Protein AF-0000000079914994 (afdb_homodimer)

Foldseek 3Di:
DPPPPCVVVVVVVVVVVVVLPPLDDFDKNPPQLSPPDDDPVDNSVQWRTWGKHWALAKDKDWDFAQKKKKKFFAAWQWKKWKKKAFLVHRLWIWDLCLQCVLVVHQFDAAQGFTATPVLAGFKGWHHWPQSAKGSDQAWFDQVLCCVQAVGAASPDPAHTQLNNVQVNQVVSVDHSVSDDGTIMPQWHWDADPVRDIATPGGSGHTIMIMMGGRGGIIMMIHTFHGSRPPDSHTDTGMMIMIMGRHDDDDQRDPDDPSSNVSHVVSVVVVVVVVVVVVVVD/DPPPPCVVVVVVVVVVVVVLPPLPDFDKNPPQLSPPDDDPPDNSVQWRTWGKHWALAKAKDWDFAQKKKKKFFAAWQWKKWKKKAFLVHRLWIWDLCLQCVLVVHQFDAAQGFTATPVLAGFKGWHHWPQSAKGSDQAWFDQVLCCVQAVGAASPDPAHTQLNNVQVNQVVSVDHSVSDDGTIMPQWHWDADPVRDIATPGGSGHTIMIMMGGRGGIIMMIHTFHGSRPPDSHTDTGMMIMIMGRHDDDDQRDPDDPSSNVSHVVSVVVVVVVVVVVVVVD

Organism: NCBI:txid1990687

pLDDT: mean 89.0, std 16.57, range [30.55, 98.94]

Radius of gyration: 26.51 Å; Cα contacts (8 Å, |Δi|>4): 1380; chains: 2; bounding box: 52×103×81 Å

Structure (mmCIF, N/CA/C/O backbone):
data_AF-0000000079914994-model_v1
#
loop_
_entity.id
_entity.type
_entity.pdbx_description
1 polymer 'Urea carboxylase'
#
loop_
_atom_site.group_PDB
_atom_site.id
_atom_site.type_symbol
_atom_site.label_atom_id
_atom_site.label_alt_id
_atom_site.label_comp_id
_atom_site.label_asym_id
_atom_site.label_entity_id
_atom_site.label_seq_id
_atom_site.pdbx_PDB_ins_code
_atom_site.Cartn_x
_atom_site.Cartn_y
_atom_site.Cartn_z
_atom_site.occupancy
_atom_site.B_iso_or_equiv
_atom_site.auth_seq_id
_atom_site.auth_comp_id
_atom_site.auth_asym_id
_atom_site.auth_atom_id
_atom_site.pdbx_PDB_model_num
ATOM 1 N N . MET A 1 1 ? -10.492 -68.562 16.188 1 30.55 1 MET A N 1
ATOM 2 C CA . MET A 1 1 ? -9.461 -67.875 15.406 1 30.55 1 MET A CA 1
ATOM 3 C C . MET A 1 1 ? -10.094 -66.938 14.367 1 30.55 1 MET A C 1
ATOM 5 O O . MET A 1 1 ? -10.594 -67.438 13.344 1 30.55 1 MET A O 1
ATOM 9 N N . THR A 1 2 ? -10.781 -65.875 14.781 1 36 2 THR A N 1
ATOM 10 C CA . THR A 1 2 ? -11.539 -64.875 14.055 1 36 2 THR A CA 1
ATOM 11 C C . THR A 1 2 ? -10.633 -64.125 13.086 1 36 2 THR A C 1
ATOM 13 O O . THR A 1 2 ? -9.617 -63.531 13.5 1 36 2 THR A O 1
ATOM 16 N N . SER A 1 3 ? -10.57 -64.562 11.836 1 37.22 3 SER A N 1
ATOM 17 C CA . SER A 1 3 ? -9.898 -63.938 10.695 1 37.22 3 SER A CA 1
ATOM 18 C C . SER A 1 3 ? -10.336 -62.5 10.531 1 37.22 3 SER A C 1
ATOM 20 O O . SER A 1 3 ? -11.516 -62.219 10.336 1 37.22 3 SER A O 1
ATOM 22 N N . VAL A 1 4 ? -9.688 -61.625 11.273 1 46.09 4 VAL A N 1
ATOM 23 C CA . VAL A 1 4 ? -9.797 -60.188 11.055 1 46.09 4 VAL A CA 1
ATOM 24 C C . VAL A 1 4 ? -9.641 -59.875 9.562 1 46.09 4 VAL A C 1
ATOM 26 O O . VAL A 1 4 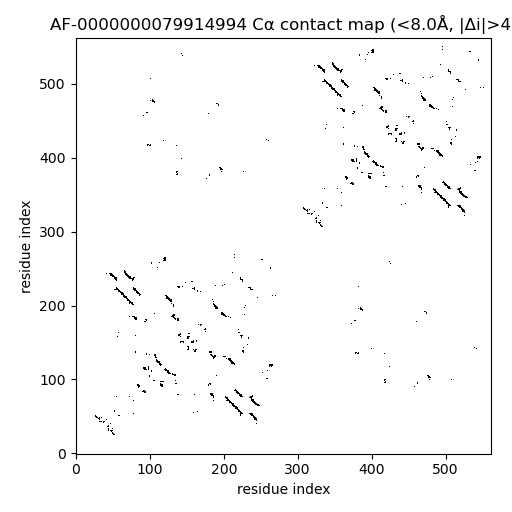? -8.648 -60.25 8.945 1 46.09 4 VAL A O 1
ATOM 29 N N . ASP A 1 5 ? -10.758 -59.688 8.867 1 40.5 5 ASP A N 1
ATOM 30 C CA . ASP A 1 5 ? -10.906 -59.406 7.445 1 40.5 5 ASP A CA 1
ATOM 31 C C . ASP A 1 5 ? -10.039 -58.219 7.035 1 40.5 5 ASP A C 1
ATOM 33 O O . ASP A 1 5 ? -10.367 -57.062 7.344 1 40.5 5 ASP A O 1
ATOM 37 N N . THR A 1 6 ? -8.68 -58.406 6.844 1 54.66 6 THR A N 1
ATOM 38 C CA . THR A 1 6 ? -7.648 -57.531 6.289 1 54.66 6 THR A CA 1
ATOM 39 C C . THR A 1 6 ? -8.07 -57 4.922 1 54.66 6 THR A C 1
ATOM 41 O O . THR A 1 6 ? -7.406 -56.125 4.355 1 54.66 6 THR A O 1
ATOM 44 N N . SER A 1 7 ? -9.234 -57.531 4.441 1 55.44 7 SER A N 1
ATOM 45 C CA . SER A 1 7 ? -9.641 -57.156 3.096 1 55.44 7 SER A CA 1
ATOM 46 C C . SER A 1 7 ? -10.188 -55.719 3.07 1 55.44 7 SER A C 1
ATOM 48 O O . SER A 1 7 ? -9.977 -55 2.105 1 55.44 7 SER A O 1
ATOM 50 N N . THR A 1 8 ? -10.789 -55.312 4.227 1 57.34 8 THR A N 1
ATOM 51 C CA . THR A 1 8 ? -11.391 -53.969 4.246 1 57.34 8 THR A CA 1
ATOM 52 C C . THR A 1 8 ? -10.312 -52.906 4.34 1 57.34 8 THR A C 1
ATOM 54 O O . THR A 1 8 ? -10.43 -51.844 3.721 1 57.34 8 THR A O 1
ATOM 57 N N . THR A 1 9 ? -9.156 -53.281 4.977 1 57.84 9 THR A N 1
ATOM 58 C CA . THR A 1 9 ? -8.102 -52.281 5.098 1 57.84 9 THR A CA 1
ATOM 59 C C . THR A 1 9 ? -7.344 -52.125 3.781 1 57.84 9 THR A C 1
ATOM 61 O O . THR A 1 9 ? -6.941 -51 3.416 1 57.84 9 THR A O 1
ATOM 64 N N . THR A 1 10 ? -7.141 -53.188 3.014 1 52.81 10 THR A N 1
ATOM 65 C CA . THR A 1 10 ? -6.434 -53.125 1.741 1 52.81 10 THR A CA 1
ATOM 66 C C . THR A 1 10 ? -7.289 -52.438 0.687 1 52.81 10 THR A C 1
ATOM 68 O O . THR A 1 10 ? -6.785 -51.594 -0.08 1 52.81 10 THR A O 1
ATOM 71 N N . ALA A 1 11 ? -8.594 -52.625 0.609 1 47.19 11 ALA A N 1
ATOM 72 C CA . ALA A 1 11 ? -9.469 -51.969 -0.354 1 47.19 11 ALA A CA 1
ATOM 73 C C . ALA A 1 11 ? -9.578 -50.469 -0.055 1 47.19 11 ALA A C 1
ATOM 75 O O . ALA A 1 11 ? -9.586 -49.656 -0.972 1 47.19 11 ALA A O 1
ATOM 76 N N . ALA A 1 12 ? -9.648 -50.188 1.248 1 52.06 12 ALA A N 1
ATOM 77 C CA . ALA A 1 12 ? -9.648 -48.75 1.596 1 52.06 12 ALA A CA 1
ATOM 78 C C . ALA A 1 12 ? -8.336 -48.094 1.21 1 52.06 12 ALA A C 1
ATOM 80 O O . ALA A 1 12 ? -8.32 -46.969 0.744 1 52.06 12 ALA A O 1
ATOM 81 N N . LYS A 1 13 ? -7.387 -48.844 1.237 1 56.28 13 LYS A N 1
ATOM 82 C CA . LYS A 1 13 ? -6.094 -48.312 0.81 1 56.28 13 LYS A CA 1
ATOM 83 C C . LYS A 1 13 ? -5.996 -48.281 -0.712 1 56.28 13 LYS A C 1
ATOM 85 O O . LYS A 1 13 ? -5.422 -47.344 -1.276 1 56.28 13 LYS A O 1
ATOM 90 N N . GLU A 1 14 ? -6.484 -49.219 -1.233 1 47 14 GLU A N 1
ATOM 91 C CA . GLU A 1 14 ? -6.512 -49.219 -2.693 1 47 14 GLU A CA 1
ATOM 92 C C . GLU A 1 14 ? -7.488 -48.188 -3.23 1 47 14 GLU A C 1
ATOM 94 O O . GLU A 1 14 ? -7.215 -47.5 -4.234 1 47 14 GLU A O 1
ATOM 99 N N . HIS A 1 15 ? -8.68 -48.031 -2.613 1 46.16 15 HIS A N 1
ATOM 100 C CA . HIS A 1 15 ? -9.594 -46.969 -2.988 1 46.16 15 HIS A CA 1
ATOM 101 C C . HIS A 1 15 ? -8.977 -45.594 -2.729 1 46.16 15 HIS A C 1
ATOM 103 O O . HIS A 1 15 ? -9.078 -44.688 -3.566 1 46.16 15 HIS A O 1
ATOM 109 N N . ALA A 1 16 ? -8.344 -45.375 -1.547 1 48.84 16 ALA A N 1
ATOM 110 C CA . ALA A 1 16 ? -7.586 -44.156 -1.317 1 48.84 16 ALA A CA 1
ATOM 111 C C . ALA A 1 16 ? -6.465 -44 -2.342 1 48.84 16 ALA A C 1
ATOM 113 O O . ALA A 1 16 ? -6.188 -42.906 -2.811 1 48.84 16 ALA A O 1
ATOM 114 N N . ARG A 1 17 ? -5.773 -44.938 -2.832 1 44.81 17 ARG A N 1
ATOM 115 C CA . ARG A 1 17 ? -4.77 -44.906 -3.891 1 44.81 17 ARG A CA 1
ATOM 116 C C . ARG A 1 17 ? -5.414 -44.656 -5.246 1 44.81 17 ARG A C 1
ATOM 118 O O . ARG A 1 17 ? -4.863 -43.906 -6.07 1 44.81 17 ARG A O 1
ATOM 125 N N . ALA A 1 18 ? -6.434 -45.281 -5.594 1 42.78 18 ALA A N 1
ATOM 126 C CA . ALA A 1 18 ? -7.137 -45.062 -6.852 1 42.78 18 ALA A CA 1
ATOM 127 C C . ALA A 1 18 ? -7.738 -43.656 -6.879 1 42.78 18 ALA A C 1
ATOM 129 O O . ALA A 1 18 ? -7.738 -43 -7.918 1 42.78 18 ALA A O 1
ATOM 130 N N . GLN A 1 19 ? -8.469 -43.188 -5.828 1 39.84 19 GLN A N 1
ATOM 131 C CA . GLN A 1 19 ? -8.938 -41.812 -5.793 1 39.84 19 GLN A CA 1
ATOM 132 C C . GLN A 1 19 ? -7.766 -40.844 -5.734 1 39.84 19 GLN A C 1
ATOM 134 O O . GLN A 1 19 ? -7.91 -39.656 -6.062 1 39.84 19 GLN A O 1
ATOM 139 N N . ALA A 1 20 ? -6.559 -41.188 -5.32 1 41.69 20 ALA A N 1
ATOM 140 C CA . ALA A 1 20 ? -5.344 -40.375 -5.375 1 41.69 20 ALA A CA 1
ATOM 141 C C . ALA A 1 20 ? -4.969 -40.062 -6.816 1 41.69 20 ALA A C 1
ATOM 143 O O . ALA A 1 20 ? -4.289 -39.062 -7.078 1 41.69 20 ALA A O 1
ATOM 144 N N . GLY A 1 21 ? -5.203 -40.75 -7.836 1 39.38 21 GLY A N 1
ATOM 145 C CA . GLY A 1 21 ? -4.941 -40.469 -9.242 1 39.38 21 GLY A CA 1
ATOM 146 C C . GLY A 1 21 ? -5.941 -39.531 -9.867 1 39.38 21 GLY A C 1
ATOM 147 O O . GLY A 1 21 ? -5.758 -39.062 -11 1 39.38 21 GLY A O 1
ATOM 148 N N . ALA A 1 22 ? -7.098 -39.781 -9.758 1 36.91 22 ALA A N 1
ATOM 149 C CA . ALA A 1 22 ? -8.047 -38.844 -10.375 1 36.91 22 ALA A CA 1
ATOM 150 C C . ALA A 1 22 ? -7.848 -37.438 -9.867 1 36.91 22 ALA A C 1
ATOM 152 O O . ALA A 1 22 ? -8.023 -37.156 -8.672 1 36.91 22 ALA A O 1
ATOM 153 N N . ILE A 1 23 ? -6.859 -36.625 -10.438 1 38.97 23 ILE A N 1
ATOM 154 C CA . ILE A 1 23 ? -6.672 -35.188 -10.188 1 38.97 23 ILE A CA 1
ATOM 155 C C . ILE A 1 23 ? -8.031 -34.5 -10.109 1 38.97 23 ILE A C 1
ATOM 157 O O . ILE A 1 23 ? -8.695 -34.312 -11.133 1 38.97 23 ILE A O 1
ATOM 161 N N . THR A 1 24 ? -8.93 -35.094 -9.594 1 37.25 24 THR A N 1
ATOM 162 C CA . THR A 1 24 ? -10.133 -34.281 -9.5 1 37.25 24 THR A CA 1
ATOM 163 C C . THR A 1 24 ? -9.773 -32.812 -9.242 1 37.25 24 THR A C 1
ATOM 165 O O . THR A 1 24 ? -8.602 -32.469 -9.203 1 37.25 24 THR A O 1
ATOM 168 N N . GLY A 1 25 ? -10.68 -32.094 -8.391 1 42.5 25 GLY A N 1
ATOM 169 C CA . GLY A 1 25 ? -10.867 -30.703 -8.039 1 42.5 25 GLY A CA 1
ATOM 170 C C . GLY A 1 25 ? -9.586 -30.016 -7.605 1 42.5 25 GLY A C 1
ATOM 171 O O . GLY A 1 25 ? -8.516 -30.625 -7.605 1 42.5 25 GLY A O 1
ATOM 172 N N . SER A 1 26 ? -9.75 -28.625 -6.996 1 58.16 26 SER A N 1
ATOM 173 C CA . SER A 1 26 ? -9.016 -27.516 -6.402 1 58.16 26 SER A CA 1
ATOM 174 C C . SER A 1 26 ? -8.055 -27.984 -5.32 1 58.16 26 SER A C 1
ATOM 176 O O . SER A 1 26 ? -7.922 -27.344 -4.277 1 58.16 26 SER A O 1
ATOM 178 N N . MET A 1 27 ? -7.301 -29.297 -5.57 1 70.69 27 MET A N 1
ATOM 179 C CA . MET A 1 27 ? -6.379 -29.625 -4.492 1 70.69 27 MET A CA 1
ATOM 180 C C . MET A 1 27 ? -4.945 -29.719 -5.004 1 70.69 27 MET A C 1
ATOM 182 O O . MET A 1 27 ? -4.719 -30.016 -6.176 1 70.69 27 MET A O 1
ATOM 186 N N . PRO A 1 28 ? -3.992 -29.422 -4.219 1 87.38 28 PRO A N 1
ATOM 187 C CA . PRO A 1 28 ? -2.576 -29.625 -4.535 1 87.38 28 PRO A CA 1
ATOM 188 C C . PRO A 1 28 ? -2.252 -31.062 -4.914 1 87.38 28 PRO A C 1
ATOM 190 O O . PRO A 1 28 ? -2.836 -32 -4.363 1 87.38 28 PRO A O 1
ATOM 193 N N . VAL A 1 29 ? -1.503 -31.297 -6.012 1 88.75 29 VAL A N 1
ATOM 194 C CA . VAL A 1 29 ? -0.978 -32.594 -6.379 1 88.75 29 VAL A CA 1
ATOM 195 C C . VAL A 1 29 ? 0.224 -32.938 -5.496 1 88.75 29 VAL A C 1
ATOM 197 O O . VAL A 1 29 ? 1.206 -32.188 -5.465 1 88.75 29 VAL A O 1
ATOM 200 N N . VAL A 1 30 ? 0.129 -34.156 -4.812 1 88.88 30 VAL A N 1
ATOM 201 C CA . VAL A 1 30 ? 1.205 -34.594 -3.938 1 88.88 30 VAL A CA 1
ATOM 202 C C . VAL A 1 30 ? 1.582 -36.031 -4.289 1 88.88 30 VAL A C 1
ATOM 204 O O . VAL A 1 30 ? 0.745 -36.938 -4.219 1 88.88 30 VAL A O 1
ATOM 207 N N . PRO A 1 31 ? 2.863 -36.25 -4.555 1 93.44 31 PRO A N 1
ATOM 208 C CA . PRO A 1 31 ? 3.939 -35.281 -4.719 1 93.44 31 PRO A CA 1
ATOM 209 C C . PRO A 1 31 ? 3.746 -34.375 -5.945 1 93.44 31 PRO A C 1
ATOM 211 O O . PRO A 1 31 ? 3.092 -34.781 -6.91 1 93.44 31 PRO A O 1
ATOM 214 N N . ALA A 1 32 ? 4.316 -33.219 -5.883 1 93.88 32 ALA A N 1
ATOM 215 C CA . ALA A 1 32 ? 4.195 -32.281 -6.992 1 93.88 32 ALA A CA 1
ATOM 216 C C . ALA A 1 32 ? 4.688 -32.875 -8.297 1 93.88 32 ALA A C 1
ATOM 218 O O . ALA A 1 32 ? 4.199 -32.562 -9.375 1 93.88 32 ALA A O 1
ATOM 219 N N . SER A 1 33 ? 5.602 -33.75 -8.211 1 92.5 33 SER A N 1
ATOM 220 C CA . SER A 1 33 ? 6.199 -34.406 -9.367 1 92.5 33 SER A CA 1
ATOM 221 C C . SER A 1 33 ? 5.168 -35.219 -10.141 1 92.5 33 SER A C 1
ATOM 223 O O . SER A 1 33 ? 5.414 -35.625 -11.273 1 92.5 33 SER A O 1
ATOM 225 N N . ALA A 1 34 ? 4.012 -35.5 -9.539 1 91.94 34 ALA A N 1
ATOM 226 C CA . ALA A 1 34 ? 2.953 -36.281 -10.172 1 91.94 34 ALA A CA 1
ATOM 227 C C . ALA A 1 34 ? 2.059 -35.406 -11.039 1 91.94 34 ALA A C 1
ATOM 229 O O . ALA A 1 34 ? 1.098 -35.875 -11.641 1 91.94 34 ALA A O 1
ATOM 230 N N . TRP A 1 35 ? 2.41 -34.125 -11.078 1 93.75 35 TRP A N 1
ATOM 231 C CA . TRP A 1 35 ? 1.649 -33.219 -11.945 1 93.75 35 TRP A CA 1
ATOM 232 C C . TRP A 1 35 ? 1.645 -33.719 -13.383 1 93.75 35 TRP A C 1
ATOM 234 O O . TRP A 1 35 ? 2.699 -34.031 -13.938 1 93.75 35 TRP A O 1
ATOM 244 N N . PRO A 1 36 ? 0.5 -33.812 -13.992 1 91.44 36 PRO A N 1
ATOM 245 C CA . PRO A 1 36 ? 0.399 -34.5 -15.289 1 91.44 36 PRO A CA 1
ATOM 246 C C . PRO A 1 36 ? 0.953 -33.656 -16.438 1 91.44 36 PRO A C 1
ATOM 248 O O . PRO A 1 36 ? 1.249 -34.188 -17.5 1 91.44 36 PRO A O 1
ATOM 251 N N . ALA A 1 37 ? 1.061 -32.406 -16.312 1 91.31 37 ALA A N 1
ATOM 252 C CA . ALA A 1 37 ? 1.479 -31.516 -17.406 1 91.31 37 ALA A CA 1
ATOM 253 C C . ALA A 1 37 ? 2.576 -30.562 -16.938 1 91.31 37 ALA A C 1
ATOM 255 O O . ALA A 1 37 ? 2.373 -29.344 -16.906 1 91.31 37 ALA A O 1
ATOM 256 N N . PRO A 1 38 ? 3.736 -31.125 -16.625 1 92.12 38 PRO A N 1
ATOM 257 C CA . PRO A 1 38 ? 4.832 -30.234 -16.234 1 92.12 38 PRO A CA 1
ATOM 258 C C . PRO A 1 38 ? 5.305 -29.328 -17.375 1 92.12 38 PRO A C 1
ATOM 260 O O . PRO A 1 38 ? 5.082 -29.641 -18.547 1 92.12 38 PRO A O 1
ATOM 263 N N . PRO A 1 39 ? 5.879 -28.141 -17 1 90.38 39 PRO A N 1
ATOM 264 C CA . PRO A 1 39 ? 6.461 -27.328 -18.078 1 90.38 39 PRO A CA 1
ATOM 265 C C . PRO A 1 39 ? 7.512 -28.094 -18.891 1 90.38 39 PRO A C 1
ATOM 267 O O . PRO A 1 39 ? 8.258 -28.906 -18.328 1 90.38 39 PRO A O 1
ATOM 270 N N . ALA A 1 40 ? 7.613 -27.797 -20.172 1 88.44 40 ALA A N 1
ATOM 271 C CA . ALA A 1 40 ? 8.453 -28.547 -21.094 1 88.44 40 ALA A CA 1
ATOM 272 C C . ALA A 1 40 ? 9.914 -28.5 -20.672 1 88.44 40 ALA A C 1
ATOM 274 O O . ALA A 1 40 ? 10.648 -29.484 -20.828 1 88.44 40 ALA A O 1
ATOM 275 N N . ASP A 1 41 ? 10.359 -27.453 -20.094 1 87.56 41 ASP A N 1
ATOM 276 C CA . ASP A 1 41 ? 11.781 -27.281 -19.812 1 87.56 41 ASP A CA 1
ATOM 277 C C . ASP A 1 41 ? 12.07 -27.547 -18.328 1 87.56 41 ASP A C 1
ATOM 279 O O . ASP A 1 41 ? 13.133 -27.156 -17.828 1 87.56 41 ASP A O 1
ATOM 283 N N . VAL A 1 42 ? 11.172 -28.266 -17.641 1 92.38 42 VAL A N 1
ATOM 284 C CA . VAL A 1 42 ? 11.359 -28.516 -16.219 1 92.38 42 VAL A CA 1
ATOM 285 C C . VAL A 1 42 ? 11.242 -30.016 -15.938 1 92.38 42 VAL A C 1
ATOM 287 O O . VAL A 1 42 ? 10.281 -30.656 -16.359 1 92.38 42 VAL A O 1
ATOM 290 N N . ASP A 1 43 ? 12.289 -30.578 -15.305 1 92.88 43 ASP A N 1
ATOM 291 C CA . ASP A 1 43 ? 12.195 -31.953 -14.805 1 92.88 43 ASP A CA 1
ATOM 292 C C . ASP A 1 43 ? 11.055 -32.094 -13.805 1 92.88 43 ASP A C 1
ATOM 294 O O . ASP A 1 43 ? 11.023 -31.422 -12.781 1 92.88 43 ASP A O 1
ATOM 298 N N . PRO A 1 44 ? 10.102 -32.906 -14.125 1 93.44 44 PRO A N 1
ATOM 299 C CA . PRO A 1 44 ? 8.984 -33.094 -13.188 1 93.44 44 PRO A CA 1
ATOM 300 C C . PRO A 1 44 ? 9.445 -33.375 -11.766 1 93.44 44 PRO A C 1
ATOM 302 O O . PRO A 1 44 ? 8.789 -32.938 -10.805 1 93.44 44 PRO A O 1
ATOM 305 N N . ALA A 1 45 ? 10.531 -34.031 -11.625 1 93.31 45 ALA A N 1
ATOM 306 C CA . ALA A 1 45 ? 11.047 -34.406 -10.305 1 93.31 45 ALA A CA 1
ATOM 307 C C . ALA A 1 45 ? 11.453 -33.156 -9.523 1 93.31 45 ALA A C 1
ATOM 309 O O . ALA A 1 45 ? 11.609 -33.188 -8.305 1 93.31 45 ALA A O 1
ATOM 310 N N . ALA A 1 46 ? 11.641 -32.031 -10.219 1 93.94 46 ALA A N 1
ATOM 311 C CA . ALA A 1 46 ? 12.07 -30.797 -9.586 1 93.94 46 ALA A CA 1
ATOM 312 C C . ALA A 1 46 ? 10.875 -30.016 -9.047 1 93.94 46 ALA A C 1
ATOM 314 O O . ALA A 1 46 ? 11.039 -29.062 -8.273 1 93.94 46 ALA A O 1
ATOM 315 N N . LEU A 1 47 ? 9.68 -30.406 -9.445 1 95.81 47 LEU A N 1
ATOM 316 C CA . LEU A 1 47 ? 8.492 -29.688 -9.016 1 95.81 47 LEU A CA 1
ATOM 317 C C . LEU A 1 47 ? 8.297 -29.812 -7.508 1 95.81 47 LEU A C 1
ATOM 319 O O . LEU A 1 47 ? 8.344 -30.922 -6.957 1 95.81 47 LEU A O 1
ATOM 323 N N . THR A 1 48 ? 8.117 -28.719 -6.883 1 95.56 48 THR A N 1
ATOM 324 C CA . THR A 1 48 ? 7.891 -28.703 -5.441 1 95.56 48 THR A CA 1
ATOM 325 C C . THR A 1 48 ? 6.484 -28.203 -5.117 1 95.56 48 THR A C 1
ATOM 327 O O . THR A 1 48 ? 6.023 -28.328 -3.98 1 95.56 48 THR A O 1
ATOM 330 N N . TRP A 1 49 ? 5.82 -27.609 -6.012 1 96.62 49 TRP A N 1
ATOM 331 C CA . TRP A 1 49 ? 4.449 -27.141 -5.895 1 96.62 49 TRP A CA 1
ATOM 332 C C . TRP A 1 49 ? 3.686 -27.344 -7.199 1 96.62 49 TRP A C 1
ATOM 334 O O . TRP A 1 49 ? 4.195 -27.031 -8.281 1 96.62 49 TRP A O 1
ATOM 344 N N . ALA A 1 50 ? 2.57 -27.922 -7.188 1 97.31 50 ALA A N 1
ATOM 345 C CA . ALA A 1 50 ? 1.688 -28.109 -8.336 1 97.31 50 ALA A CA 1
ATOM 346 C C . ALA A 1 50 ? 0.226 -28.172 -7.902 1 97.31 50 ALA A C 1
ATOM 348 O O . ALA A 1 50 ? -0.165 -29.031 -7.117 1 97.31 50 ALA A O 1
ATOM 349 N N . GLU A 1 51 ? -0.507 -27.203 -8.445 1 96.81 51 GLU A N 1
ATOM 350 C CA . GLU A 1 51 ? -1.887 -27.094 -7.98 1 96.81 51 GLU A CA 1
ATOM 351 C C . GLU A 1 51 ? -2.738 -26.297 -8.961 1 96.81 51 GLU A C 1
ATOM 353 O O . GLU A 1 51 ? -2.229 -25.438 -9.672 1 96.81 51 GLU A O 1
ATOM 358 N N . THR A 1 52 ? -3.965 -26.703 -9.062 1 97 52 THR A N 1
ATOM 359 C CA . THR A 1 52 ? -4.973 -25.844 -9.672 1 97 52 THR A CA 1
ATOM 360 C C . THR A 1 52 ? -5.844 -25.188 -8.609 1 97 52 THR A C 1
ATOM 362 O O . THR A 1 52 ? -6.441 -25.875 -7.781 1 97 52 THR A O 1
ATOM 365 N N . VAL A 1 53 ? -5.914 -23.875 -8.602 1 97.75 53 VAL A N 1
ATOM 366 C CA . VAL A 1 53 ? -6.699 -23.109 -7.641 1 97.75 53 VAL A CA 1
ATOM 367 C C . VAL A 1 53 ? -7.973 -22.594 -8.305 1 97.75 53 VAL A C 1
ATOM 369 O O . VAL A 1 53 ? -7.922 -21.672 -9.133 1 97.75 53 VAL A O 1
ATOM 372 N N . PRO A 1 54 ? -9.117 -23.141 -7.961 1 97.31 54 PRO A N 1
ATOM 373 C CA . PRO A 1 54 ? -10.359 -22.656 -8.562 1 97.31 54 PRO A CA 1
ATOM 374 C C . PRO A 1 54 ? -10.641 -21.188 -8.242 1 97.31 54 PRO A C 1
ATOM 376 O O . PRO A 1 54 ? -10.078 -20.641 -7.285 1 97.31 54 PRO A O 1
ATOM 379 N N . GLY A 1 55 ? -11.5 -20.531 -9.125 1 97.31 55 GLY A N 1
ATOM 380 C CA . GLY A 1 55 ? -11.984 -19.203 -8.758 1 97.31 55 GLY A CA 1
ATOM 381 C C . GLY A 1 55 ? -12.641 -19.172 -7.391 1 97.31 55 GLY A C 1
ATOM 382 O O . GLY A 1 55 ? -13.445 -20.031 -7.059 1 97.31 55 GLY A O 1
ATOM 383 N N . GLY A 1 56 ? -12.227 -18.172 -6.602 1 98.06 56 GLY A N 1
ATOM 384 C CA . GLY A 1 56 ? -12.797 -18.016 -5.273 1 98.06 56 GLY A CA 1
ATOM 385 C C . GLY A 1 56 ? -12.07 -18.828 -4.215 1 98.06 56 GLY A C 1
ATOM 386 O O . GLY A 1 56 ? -12.57 -18.984 -3.102 1 98.06 56 GLY A O 1
ATOM 387 N N . ARG A 1 57 ? -10.93 -19.328 -4.582 1 97.94 57 ARG A N 1
ATOM 388 C CA . ARG A 1 57 ? -10.18 -20.109 -3.611 1 97.94 57 ARG A CA 1
ATOM 389 C C . ARG A 1 57 ? -8.781 -19.531 -3.4 1 97.94 57 ARG A C 1
ATOM 391 O O . ARG A 1 57 ? -8.414 -18.531 -4.031 1 97.94 57 ARG A O 1
ATOM 398 N N . TYR A 1 58 ? -8.086 -20.062 -2.414 1 98.44 58 TYR A N 1
ATOM 399 C CA .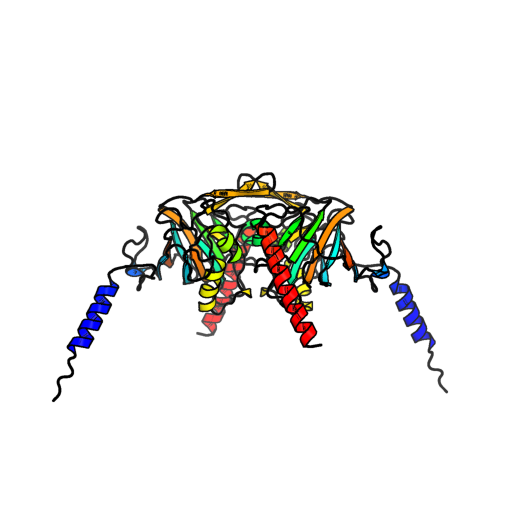 TYR A 1 58 ? -6.766 -19.594 -2.035 1 98.44 58 TYR A CA 1
ATOM 400 C C . TYR A 1 58 ? -5.797 -20.75 -1.854 1 98.44 58 TYR A C 1
ATOM 402 O O . TYR A 1 58 ? -6.215 -21.906 -1.779 1 98.44 58 TYR A O 1
ATOM 410 N N . THR A 1 59 ? -4.527 -20.469 -1.867 1 98.06 59 THR A N 1
ATOM 411 C CA . THR A 1 59 ? -3.477 -21.422 -1.538 1 98.06 59 THR A CA 1
ATOM 412 C C . THR A 1 59 ? -2.26 -20.719 -0.951 1 98.06 59 THR A C 1
ATOM 414 O O . THR A 1 59 ? -2.221 -19.484 -0.893 1 98.06 59 THR A O 1
ATOM 417 N N . SER A 1 60 ? -1.38 -21.422 -0.359 1 98.19 60 SER A N 1
ATOM 418 C CA . SER A 1 60 ? -0.147 -20.891 0.21 1 98.19 60 SER A CA 1
ATOM 419 C C . SER A 1 60 ? 0.938 -21.953 0.284 1 98.19 60 SER A C 1
ATOM 421 O O . SER A 1 60 ? 0.638 -23.156 0.3 1 98.19 60 SER A O 1
ATOM 423 N N . LYS A 1 61 ? 2.1 -21.516 0.276 1 97.94 61 LYS A N 1
ATOM 424 C CA . LYS A 1 61 ? 3.234 -22.422 0.429 1 97.94 61 LYS A CA 1
ATOM 425 C C . LYS A 1 61 ? 4.484 -21.656 0.87 1 97.94 61 LYS A C 1
ATOM 427 O O . LYS A 1 61 ? 4.68 -20.5 0.5 1 97.94 61 LYS A O 1
ATOM 432 N N . VAL A 1 62 ? 5.301 -22.281 1.691 1 98.12 62 VAL A N 1
ATOM 433 C CA . VAL A 1 62 ? 6.641 -21.781 1.986 1 98.12 62 VAL A CA 1
ATOM 434 C C . VAL A 1 62 ? 7.629 -22.312 0.951 1 98.12 62 VAL A C 1
ATOM 436 O O . VAL A 1 62 ? 7.703 -23.516 0.709 1 98.12 62 VAL A O 1
ATOM 439 N N . LEU A 1 63 ? 8.328 -21.422 0.306 1 97.31 63 LEU A N 1
ATOM 440 C CA . LEU A 1 63 ? 9.242 -21.797 -0.768 1 97.31 63 LEU A CA 1
ATOM 441 C C . LEU A 1 63 ? 10.648 -21.266 -0.494 1 97.31 63 LEU A C 1
ATOM 443 O O . LEU A 1 63 ? 10.812 -20.203 0.112 1 97.31 63 LEU A O 1
ATOM 447 N N . GLU A 1 64 ? 11.578 -21.938 -1.022 1 95.06 64 GLU A N 1
ATOM 448 C CA . GLU A 1 64 ? 12.984 -21.578 -0.807 1 95.06 64 GLU A CA 1
ATOM 449 C C . GLU A 1 64 ? 13.445 -20.516 -1.795 1 95.06 64 GLU A C 1
ATOM 451 O O . GLU A 1 64 ? 12.82 -20.312 -2.836 1 95.06 64 GLU A O 1
ATOM 456 N N . ARG A 1 65 ? 14.578 -19.875 -1.391 1 95.19 65 ARG A N 1
ATOM 457 C CA . ARG A 1 65 ? 15.258 -18.969 -2.312 1 95.19 65 ARG A CA 1
ATOM 458 C C . ARG A 1 65 ? 15.617 -19.688 -3.615 1 95.19 65 ARG A C 1
ATOM 460 O O . ARG A 1 65 ? 16.016 -20.844 -3.602 1 95.19 65 ARG A O 1
ATOM 467 N N . GLY A 1 66 ? 15.406 -18.953 -4.676 1 94.69 66 GLY A N 1
ATOM 468 C CA . GLY A 1 66 ? 15.766 -19.5 -5.977 1 94.69 66 GLY A CA 1
ATOM 469 C C . GLY A 1 66 ? 14.625 -20.219 -6.66 1 94.69 66 GLY A C 1
ATOM 470 O O . GLY A 1 66 ? 14.703 -20.531 -7.852 1 94.69 66 GLY A O 1
ATOM 471 N N . THR A 1 67 ? 13.594 -20.484 -5.941 1 96 67 THR A N 1
ATOM 472 C CA . THR A 1 67 ? 12.438 -21.172 -6.508 1 96 67 THR A CA 1
ATOM 473 C C . THR A 1 67 ? 11.805 -20.344 -7.621 1 96 67 THR A C 1
ATOM 475 O O . THR A 1 67 ? 11.656 -19.125 -7.488 1 96 67 THR A O 1
ATOM 478 N N . ARG A 1 68 ? 11.484 -20.984 -8.703 1 96.38 68 ARG A N 1
ATOM 479 C CA . ARG A 1 68 ? 10.633 -20.422 -9.742 1 96.38 68 ARG A CA 1
ATOM 480 C C . ARG A 1 68 ? 9.164 -20.75 -9.484 1 96.38 68 ARG A C 1
ATOM 482 O O . ARG A 1 68 ? 8.828 -21.859 -9.094 1 96.38 68 ARG A O 1
ATOM 489 N N . VAL A 1 69 ? 8.359 -19.766 -9.633 1 97.75 69 VAL A N 1
ATOM 490 C CA . VAL A 1 69 ? 6.914 -19.938 -9.516 1 97.75 69 VAL A CA 1
ATOM 491 C C . VAL A 1 69 ? 6.238 -19.516 -10.812 1 97.75 69 VAL A C 1
ATOM 493 O O . VAL A 1 69 ? 6.406 -18.391 -11.273 1 97.75 69 VAL A O 1
ATOM 496 N N . ARG A 1 70 ? 5.527 -20.406 -11.398 1 97.88 70 ARG A N 1
ATOM 497 C CA . ARG A 1 70 ? 4.797 -20.109 -12.625 1 97.88 70 ARG A CA 1
ATOM 498 C C . ARG A 1 70 ? 3.289 -20.125 -12.383 1 97.88 70 ARG A C 1
ATOM 500 O O . ARG A 1 70 ? 2.748 -21.125 -11.891 1 97.88 70 ARG A O 1
ATOM 507 N N . LEU A 1 71 ? 2.631 -19.062 -12.672 1 98.5 71 LEU A N 1
ATOM 508 C CA . LEU A 1 71 ? 1.179 -18.938 -12.641 1 98.5 71 LEU A CA 1
ATOM 509 C C . LEU A 1 71 ? 0.603 -18.906 -14.055 1 98.5 71 LEU A C 1
ATOM 511 O O . LEU A 1 71 ? 1.142 -18.234 -14.938 1 98.5 71 LEU A O 1
ATOM 515 N N . ARG A 1 72 ? -0.439 -19.625 -14.273 1 98.06 72 ARG A N 1
ATOM 516 C CA . ARG A 1 72 ? -1.083 -19.656 -15.586 1 98.06 72 ARG A CA 1
ATOM 517 C C . ARG A 1 72 ? -2.59 -19.453 -15.453 1 98.06 72 ARG A C 1
ATOM 519 O O . ARG A 1 72 ? -3.246 -20.141 -14.664 1 98.06 72 ARG A O 1
ATOM 526 N N . ASP A 1 73 ? -3.105 -18.516 -16.156 1 98.19 73 ASP A N 1
ATOM 527 C CA . ASP A 1 73 ? -4.547 -18.328 -16.312 1 98.19 73 ASP A CA 1
ATOM 528 C C . ASP A 1 73 ? -5.133 -19.344 -17.281 1 98.19 73 ASP A C 1
ATOM 530 O O . ASP A 1 73 ? -5.086 -19.156 -18.5 1 98.19 73 ASP A O 1
ATOM 534 N N . VAL A 1 74 ? -5.785 -20.344 -16.75 1 96.69 74 VAL A N 1
ATOM 535 C CA . VAL A 1 74 ? -6.125 -21.531 -17.516 1 96.69 74 VAL A CA 1
ATOM 536 C C . VAL A 1 74 ? -7.242 -21.203 -18.516 1 96.69 74 VAL A C 1
ATOM 538 O O . VAL A 1 74 ? -7.086 -21.406 -19.719 1 96.69 74 VAL A O 1
ATOM 541 N N . GLU A 1 75 ? -8.297 -20.594 -18.047 1 97.62 75 GLU A N 1
ATOM 542 C CA . GLU A 1 75 ? -9.477 -20.391 -18.875 1 97.62 75 GLU A CA 1
ATOM 543 C C . GLU A 1 75 ? -9.68 -18.922 -19.188 1 97.62 75 GLU A C 1
ATOM 545 O O . GLU A 1 75 ? -10.617 -18.547 -19.906 1 97.62 75 GLU A O 1
ATOM 550 N N . GLY A 1 76 ? -8.922 -18.047 -18.625 1 98.19 76 GLY A N 1
ATOM 551 C CA . GLY A 1 76 ? -8.852 -16.703 -19.156 1 98.19 76 GLY A CA 1
ATOM 552 C C . GLY A 1 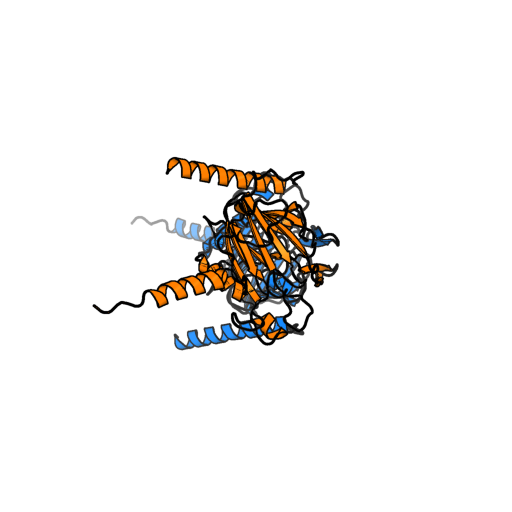76 ? -9.461 -15.664 -18.219 1 98.19 76 GLY A C 1
ATOM 553 O O . GLY A 1 76 ? -9.43 -14.469 -18.516 1 98.19 76 GLY A O 1
ATOM 554 N N . LEU A 1 77 ? -10.016 -16.094 -17.062 1 98.12 77 LEU A N 1
ATOM 555 C CA . LEU A 1 77 ? -10.602 -15.109 -16.156 1 98.12 77 LEU A CA 1
ATOM 556 C C . LEU A 1 77 ? -10.055 -15.273 -14.742 1 98.12 77 LEU A C 1
ATOM 558 O O . LEU A 1 77 ? -10.688 -14.867 -13.766 1 98.12 77 LEU A O 1
ATOM 562 N N . ALA A 1 78 ? -8.883 -15.984 -14.625 1 98.25 78 ALA A N 1
ATOM 563 C CA . ALA A 1 78 ? -8.211 -16.016 -13.328 1 98.25 78 ALA A CA 1
ATOM 564 C C . ALA A 1 78 ? -7.684 -14.633 -12.953 1 98.25 78 ALA A C 1
ATOM 566 O O . ALA A 1 78 ? -7.375 -13.82 -13.82 1 98.25 78 ALA A O 1
ATOM 567 N N . CYS A 1 79 ? -7.652 -14.32 -11.781 1 98.75 79 CYS A N 1
ATOM 568 C CA . CYS A 1 79 ? -7 -13.156 -11.195 1 98.75 79 CYS A CA 1
ATOM 569 C C . CYS A 1 79 ? -6.27 -13.523 -9.906 1 98.75 79 CYS A C 1
ATOM 571 O O . CYS A 1 79 ? -6.895 -13.68 -8.859 1 98.75 79 CYS A O 1
ATOM 573 N N . ALA A 1 80 ? -4.992 -13.68 -9.992 1 98.81 80 ALA A N 1
ATOM 574 C CA . ALA A 1 80 ? -4.164 -14.102 -8.867 1 98.81 80 ALA A CA 1
ATOM 575 C C . ALA A 1 80 ? -3.719 -12.906 -8.031 1 98.81 80 ALA A C 1
ATOM 577 O O . ALA A 1 80 ? -2.869 -12.125 -8.461 1 98.81 80 ALA A O 1
ATOM 578 N N . HIS A 1 81 ? -4.301 -12.766 -6.887 1 98.88 81 HIS A N 1
ATOM 579 C CA . HIS A 1 81 ? -3.787 -11.812 -5.91 1 98.88 81 HIS A CA 1
ATOM 580 C C . HIS A 1 81 ? -2.648 -12.414 -5.094 1 98.88 81 HIS A C 1
ATOM 582 O O . HIS A 1 81 ? -2.777 -13.523 -4.57 1 98.88 81 HIS A O 1
ATOM 588 N N . LEU A 1 82 ? -1.573 -11.695 -4.984 1 98.94 82 LEU A N 1
ATOM 589 C CA . LEU A 1 82 ? -0.323 -12.234 -4.461 1 98.94 82 LEU A CA 1
ATOM 590 C C . LEU A 1 82 ? 0.149 -11.438 -3.25 1 98.94 82 LEU A C 1
ATOM 592 O O . LEU A 1 82 ? 0.185 -10.203 -3.289 1 98.94 82 LEU A O 1
ATOM 596 N N . LEU A 1 83 ? 0.427 -12.117 -2.184 1 98.94 83 LEU A N 1
ATOM 597 C CA . LEU A 1 83 ? 1.177 -11.586 -1.05 1 98.94 83 LEU A CA 1
ATOM 598 C C . LEU A 1 83 ? 2.422 -12.422 -0.782 1 98.94 83 LEU A C 1
ATOM 600 O O . LEU A 1 83 ? 2.381 -13.656 -0.879 1 98.94 83 LEU A O 1
ATOM 604 N N . LEU A 1 84 ? 3.516 -11.789 -0.493 1 98.94 84 LEU A N 1
ATOM 605 C CA . LEU A 1 84 ? 4.793 -12.414 -0.179 1 98.94 84 LEU A CA 1
ATOM 606 C C . LEU A 1 84 ? 5.293 -11.977 1.192 1 98.94 84 LEU A C 1
ATOM 608 O O . LEU A 1 84 ? 5.285 -10.781 1.506 1 98.94 84 LEU A O 1
ATOM 612 N N . PHE A 1 85 ? 5.684 -12.922 2.002 1 98.69 85 PHE A N 1
ATOM 613 C CA . PHE A 1 85 ? 6.293 -12.688 3.305 1 98.69 85 PHE A CA 1
ATOM 614 C C . PHE A 1 85 ? 7.629 -13.414 3.416 1 98.69 85 PHE A C 1
ATOM 616 O O . PHE A 1 85 ? 7.758 -14.562 2.977 1 98.69 85 PHE A O 1
ATOM 623 N N . ARG A 1 86 ? 8.57 -12.695 3.949 1 97.81 86 ARG A N 1
ATOM 624 C CA . ARG A 1 86 ? 9.766 -13.453 4.316 1 97.81 86 ARG A CA 1
ATOM 625 C C . ARG A 1 86 ? 9.43 -14.578 5.285 1 97.81 86 ARG A C 1
ATOM 627 O O . ARG A 1 86 ? 8.719 -14.367 6.27 1 97.81 86 ARG A O 1
ATOM 634 N N . ALA A 1 87 ? 9.93 -15.781 5.043 1 97.12 87 ALA A N 1
ATOM 635 C CA . ALA A 1 87 ? 9.523 -16.969 5.809 1 97.12 87 ALA A CA 1
ATOM 636 C C . ALA A 1 87 ? 10.039 -16.891 7.242 1 97.12 87 ALA A C 1
ATOM 638 O O . ALA A 1 87 ? 9.336 -17.266 8.18 1 97.12 87 ALA A O 1
ATOM 639 N N . ASP A 1 88 ? 11.266 -16.375 7.449 1 94.88 88 ASP A N 1
ATOM 640 C CA . ASP A 1 88 ? 11.883 -16.375 8.773 1 94.88 88 ASP A CA 1
ATOM 641 C C . ASP A 1 88 ? 11.625 -15.055 9.492 1 94.88 88 ASP A C 1
ATOM 643 O O . ASP A 1 88 ? 11.945 -14.922 10.68 1 94.88 88 ASP A O 1
ATOM 647 N N . ALA A 1 89 ? 11.078 -14.117 8.844 1 95.69 89 ALA A N 1
ATOM 648 C CA . ALA A 1 89 ? 10.758 -12.797 9.375 1 95.69 89 ALA A CA 1
ATOM 649 C C . ALA A 1 89 ? 9.508 -12.219 8.719 1 95.69 89 ALA A C 1
ATOM 651 O O . ALA A 1 89 ? 9.578 -11.211 8.016 1 95.69 89 ALA A O 1
ATOM 652 N N . PRO A 1 90 ? 8.359 -12.773 9.016 1 95.94 90 PRO A N 1
ATOM 653 C CA . PRO A 1 90 ? 7.16 -12.508 8.227 1 95.94 90 PRO A CA 1
ATOM 654 C C . PRO A 1 90 ? 6.664 -11.07 8.375 1 95.94 90 PRO A C 1
ATOM 656 O O . PRO A 1 90 ? 5.738 -10.648 7.672 1 95.94 90 PRO A O 1
ATOM 659 N N . TRP A 1 91 ? 7.332 -10.25 9.273 1 94.56 91 TRP A N 1
ATOM 660 C CA . TRP A 1 91 ? 7.008 -8.836 9.359 1 94.56 91 TRP A CA 1
ATOM 661 C C . TRP A 1 91 ? 7.594 -8.07 8.172 1 94.56 91 TRP A C 1
ATOM 663 O O . TRP A 1 91 ? 7.219 -6.922 7.922 1 94.56 91 TRP A O 1
ATOM 673 N N . GLU A 1 92 ? 8.562 -8.641 7.523 1 96 92 GLU A N 1
ATOM 674 C CA . GLU A 1 92 ? 9.023 -8.109 6.242 1 96 92 GLU A CA 1
ATOM 675 C C . GLU A 1 92 ? 8.25 -8.727 5.082 1 96 92 GLU A C 1
ATOM 677 O O . GLU A 1 92 ? 8.328 -9.93 4.848 1 96 92 GLU A O 1
ATOM 682 N N . ARG A 1 93 ? 7.496 -7.891 4.375 1 98.25 93 ARG A N 1
ATOM 683 C CA . ARG A 1 93 ? 6.543 -8.422 3.408 1 98.25 93 ARG A CA 1
ATOM 684 C C . ARG A 1 93 ? 6.402 -7.488 2.209 1 98.25 93 ARG A C 1
ATOM 686 O O . ARG A 1 93 ? 6.953 -6.387 2.205 1 98.25 93 ARG A O 1
ATOM 693 N N . LEU A 1 94 ? 5.703 -7.977 1.202 1 98.56 94 LEU A N 1
ATOM 694 C CA . LEU A 1 94 ? 5.457 -7.246 -0.036 1 98.56 94 LEU A CA 1
ATOM 695 C C . LEU A 1 94 ? 4.945 -5.84 0.255 1 98.56 94 LEU A C 1
ATOM 697 O O . LEU A 1 94 ? 4.035 -5.66 1.07 1 98.56 94 LEU A O 1
ATOM 701 N N . ASN A 1 95 ? 5.562 -4.898 -0.352 1 97.88 95 ASN A N 1
ATOM 702 C CA . ASN A 1 95 ? 5.156 -3.498 -0.325 1 97.88 95 ASN A CA 1
ATOM 703 C C . ASN A 1 95 ? 4.906 -2.959 -1.731 1 97.88 95 ASN A C 1
ATOM 705 O O . ASN A 1 95 ? 5.855 -2.695 -2.475 1 97.88 95 ASN A O 1
ATOM 709 N N . VAL A 1 96 ? 3.66 -2.709 -2.053 1 98.44 96 VAL A N 1
ATOM 710 C CA . VAL A 1 96 ? 3.309 -2.371 -3.43 1 98.44 96 VAL A CA 1
ATOM 711 C C . VAL A 1 96 ? 3.832 -0.976 -3.766 1 98.44 96 VAL A C 1
ATOM 713 O O . VAL A 1 96 ? 4.199 -0.705 -4.91 1 98.44 96 VAL A O 1
ATOM 716 N N . ALA A 1 97 ? 3.869 -0.09 -2.799 1 98.31 97 ALA A N 1
ATOM 717 C CA . ALA A 1 97 ? 4.414 1.241 -3.053 1 98.31 97 ALA A CA 1
ATOM 718 C C . ALA A 1 97 ? 5.887 1.165 -3.445 1 98.31 97 ALA A C 1
ATOM 720 O O . ALA A 1 97 ? 6.309 1.787 -4.422 1 98.31 97 ALA A O 1
ATOM 721 N N . ASP A 1 98 ? 6.672 0.389 -2.68 1 96.44 98 ASP A N 1
ATOM 722 C CA . ASP A 1 98 ? 8.078 0.216 -3.023 1 96.44 98 ASP A CA 1
ATOM 723 C C . ASP A 1 98 ? 8.234 -0.486 -4.371 1 96.44 98 ASP A C 1
ATOM 725 O O . ASP A 1 98 ? 9.156 -0.193 -5.129 1 96.44 98 ASP A O 1
ATOM 729 N N . THR A 1 99 ? 7.336 -1.41 -4.652 1 97.56 99 THR A N 1
ATOM 730 C CA . THR A 1 99 ? 7.348 -2.18 -5.891 1 97.56 99 THR A CA 1
ATOM 731 C C . THR A 1 99 ? 7.145 -1.269 -7.098 1 97.56 99 THR A C 1
ATOM 733 O O . THR A 1 99 ? 7.711 -1.506 -8.164 1 97.56 99 THR A O 1
ATOM 736 N N . VAL A 1 100 ? 6.391 -0.166 -6.941 1 97.75 100 VAL A N 1
ATOM 737 C CA . VAL A 1 100 ? 6.176 0.716 -8.086 1 97.75 100 VAL A CA 1
ATOM 738 C C . VAL A 1 100 ? 7.172 1.873 -8.039 1 97.75 100 VAL A C 1
ATOM 740 O O . VAL A 1 100 ? 7.625 2.355 -9.078 1 97.75 100 VAL A O 1
ATOM 743 N N . LYS A 1 101 ? 7.566 2.256 -6.902 1 95.5 101 LYS A N 1
ATOM 744 C CA . LYS A 1 101 ? 8.391 3.445 -6.719 1 95.5 101 LYS A CA 1
ATOM 745 C C . LYS A 1 101 ? 9.836 3.188 -7.145 1 95.5 101 LYS A C 1
ATOM 747 O O . LYS A 1 101 ? 10.477 4.055 -7.738 1 95.5 101 LYS A O 1
ATOM 752 N N . VAL A 1 102 ? 10.367 2.074 -6.805 1 91.69 102 VAL A N 1
ATOM 753 C CA . VAL A 1 102 ? 11.789 1.811 -6.996 1 91.69 102 VAL A CA 1
ATOM 754 C C . VAL A 1 102 ? 12.109 1.761 -8.484 1 91.69 102 VAL A C 1
ATOM 756 O O . VAL A 1 102 ? 13.062 2.398 -8.945 1 91.69 102 VAL A O 1
ATOM 759 N N . PRO A 1 103 ? 11.328 1.119 -9.297 1 92.69 103 PRO A N 1
ATOM 760 C CA . PRO A 1 103 ? 11.594 1.17 -10.734 1 92.69 103 PRO A CA 1
ATOM 761 C C . PRO A 1 103 ? 10.938 2.369 -11.414 1 92.69 103 PRO A C 1
ATOM 763 O O . PRO A 1 103 ? 11.039 2.525 -12.633 1 92.69 103 PRO A O 1
ATOM 766 N N . TRP A 1 104 ? 10.18 3.189 -10.711 1 94.62 104 TRP A N 1
ATOM 767 C CA . TRP A 1 104 ? 9.414 4.305 -11.25 1 94.62 104 TRP A CA 1
ATOM 768 C C . TRP A 1 104 ? 8.422 3.822 -12.305 1 94.62 104 TRP A C 1
ATOM 770 O O . TRP A 1 104 ? 8.305 4.418 -13.375 1 94.62 104 TRP A O 1
ATOM 780 N N . GLN A 1 105 ? 7.801 2.707 -11.969 1 96.75 105 GLN A N 1
ATOM 781 C CA . GLN A 1 105 ? 6.934 2.041 -12.938 1 96.75 105 GLN A CA 1
ATOM 782 C C . GLN A 1 105 ? 5.703 1.447 -12.258 1 96.75 105 GLN A C 1
ATOM 784 O O . GLN A 1 105 ? 5.82 0.523 -11.453 1 96.75 105 GLN A O 1
ATOM 789 N N . ALA A 1 106 ? 4.551 1.974 -12.648 1 98.44 106 ALA A N 1
ATOM 790 C CA . ALA A 1 106 ? 3.303 1.567 -12.008 1 98.44 106 ALA A CA 1
ATOM 791 C C . ALA A 1 106 ? 2.797 0.246 -12.578 1 98.44 106 ALA A C 1
ATOM 793 O O . ALA A 1 106 ? 2.027 -0.465 -11.93 1 98.44 106 ALA A O 1
ATOM 794 N N . TYR A 1 107 ? 3.162 -0.062 -13.852 1 98.62 107 TYR A N 1
ATOM 795 C CA . TYR A 1 107 ? 2.629 -1.239 -14.531 1 98.62 107 TYR A CA 1
ATOM 796 C C . TYR A 1 107 ? 3.648 -2.373 -14.531 1 98.62 107 TYR A C 1
ATOM 798 O O . TYR A 1 107 ? 4.727 -2.242 -15.117 1 98.62 107 TYR A O 1
ATOM 806 N N . ILE A 1 108 ? 3.252 -3.488 -13.938 1 97.88 108 ILE A N 1
ATOM 807 C CA . ILE A 1 108 ? 4.117 -4.645 -13.734 1 97.88 108 ILE A CA 1
ATOM 808 C C . ILE A 1 108 ? 4.352 -5.352 -15.07 1 97.88 108 ILE A C 1
ATOM 810 O O . ILE A 1 108 ? 3.432 -5.488 -15.883 1 97.88 108 ILE A O 1
ATOM 814 N N . GLY A 1 109 ? 5.52 -5.816 -15.289 1 97.12 109 GLY A N 1
ATOM 815 C CA . GLY A 1 109 ? 5.902 -6.629 -16.438 1 97.12 109 GLY A CA 1
ATOM 816 C C . GLY A 1 109 ? 7.18 -7.414 -16.203 1 97.12 109 GLY A C 1
ATOM 817 O O . GLY A 1 109 ? 7.68 -7.488 -15.086 1 97.12 109 GLY A O 1
ATOM 818 N N . GLU A 1 110 ? 7.652 -8.016 -17.312 1 96.12 110 GLU A N 1
ATOM 819 C CA . GLU A 1 110 ? 8.891 -8.797 -17.219 1 96.12 110 GLU A CA 1
ATOM 820 C C . GLU A 1 110 ? 10.047 -7.934 -16.719 1 96.12 110 GLU A C 1
ATOM 822 O O . GLU A 1 110 ? 10.219 -6.797 -17.156 1 96.12 110 GLU A O 1
ATOM 827 N N . GLY A 1 111 ? 10.789 -8.477 -15.773 1 93.75 111 GLY A N 1
ATOM 828 C CA . GLY A 1 111 ? 11.922 -7.77 -15.195 1 93.75 111 GLY A CA 1
ATOM 829 C C . GLY A 1 111 ? 11.562 -6.973 -13.953 1 93.75 111 GLY A C 1
ATOM 830 O O . GLY A 1 111 ? 12.445 -6.496 -13.234 1 93.75 111 GLY A O 1
ATOM 831 N N . HIS A 1 112 ? 10.32 -6.82 -13.695 1 95.5 112 HIS A N 1
ATOM 832 C CA . HIS A 1 112 ? 9.852 -5.969 -12.602 1 95.5 112 HIS A CA 1
ATOM 833 C C . HIS A 1 112 ? 10.211 -6.562 -11.25 1 95.5 112 HIS A C 1
ATOM 835 O O . HIS A 1 112 ? 9.938 -7.738 -10.984 1 95.5 112 HIS A O 1
ATOM 841 N N . PRO A 1 113 ? 10.852 -5.793 -10.359 1 96.19 113 PRO A N 1
ATOM 842 C CA . PRO A 1 113 ? 11.133 -6.258 -9 1 96.19 113 PRO A CA 1
ATOM 843 C C . PRO A 1 113 ? 9.922 -6.168 -8.078 1 96.19 113 PRO A C 1
ATOM 845 O O . PRO A 1 113 ? 9.141 -5.215 -8.172 1 96.19 113 PRO A O 1
ATOM 848 N N . LEU A 1 114 ? 9.703 -7.176 -7.285 1 97.44 114 LEU A N 1
ATOM 849 C CA . LEU A 1 114 ? 8.758 -7.129 -6.176 1 97.44 114 LEU A CA 1
ATOM 850 C C . LEU A 1 114 ? 9.484 -6.91 -4.852 1 97.44 114 LEU A C 1
ATOM 852 O O . LEU A 1 114 ? 10.289 -7.742 -4.438 1 97.44 114 LEU A O 1
ATOM 856 N N . LEU A 1 115 ? 9.125 -5.82 -4.18 1 97.19 115 LEU A N 1
ATOM 857 C CA . LEU A 1 115 ? 9.969 -5.363 -3.082 1 97.19 115 LEU A CA 1
ATOM 858 C C . LEU A 1 115 ? 9.234 -5.469 -1.75 1 97.19 115 LEU A C 1
ATOM 860 O O . LEU A 1 115 ? 8.008 -5.379 -1.706 1 97.19 115 LEU A O 1
ATOM 864 N N . SER A 1 116 ? 10.031 -5.648 -0.707 1 96.12 116 SER A N 1
ATOM 865 C CA . SER A 1 116 ? 9.523 -5.574 0.658 1 96.12 116 SER A CA 1
ATOM 866 C C . SER A 1 116 ? 9.5 -4.137 1.166 1 96.12 116 SER A C 1
ATOM 868 O O . SER A 1 116 ? 10.023 -3.234 0.509 1 96.12 116 SER A O 1
ATOM 870 N N . ASP A 1 117 ? 8.938 -3.988 2.328 1 92.81 117 ASP A N 1
ATOM 871 C CA . ASP A 1 117 ? 8.875 -2.684 2.98 1 92.81 117 ASP A CA 1
ATOM 872 C C . ASP A 1 117 ? 10.219 -2.32 3.613 1 92.81 117 ASP A C 1
ATOM 874 O O . ASP A 1 117 ? 10.359 -1.247 4.203 1 92.81 117 ASP A O 1
ATOM 878 N N . GLN A 1 118 ? 11.219 -3.189 3.457 1 90.81 118 GLN A N 1
ATOM 879 C CA . GLN A 1 118 ? 12.555 -2.891 3.963 1 90.81 118 GLN A CA 1
ATOM 880 C C . GLN A 1 118 ? 13.555 -2.732 2.818 1 90.81 118 GLN A C 1
ATOM 882 O O . GLN A 1 118 ? 14.766 -2.789 3.033 1 90.81 118 GLN A O 1
ATOM 887 N N . GLY A 1 119 ? 12.992 -2.631 1.646 1 89.5 119 GLY A N 1
ATOM 888 C CA . GLY A 1 119 ? 13.82 -2.312 0.491 1 89.5 119 GLY A CA 1
ATOM 889 C C . GLY A 1 119 ? 14.531 -3.521 -0.088 1 89.5 119 GLY A C 1
ATOM 890 O O . GLY A 1 119 ? 15.516 -3.379 -0.815 1 89.5 119 GLY A O 1
ATOM 891 N N . ARG A 1 120 ? 14.07 -4.645 0.225 1 93.06 120 ARG A N 1
ATOM 892 C CA . ARG A 1 120 ? 14.719 -5.844 -0.296 1 93.06 120 ARG A CA 1
ATOM 893 C C . ARG A 1 120 ? 13.883 -6.473 -1.408 1 93.06 120 ARG A C 1
ATOM 895 O O . ARG A 1 120 ? 12.672 -6.266 -1.479 1 93.06 120 ARG A O 1
ATOM 902 N N . LEU A 1 121 ? 14.656 -7.16 -2.229 1 95.25 121 LEU A N 1
ATOM 903 C CA . LEU A 1 121 ? 14.039 -7.855 -3.355 1 95.25 121 LEU A CA 1
ATOM 904 C C . LEU A 1 121 ? 13.461 -9.195 -2.914 1 95.25 121 LEU A C 1
ATOM 906 O O . LEU A 1 121 ? 14.203 -10.102 -2.527 1 95.25 121 LEU A O 1
ATOM 910 N N . LEU A 1 122 ? 12.141 -9.297 -2.959 1 96.94 122 LEU A N 1
ATOM 911 C CA . LEU A 1 122 ? 11.492 -10.562 -2.609 1 96.94 122 LEU A CA 1
ATOM 912 C C . LEU A 1 122 ? 11.422 -11.492 -3.816 1 96.94 122 LEU A C 1
ATOM 914 O O . LEU A 1 122 ? 11.75 -12.672 -3.713 1 96.94 122 LEU A O 1
ATOM 918 N N . ALA A 1 123 ? 11.039 -10.945 -4.91 1 96.69 123 ALA A N 1
ATOM 919 C CA . ALA A 1 123 ? 10.906 -11.703 -6.152 1 96.69 123 ALA A CA 1
ATOM 920 C C . ALA A 1 123 ? 11.094 -10.797 -7.367 1 96.69 123 ALA A C 1
ATOM 922 O O . ALA A 1 123 ? 11.125 -9.57 -7.238 1 96.69 123 ALA A O 1
ATOM 923 N N . THR A 1 124 ? 11.32 -11.375 -8.484 1 95.81 124 THR A N 1
ATOM 924 C CA . THR A 1 124 ? 11.367 -10.703 -9.781 1 95.81 124 THR A CA 1
ATOM 925 C C . THR A 1 124 ? 10.461 -11.406 -10.789 1 95.81 124 THR A C 1
ATOM 927 O O . THR A 1 124 ? 10.43 -12.641 -10.844 1 95.81 124 THR A O 1
ATOM 930 N N . VAL A 1 125 ? 9.711 -10.625 -11.508 1 96.62 125 VAL A N 1
ATOM 931 C CA . VAL A 1 125 ? 9.008 -11.188 -12.656 1 96.62 125 VAL A CA 1
ATOM 932 C C . VAL A 1 125 ? 10 -11.523 -13.766 1 96.62 125 VAL A C 1
ATOM 934 O O . VAL A 1 125 ? 10.617 -10.625 -14.344 1 96.62 125 VAL A O 1
ATOM 937 N N . VAL A 1 126 ? 10.07 -12.773 -14.133 1 94.69 126 VAL A N 1
ATOM 938 C CA . VAL A 1 126 ? 11.125 -13.141 -15.078 1 94.69 126 VAL A CA 1
ATOM 939 C C . VAL A 1 126 ? 10.508 -13.484 -16.438 1 94.69 126 VAL A C 1
ATOM 941 O O . VAL A 1 126 ? 11.203 -13.523 -17.438 1 94.69 126 VAL A O 1
ATOM 944 N N . ALA A 1 127 ? 9.258 -13.781 -16.469 1 96.25 127 ALA A N 1
ATOM 945 C CA . ALA A 1 127 ? 8.508 -13.969 -17.703 1 96.25 127 ALA A CA 1
ATOM 946 C C . ALA A 1 127 ? 7.062 -13.492 -17.547 1 96.25 127 ALA A C 1
ATOM 948 O O . ALA A 1 127 ? 6.465 -13.656 -16.469 1 96.25 127 ALA A O 1
ATOM 949 N N . ASP A 1 128 ? 6.566 -12.938 -18.562 1 98.19 128 ASP A N 1
ATOM 950 C CA . ASP A 1 128 ? 5.207 -12.406 -18.547 1 98.19 128 ASP A CA 1
ATOM 951 C C . ASP A 1 128 ? 4.605 -12.383 -19.953 1 98.19 128 ASP A C 1
ATOM 953 O O . ASP A 1 128 ? 4.992 -11.562 -20.781 1 98.19 128 ASP A O 1
ATOM 957 N N . THR A 1 129 ? 3.633 -13.242 -20.203 1 98.25 129 THR A N 1
ATOM 958 C CA . THR A 1 129 ? 2.914 -13.203 -21.469 1 98.25 129 THR A CA 1
ATOM 959 C C . THR A 1 129 ? 1.546 -12.555 -21.297 1 98.25 129 THR A C 1
ATOM 961 O O . THR A 1 129 ? 0.731 -12.555 -22.234 1 98.25 129 THR A O 1
ATOM 964 N N . SER A 1 130 ? 1.188 -12.078 -20.125 1 98.25 130 SER A N 1
ATOM 965 C CA . SER A 1 130 ? -0.092 -11.445 -19.828 1 98.25 130 SER A CA 1
ATOM 966 C C . SER A 1 130 ? -0.056 -9.953 -20.125 1 98.25 130 SER A C 1
ATOM 968 O O . SER A 1 130 ? -0.666 -9.492 -21.094 1 98.25 130 SER A O 1
ATOM 970 N N . GLY A 1 131 ? 0.762 -9.211 -19.344 1 97.75 131 GLY A N 1
ATOM 971 C CA . GLY A 1 131 ? 0.814 -7.762 -19.422 1 97.75 131 GLY A CA 1
ATOM 972 C C . GLY A 1 131 ? -0.335 -7.082 -18.703 1 97.75 131 GLY A C 1
ATOM 973 O O . GLY A 1 131 ? -0.446 -5.855 -18.719 1 97.75 131 GLY A O 1
ATOM 974 N N . HIS A 1 132 ? -1.235 -7.871 -18.188 1 98.56 132 HIS A N 1
ATOM 975 C CA . HIS A 1 132 ? -2.395 -7.359 -17.469 1 98.56 132 HIS A CA 1
ATOM 976 C C . HIS A 1 132 ? -2.266 -7.605 -15.961 1 98.56 132 HIS A C 1
ATOM 978 O O . HIS A 1 132 ? -2.547 -8.703 -15.484 1 98.56 132 HIS A O 1
ATOM 984 N N . HIS A 1 133 ? -1.824 -6.586 -15.203 1 98.81 133 HIS A N 1
ATOM 985 C CA . HIS A 1 133 ? -1.601 -6.656 -13.766 1 98.81 133 HIS A CA 1
ATOM 986 C C . HIS A 1 133 ? -2.033 -5.367 -13.07 1 98.81 133 HIS A C 1
ATOM 988 O O . HIS A 1 133 ? -2.367 -4.387 -13.742 1 98.81 133 HIS A O 1
ATOM 994 N N . ASP A 1 134 ? -2.068 -5.43 -11.781 1 98.75 134 ASP A N 1
ATOM 995 C CA . ASP A 1 134 ? -2.42 -4.246 -11.008 1 98.75 134 ASP A CA 1
ATOM 996 C C . ASP A 1 134 ? -1.664 -4.215 -9.68 1 98.75 134 ASP A C 1
ATOM 998 O O . ASP A 1 134 ? -1.756 -5.156 -8.883 1 98.75 134 ASP A O 1
ATOM 1002 N N . ALA A 1 135 ? -0.961 -3.146 -9.438 1 98.75 135 ALA A N 1
ATOM 1003 C CA . ALA A 1 135 ? -0.249 -2.951 -8.18 1 98.75 135 ALA A CA 1
ATOM 1004 C C . ALA A 1 135 ? -0.848 -1.794 -7.383 1 98.75 135 ALA A C 1
ATOM 1006 O O . ALA A 1 135 ? -0.223 -1.285 -6.449 1 98.75 135 ALA A O 1
ATOM 1007 N N . LEU A 1 136 ? -2.086 -1.329 -7.777 1 98.62 136 LEU A N 1
ATOM 1008 C CA . LEU A 1 136 ? -2.613 -0.09 -7.219 1 98.62 136 LEU A CA 1
ATOM 1009 C C . LEU A 1 136 ? -3.826 -0.366 -6.332 1 98.62 136 LEU A C 1
ATOM 1011 O O . LEU A 1 136 ? -3.982 0.251 -5.277 1 98.62 136 LEU A O 1
ATOM 1015 N N . CYS A 1 137 ? -4.629 -1.342 -6.641 1 98.19 137 CYS A N 1
ATOM 1016 C CA . CYS A 1 137 ? -5.98 -1.409 -6.09 1 98.19 137 CYS A CA 1
ATOM 1017 C C . CYS A 1 137 ? -6.07 -2.463 -4.992 1 98.19 137 CYS A C 1
ATOM 1019 O O . CYS A 1 137 ? -7.027 -2.477 -4.215 1 98.19 137 CYS A O 1
ATOM 1021 N N . GLY A 1 138 ? -5.109 -3.357 -4.898 1 98.12 138 GLY A N 1
ATOM 1022 C CA . GLY A 1 138 ? -5.258 -4.469 -3.975 1 98.12 138 GLY A CA 1
ATOM 1023 C C . GLY A 1 138 ? -6.387 -5.414 -4.352 1 98.12 138 GLY A C 1
ATOM 1024 O O . GLY A 1 138 ? -6.66 -5.617 -5.539 1 98.12 138 GLY A O 1
ATOM 1025 N N . THR A 1 139 ? -6.938 -6.121 -3.393 1 98.38 139 THR A N 1
ATOM 1026 C CA . THR A 1 139 ? -7.973 -7.121 -3.641 1 98.38 139 THR A CA 1
ATOM 1027 C C . THR A 1 139 ? -9.328 -6.629 -3.141 1 98.38 139 THR A C 1
ATOM 1029 O O . THR A 1 139 ? -9.453 -5.492 -2.674 1 98.38 139 THR A O 1
ATOM 1032 N N . THR A 1 140 ? -10.344 -7.469 -3.324 1 97.12 140 THR A N 1
ATOM 1033 C CA . THR A 1 140 ? -11.711 -7.113 -2.955 1 97.12 140 THR A CA 1
ATOM 1034 C C . THR A 1 140 ? -11.93 -7.277 -1.454 1 97.12 140 THR A C 1
ATOM 1036 O O . THR A 1 140 ? -11.188 -8.008 -0.792 1 97.12 140 THR A O 1
ATOM 1039 N N . SER A 1 141 ? -12.914 -6.578 -0.928 1 94 141 SER A N 1
ATOM 1040 C CA . SER A 1 141 ? -13.352 -6.668 0.46 1 94 141 SER A CA 1
ATOM 1041 C C . SER A 1 141 ? -14.75 -7.281 0.559 1 94 141 SER A C 1
ATOM 1043 O O . SER A 1 141 ? -15.453 -7.387 -0.443 1 94 141 SER A O 1
ATOM 1045 N N . LEU A 1 142 ? -15.07 -7.695 1.74 1 93.81 142 LEU A N 1
ATOM 1046 C CA . LEU A 1 142 ? -16.406 -8.211 1.984 1 93.81 142 LEU A CA 1
ATOM 1047 C C . LEU A 1 142 ? -17.469 -7.211 1.531 1 93.81 142 LEU A C 1
ATOM 1049 O O . LEU A 1 142 ? -18.422 -7.582 0.845 1 93.81 142 LEU A O 1
ATOM 1053 N N . ALA A 1 143 ? -17.297 -5.957 1.814 1 89.12 143 ALA A N 1
ATOM 1054 C CA . ALA A 1 143 ? -18.266 -4.91 1.493 1 89.12 143 ALA A CA 1
ATOM 1055 C C . ALA A 1 143 ? -18.391 -4.734 -0.016 1 89.12 143 ALA A C 1
ATOM 1057 O O . ALA A 1 143 ? -19.516 -4.613 -0.536 1 89.12 143 ALA A O 1
ATOM 1058 N N . SER A 1 144 ? -17.312 -4.719 -0.707 1 91.69 144 SER A N 1
ATOM 1059 C CA . SER A 1 144 ? -17.344 -4.496 -2.148 1 91.69 144 SER A CA 1
ATOM 1060 C C . SER A 1 144 ? -18 -5.668 -2.873 1 91.69 144 SER A C 1
ATOM 1062 O O . SER A 1 144 ? -18.797 -5.469 -3.793 1 91.69 144 SER A O 1
ATOM 1064 N N . ASN A 1 145 ? -17.594 -6.898 -2.422 1 95.69 145 ASN A N 1
ATOM 1065 C CA . ASN A 1 145 ? -18.203 -8.062 -3.053 1 95.69 145 ASN A CA 1
ATOM 1066 C C . ASN A 1 145 ? -19.688 -8.164 -2.738 1 95.69 145 ASN A C 1
ATOM 1068 O O . ASN A 1 145 ? -20.484 -8.555 -3.598 1 95.69 145 ASN A O 1
ATOM 1072 N N . ALA A 1 146 ? -20.062 -7.867 -1.504 1 93.94 146 ALA A N 1
ATOM 1073 C CA . ALA A 1 146 ? -21.469 -7.875 -1.146 1 93.94 146 ALA A CA 1
ATOM 1074 C C . ALA A 1 146 ? -22.266 -6.902 -2.012 1 93.94 146 ALA A C 1
ATOM 1076 O O . ALA A 1 146 ? -23.359 -7.223 -2.479 1 93.94 146 ALA A O 1
ATOM 1077 N N . ALA A 1 147 ? -21.75 -5.773 -2.234 1 91.06 147 ALA A N 1
ATOM 1078 C CA . ALA A 1 147 ? -22.406 -4.754 -3.037 1 91.06 147 ALA A CA 1
ATOM 1079 C C . ALA A 1 147 ? -22.547 -5.199 -4.492 1 91.06 147 ALA A C 1
ATOM 1081 O O . ALA A 1 147 ? -23.578 -4.98 -5.121 1 91.06 147 ALA A O 1
ATOM 1082 N N . LYS A 1 148 ? -21.578 -5.832 -4.969 1 94.06 148 LYS A N 1
ATOM 1083 C CA . LYS A 1 148 ? -21.531 -6.137 -6.395 1 94.06 148 LYS A CA 1
ATOM 1084 C C . LYS A 1 148 ? -22.156 -7.5 -6.688 1 94.06 148 LYS A C 1
ATOM 1086 O O . LYS A 1 148 ? -22.891 -7.656 -7.664 1 94.06 148 LYS A O 1
ATOM 1091 N N . TYR A 1 149 ? -21.875 -8.492 -5.801 1 97 149 TYR A N 1
ATOM 1092 C CA . TYR A 1 149 ? -22.234 -9.867 -6.113 1 97 149 TYR A CA 1
ATOM 1093 C C . TYR A 1 149 ? -23.281 -10.398 -5.145 1 97 149 TYR A C 1
ATOM 1095 O O . TYR A 1 149 ? -23.734 -11.539 -5.273 1 97 149 TYR A O 1
ATOM 1103 N N . GLY A 1 150 ? -23.609 -9.672 -4.188 1 96.12 150 GLY A N 1
ATOM 1104 C CA . GLY A 1 150 ? -24.625 -10.062 -3.227 1 96.12 150 GLY A CA 1
ATOM 1105 C C . GLY A 1 150 ? -24.062 -10.766 -2.01 1 96.12 150 GLY A C 1
ATOM 1106 O O . GLY A 1 150 ? -24.766 -10.961 -1.017 1 96.12 150 GLY A O 1
ATOM 1107 N N . ASP A 1 151 ? -22.812 -11.164 -2.088 1 96.75 151 ASP A N 1
ATOM 1108 C CA . ASP A 1 151 ? -22.125 -11.812 -0.978 1 96.75 151 ASP A CA 1
ATOM 1109 C C . ASP A 1 151 ? -20.609 -11.672 -1.118 1 96.75 151 ASP A C 1
ATOM 1111 O O . ASP A 1 151 ? -20.109 -11.266 -2.17 1 96.75 151 ASP A O 1
ATOM 1115 N N . GLY A 1 152 ? -19.828 -11.867 -0.083 1 96.75 152 GLY A N 1
ATOM 1116 C CA . GLY A 1 152 ? -18.375 -11.758 -0.09 1 96.75 152 GLY A CA 1
ATOM 1117 C C . GLY A 1 152 ? -17.719 -12.602 0.98 1 96.75 152 GLY A C 1
ATOM 1118 O O . GLY A 1 152 ? -16.5 -12.555 1.145 1 96.75 152 GLY A O 1
ATOM 1119 N N . SER A 1 153 ? -18.531 -13.391 1.643 1 97.5 153 SER A N 1
ATOM 1120 C CA . SER A 1 153 ? -18 -14.164 2.764 1 97.5 153 SER A CA 1
ATOM 1121 C C . SER A 1 153 ? -17.156 -15.328 2.277 1 97.5 153 SER A C 1
ATOM 1123 O O . SER A 1 153 ? -17.234 -15.727 1.112 1 97.5 153 SER A O 1
ATOM 1125 N N . LEU A 1 154 ? -16.406 -15.844 3.154 1 96.38 154 LEU A N 1
ATOM 1126 C CA . LEU A 1 154 ? -15.367 -16.828 2.85 1 96.38 154 LEU A CA 1
ATOM 1127 C C . LEU A 1 154 ? -15.961 -18.031 2.137 1 96.38 154 LEU A C 1
ATOM 1129 O O . LEU A 1 154 ? -15.391 -18.516 1.156 1 96.38 154 LEU A O 1
ATOM 1133 N N . HIS A 1 155 ? -17.109 -18.547 2.482 1 95 155 HIS A N 1
ATOM 1134 C CA . HIS A 1 155 ? -17.656 -19.797 1.944 1 95 155 HIS A CA 1
ATOM 1135 C C . HIS A 1 155 ? -18.812 -19.5 0.981 1 95 155 HIS A C 1
ATOM 1137 O O . HIS A 1 155 ? -19.562 -20.422 0.615 1 95 155 HIS A O 1
ATOM 1143 N N . SER A 1 156 ? -18.891 -18.266 0.554 1 97.12 156 SER A N 1
ATOM 1144 C CA . SER A 1 156 ? -19.938 -17.891 -0.4 1 97.12 156 SER A CA 1
ATOM 1145 C C . SER A 1 156 ? -19.516 -18.219 -1.829 1 97.12 156 SER A C 1
ATOM 1147 O O . SER A 1 156 ? -18.375 -18.625 -2.074 1 97.12 156 SER A O 1
ATOM 1149 N N . PRO A 1 157 ? -20.438 -18.078 -2.809 1 97.19 157 PRO A N 1
ATOM 1150 C CA . PRO A 1 157 ? -20.078 -18.266 -4.219 1 97.19 157 PRO A CA 1
ATOM 1151 C C . PRO A 1 157 ? -19.203 -17.125 -4.762 1 97.19 157 PRO A C 1
ATOM 1153 O O . PRO A 1 157 ? -18.719 -17.219 -5.887 1 97.19 157 PRO A O 1
ATOM 1156 N N . SER A 1 158 ? -18.984 -15.984 -3.982 1 98.25 158 SER A N 1
ATOM 1157 C CA . SER A 1 158 ? -18.219 -14.828 -4.434 1 98.25 158 SER A CA 1
ATOM 1158 C C . SER A 1 158 ? -17.297 -14.305 -3.332 1 98.25 158 SER A C 1
ATOM 1160 O O . SER A 1 158 ? -17.344 -13.117 -3.004 1 98.25 158 SER A O 1
ATOM 1162 N N . PRO A 1 159 ? -16.422 -15.195 -2.834 1 98.44 159 PRO A N 1
ATOM 1163 C CA . PRO A 1 159 ? -15.625 -14.781 -1.683 1 98.44 159 PRO A CA 1
ATOM 1164 C C . PRO A 1 159 ? -14.695 -13.609 -2.004 1 98.44 159 PRO A C 1
ATOM 1166 O O . PRO A 1 159 ? -14.125 -13.555 -3.096 1 98.44 159 PRO A O 1
ATOM 1169 N N . ALA A 1 160 ? -14.617 -12.664 -1.072 1 98.06 160 ALA A N 1
ATOM 1170 C CA . ALA A 1 160 ? -13.734 -11.508 -1.198 1 98.06 160 ALA A CA 1
ATOM 1171 C C . ALA A 1 160 ? -12.281 -11.898 -0.948 1 98.06 160 ALA A C 1
ATOM 1173 O O . ALA A 1 160 ? -12 -12.758 -0.106 1 98.06 160 ALA A O 1
ATOM 1174 N N . GLY A 1 161 ? -11.43 -11.258 -1.652 1 98.5 161 GLY A N 1
ATOM 1175 C CA . GLY A 1 161 ? -10.016 -11.578 -1.558 1 98.5 161 GLY A CA 1
ATOM 1176 C C . GLY A 1 161 ? -9.461 -11.422 -0.154 1 98.5 161 GLY A C 1
ATOM 1177 O O . GLY A 1 161 ? -8.633 -12.219 0.284 1 98.5 161 GLY A O 1
ATOM 1178 N N . ARG A 1 162 ? -9.852 -10.406 0.535 1 97.88 162 ARG A N 1
ATOM 1179 C CA . ARG A 1 162 ? -9.344 -10.188 1.887 1 97.88 162 ARG A CA 1
ATOM 1180 C C . ARG A 1 162 ? -9.734 -11.344 2.809 1 97.88 162 ARG A C 1
ATOM 1182 O O . ARG A 1 162 ? -8.953 -11.75 3.67 1 97.88 162 ARG A O 1
ATOM 1189 N N . GLU A 1 163 ? -10.922 -11.867 2.674 1 97.94 163 GLU A N 1
ATOM 1190 C CA . GLU A 1 163 ? -11.344 -13.023 3.453 1 97.94 163 GLU A CA 1
ATOM 1191 C C . GLU A 1 163 ? -10.484 -14.242 3.146 1 97.94 163 GLU A C 1
ATOM 1193 O O . GLU A 1 163 ? -10.062 -14.961 4.059 1 97.94 163 GLU A O 1
ATOM 1198 N N . LEU A 1 164 ? -10.219 -14.438 1.877 1 98.62 164 LEU A N 1
ATOM 1199 C CA . LEU A 1 164 ? -9.383 -15.562 1.462 1 98.62 164 LEU A CA 1
ATOM 1200 C C . LEU A 1 164 ? -7.973 -15.422 2.021 1 98.62 164 LEU A C 1
ATOM 1202 O O . LEU A 1 164 ? -7.41 -16.391 2.549 1 98.62 164 LEU A O 1
ATOM 1206 N N . PHE A 1 165 ? -7.414 -14.211 1.973 1 98.69 165 PHE A N 1
ATOM 1207 C CA . PHE A 1 165 ? -6.074 -13.969 2.492 1 98.69 165 PHE A CA 1
ATOM 1208 C C . PHE A 1 165 ? -6.031 -14.18 4 1 98.69 165 PHE A C 1
ATOM 1210 O O . PHE A 1 165 ? -5.023 -14.641 4.539 1 98.69 165 PHE A O 1
ATOM 1217 N N . THR A 1 166 ? -7.102 -13.805 4.66 1 97.94 166 THR A N 1
ATOM 1218 C CA . THR A 1 166 ? -7.125 -13.945 6.113 1 97.94 166 THR A CA 1
ATOM 1219 C C . THR A 1 166 ? -6.93 -15.406 6.516 1 97.94 166 THR A C 1
ATOM 1221 O O . THR A 1 166 ? -6.121 -15.711 7.395 1 97.94 166 THR A O 1
ATOM 1224 N N . VAL A 1 167 ? -7.59 -16.328 5.871 1 98.06 167 VAL A N 1
ATOM 1225 C CA . VAL A 1 167 ? -7.492 -17.734 6.238 1 98.06 167 VAL A CA 1
ATOM 1226 C C . VAL A 1 167 ? -6.176 -18.312 5.723 1 98.06 167 VAL A C 1
ATOM 1228 O O . VAL A 1 167 ? -5.566 -19.156 6.379 1 98.06 167 VAL A O 1
ATOM 1231 N N . ALA A 1 168 ? -5.691 -17.859 4.547 1 98.19 168 ALA A N 1
ATOM 1232 C CA . ALA A 1 168 ? -4.383 -18.297 4.055 1 98.19 168 ALA A CA 1
ATOM 1233 C C . ALA A 1 168 ? -3.273 -17.891 5.023 1 98.19 168 ALA A C 1
ATOM 1235 O O . ALA A 1 168 ? -2.389 -18.703 5.332 1 98.19 168 ALA A O 1
ATOM 1236 N N . ALA A 1 169 ? -3.371 -16.656 5.508 1 98.31 169 ALA A N 1
ATOM 1237 C CA . ALA A 1 169 ? -2.369 -16.109 6.414 1 98.31 169 ALA A CA 1
ATOM 1238 C C . ALA A 1 169 ? -2.367 -16.859 7.746 1 98.31 169 ALA A C 1
ATOM 1240 O O . ALA A 1 169 ? -1.308 -17.078 8.336 1 98.31 169 ALA A O 1
ATOM 1241 N N . ALA A 1 170 ? -3.5 -17.234 8.18 1 98 170 ALA A N 1
ATOM 1242 C CA . ALA A 1 170 ? -3.639 -17.922 9.461 1 98 170 ALA A CA 1
ATOM 1243 C C . ALA A 1 170 ? -2.854 -19.234 9.477 1 98 170 ALA A C 1
ATOM 1245 O O . ALA A 1 170 ? -2.314 -19.625 10.508 1 98 170 ALA A O 1
ATOM 1246 N N . LYS A 1 171 ? -2.682 -19.891 8.359 1 97.31 171 LYS A N 1
ATOM 1247 C CA . LYS A 1 171 ? -1.919 -21.141 8.242 1 97.31 171 LYS A CA 1
ATOM 1248 C C . LYS A 1 171 ? -0.447 -20.906 8.578 1 97.31 171 LYS A C 1
ATOM 1250 O O . LYS A 1 171 ? 0.295 -21.859 8.82 1 97.31 171 LYS A O 1
ATOM 1255 N N . HIS A 1 172 ? -0.105 -19.688 8.555 1 97.94 172 HIS A N 1
ATOM 1256 C CA . HIS A 1 172 ? 1.299 -19.344 8.766 1 97.94 172 HIS A CA 1
ATOM 1257 C C . HIS A 1 172 ? 1.478 -18.469 10 1 97.94 172 HIS A C 1
ATOM 1259 O O . HIS A 1 172 ? 2.457 -17.719 10.102 1 97.94 172 HIS A O 1
ATOM 1265 N N . GLY A 1 173 ? 0.495 -18.422 10.82 1 97.38 173 GLY A N 1
ATOM 1266 C CA . GLY A 1 173 ? 0.582 -17.688 12.07 1 97.38 173 GLY A CA 1
ATOM 1267 C C . GLY A 1 173 ? 0.397 -16.188 11.898 1 97.38 173 GLY A C 1
ATOM 1268 O O . GLY A 1 173 ? 0.785 -15.406 12.773 1 97.38 173 GLY A O 1
ATOM 1269 N N . LEU A 1 174 ? -0.137 -15.742 10.805 1 97.12 174 LEU A N 1
ATOM 1270 C CA . LEU A 1 174 ? -0.402 -14.336 10.516 1 97.12 174 LEU A CA 1
ATOM 1271 C C . LEU A 1 174 ? -1.883 -14.016 10.695 1 97.12 174 LEU A C 1
ATOM 1273 O O . LEU A 1 174 ? -2.727 -14.914 10.648 1 97.12 174 LEU A O 1
ATOM 1277 N N . ASP A 1 175 ? -2.133 -12.789 10.977 1 95.06 175 ASP A N 1
ATOM 1278 C CA . ASP A 1 175 ? -3.514 -12.352 11.172 1 95.06 175 ASP A CA 1
ATOM 1279 C C . ASP A 1 175 ? -3.844 -11.156 10.289 1 95.06 175 ASP A C 1
ATOM 1281 O O . ASP A 1 175 ? -3.068 -10.797 9.398 1 95.06 175 ASP A O 1
ATOM 1285 N N . ARG A 1 176 ? -5.016 -10.656 10.469 1 92.81 176 ARG A N 1
ATOM 1286 C CA . ARG A 1 176 ? -5.535 -9.602 9.602 1 92.81 176 ARG A CA 1
ATOM 1287 C C . ARG A 1 176 ? -4.613 -8.383 9.609 1 92.81 176 ARG A C 1
ATOM 1289 O O . ARG A 1 176 ? -4.48 -7.695 8.602 1 92.81 176 ARG A O 1
ATOM 1296 N N . ARG A 1 177 ? -3.963 -8.039 10.719 1 91.88 177 ARG A N 1
ATOM 1297 C CA . ARG A 1 177 ? -3.076 -6.891 10.859 1 91.88 177 ARG A CA 1
ATOM 1298 C C . ARG A 1 177 ? -1.835 -7.047 9.984 1 91.88 177 ARG A C 1
ATOM 1300 O O . ARG A 1 177 ? -1.143 -6.066 9.703 1 91.88 177 ARG A O 1
ATOM 1307 N N . ASP A 1 178 ? -1.578 -8.219 9.531 1 96.25 178 ASP A N 1
ATOM 1308 C CA . ASP A 1 178 ? -0.355 -8.516 8.797 1 96.25 178 ASP A CA 1
ATOM 1309 C C . ASP A 1 178 ? -0.59 -8.445 7.289 1 96.25 178 ASP A C 1
ATOM 1311 O O . ASP A 1 178 ? 0.349 -8.578 6.5 1 96.25 178 ASP A O 1
ATOM 1315 N N . LEU A 1 179 ? -1.825 -8.156 6.828 1 97.25 179 LEU A N 1
ATOM 1316 C CA . LEU A 1 179 ? -2.17 -8.227 5.414 1 97.25 179 LEU A CA 1
ATOM 1317 C C . LEU A 1 179 ? -2.051 -6.859 4.754 1 97.25 179 LEU A C 1
ATOM 1319 O O . LEU A 1 179 ? -2.91 -5.996 4.949 1 97.25 179 LEU A O 1
ATOM 1323 N N . PRO A 1 180 ? -0.988 -6.68 3.928 1 97.31 180 PRO A N 1
ATOM 1324 C CA . PRO A 1 180 ? -0.86 -5.434 3.166 1 97.31 180 PRO A CA 1
ATOM 1325 C C . PRO A 1 180 ? -1.68 -5.445 1.877 1 97.31 180 PRO A C 1
ATOM 1327 O O . PRO A 1 180 ? -2.322 -6.449 1.558 1 97.31 180 PRO A O 1
ATOM 1330 N N . PRO A 1 181 ? -1.695 -4.273 1.153 1 97.94 181 PRO A N 1
ATOM 1331 C CA . PRO A 1 181 ? -2.227 -4.355 -0.21 1 97.94 181 PRO A CA 1
ATOM 1332 C C . PRO A 1 181 ? -1.509 -5.398 -1.062 1 97.94 181 PRO A C 1
ATOM 1334 O O . PRO A 1 181 ? -0.286 -5.535 -0.975 1 97.94 181 PRO A O 1
ATOM 1337 N N . SER A 1 182 ? -2.305 -6.098 -1.853 1 98.69 182 SER A N 1
ATOM 1338 C CA . SER A 1 182 ? -1.753 -7.176 -2.668 1 98.69 182 SER A CA 1
ATOM 1339 C C . SER A 1 182 ? -1.469 -6.703 -4.09 1 98.69 182 SER A C 1
ATOM 1341 O O . SER A 1 182 ? -1.958 -5.652 -4.508 1 98.69 182 SER A O 1
ATOM 1343 N N . LEU A 1 183 ? -0.637 -7.496 -4.75 1 98.81 183 LEU A N 1
ATOM 1344 C CA . LEU A 1 183 ? -0.448 -7.406 -6.195 1 98.81 183 LEU A CA 1
ATOM 1345 C C . LEU A 1 183 ? -1.432 -8.312 -6.93 1 98.81 183 LEU A C 1
ATOM 1347 O O . LEU A 1 183 ? -1.651 -9.453 -6.523 1 98.81 183 LEU A O 1
ATOM 1351 N N . SER A 1 184 ? -2.092 -7.812 -7.98 1 98.81 184 SER A N 1
ATOM 1352 C CA . SER A 1 184 ? -2.984 -8.641 -8.781 1 98.81 184 SER A CA 1
ATOM 1353 C C . SER A 1 184 ? -2.363 -8.977 -10.133 1 98.81 184 SER A C 1
ATOM 1355 O O . SER A 1 184 ? -1.943 -8.078 -10.867 1 98.81 184 SER A O 1
ATOM 1357 N N . LEU A 1 185 ? -2.318 -10.242 -10.461 1 98.88 185 LEU A N 1
ATOM 1358 C CA . LEU A 1 185 ? -1.831 -10.711 -11.758 1 98.88 185 LEU A CA 1
ATOM 1359 C C . LEU A 1 185 ? -2.982 -11.203 -12.625 1 98.88 185 LEU A C 1
ATOM 1361 O O . LEU A 1 185 ? -3.969 -11.734 -12.117 1 98.88 185 LEU A O 1
ATOM 1365 N N . PHE A 1 186 ? -2.939 -10.961 -13.961 1 98.81 186 PHE A N 1
ATOM 1366 C CA . PHE A 1 186 ? -3.824 -11.445 -15.008 1 98.81 186 PHE A CA 1
ATOM 1367 C C . PHE A 1 186 ? -5.059 -10.562 -15.125 1 98.81 186 PHE A C 1
ATOM 1369 O O . PHE A 1 186 ? -6.008 -10.898 -15.844 1 98.81 186 PHE A O 1
ATOM 1376 N N . HIS A 1 187 ? -5.16 -9.469 -14.438 1 98.62 187 HIS A N 1
ATOM 1377 C CA . HIS A 1 187 ? -6.141 -8.414 -14.656 1 98.62 187 HIS A CA 1
ATOM 1378 C C . HIS A 1 187 ? -5.488 -7.039 -14.602 1 98.62 187 HIS A C 1
ATOM 1380 O O . HIS A 1 187 ? -4.867 -6.684 -13.594 1 98.62 187 HIS A O 1
ATOM 1386 N N . GLY A 1 188 ? -5.703 -6.285 -15.672 1 98.44 188 GLY A N 1
ATOM 1387 C CA . GLY A 1 188 ? -4.949 -5.047 -15.797 1 98.44 188 GLY A CA 1
ATOM 1388 C C . GLY A 1 188 ? -5.75 -3.818 -15.414 1 98.44 188 GLY A C 1
ATOM 1389 O O . GLY A 1 188 ? -6.965 -3.771 -15.633 1 98.44 188 GLY A O 1
ATOM 1390 N N . VAL A 1 189 ? -5.047 -2.83 -14.883 1 98.56 189 VAL A N 1
ATOM 1391 C CA . VAL A 1 189 ? -5.598 -1.514 -14.57 1 98.56 189 VAL A CA 1
ATOM 1392 C C . VAL A 1 189 ? -4.703 -0.427 -15.164 1 98.56 189 VAL A C 1
ATOM 1394 O O . VAL A 1 189 ? -3.477 -0.551 -15.156 1 98.56 189 VAL A O 1
ATOM 1397 N N . ARG A 1 190 ? -5.297 0.588 -15.703 1 98.62 190 ARG A N 1
ATOM 1398 C CA . ARG A 1 190 ? -4.594 1.773 -16.188 1 98.62 190 ARG A CA 1
ATOM 1399 C C . ARG A 1 190 ? -5.133 3.037 -15.523 1 98.62 190 ARG A C 1
ATOM 1401 O O . ARG A 1 190 ? -6.309 3.104 -15.172 1 98.62 190 ARG A O 1
ATOM 1408 N N . VAL A 1 191 ? -4.203 3.959 -15.375 1 98.69 191 VAL A N 1
ATOM 1409 C CA . VAL A 1 191 ? -4.57 5.238 -14.773 1 98.69 191 VAL A CA 1
ATOM 1410 C C . VAL A 1 191 ? -4.781 6.281 -15.875 1 98.69 191 VAL A C 1
ATOM 1412 O O . VAL A 1 191 ? -3.896 6.504 -16.703 1 98.69 191 VAL A O 1
ATOM 1415 N N . GLY A 1 192 ? -5.977 6.875 -15.875 1 98.38 192 GLY A N 1
ATOM 1416 C CA . GLY A 1 192 ? -6.238 7.957 -16.812 1 98.38 192 GLY A CA 1
ATOM 1417 C C . GLY A 1 192 ? -5.484 9.234 -16.469 1 98.38 192 GLY A C 1
ATOM 1418 O O . GLY A 1 192 ? -4.988 9.391 -15.359 1 98.38 192 GLY A O 1
ATOM 1419 N N . ALA A 1 193 ? -5.473 10.164 -17.438 1 97.12 193 ALA A N 1
ATOM 1420 C CA . ALA A 1 193 ? -4.805 11.445 -17.234 1 97.12 193 ALA A CA 1
ATOM 1421 C C . ALA A 1 193 ? -5.41 12.195 -16.047 1 97.12 193 ALA A C 1
ATOM 1423 O O . ALA A 1 193 ? -4.715 12.938 -15.352 1 97.12 193 ALA A O 1
ATOM 1424 N N . ASP A 1 194 ? -6.645 11.953 -15.773 1 97.12 194 ASP A N 1
ATOM 1425 C CA . ASP A 1 194 ? -7.34 12.625 -14.68 1 97.12 194 ASP A CA 1
ATOM 1426 C C . ASP A 1 194 ? -7.273 11.805 -13.391 1 97.12 194 ASP A C 1
ATOM 1428 O O . ASP A 1 194 ? -7.891 12.164 -12.391 1 97.12 194 ASP A O 1
ATOM 1432 N N . GLY A 1 195 ? -6.613 10.656 -13.422 1 97.94 195 GLY A N 1
ATOM 1433 C CA . GLY A 1 195 ? -6.441 9.828 -12.234 1 97.94 195 GLY A CA 1
ATOM 1434 C C . GLY A 1 195 ? -7.453 8.703 -12.148 1 97.94 195 GLY A C 1
ATOM 1435 O O . GLY A 1 195 ? -7.379 7.867 -11.242 1 97.94 195 GLY A O 1
ATOM 1436 N N . SER A 1 196 ? -8.383 8.672 -13.125 1 98.06 196 SER A N 1
ATOM 1437 C CA . SER A 1 196 ? -9.367 7.594 -13.117 1 98.06 196 SER A CA 1
ATOM 1438 C C . SER A 1 196 ? -8.688 6.23 -13.234 1 98.06 196 SER A C 1
ATOM 1440 O O . SER A 1 196 ? -7.703 6.078 -13.961 1 98.06 196 SER A O 1
ATOM 1442 N N . LEU A 1 197 ? -9.219 5.301 -12.5 1 98 197 LEU A N 1
ATOM 1443 C CA . LEU A 1 197 ? -8.758 3.92 -12.609 1 98 197 LEU A CA 1
ATOM 1444 C C . LEU A 1 197 ? -9.656 3.123 -13.555 1 98 197 LEU A C 1
ATOM 1446 O O . LEU A 1 197 ? -10.867 3.068 -13.367 1 98 197 LEU A O 1
ATOM 1450 N N . ASN A 1 198 ? -8.977 2.508 -14.539 1 98.19 198 ASN A N 1
ATOM 1451 C CA . ASN A 1 198 ? -9.734 1.796 -15.562 1 98.19 198 ASN A CA 1
ATOM 1452 C C . ASN A 1 198 ? -9.234 0.364 -15.734 1 98.19 198 ASN A C 1
ATOM 1454 O O . ASN A 1 198 ? -8.039 0.138 -15.922 1 98.19 198 ASN A O 1
ATOM 1458 N N . SER A 1 199 ? -10.195 -0.562 -15.68 1 98.19 199 SER A N 1
ATOM 1459 C CA . SER A 1 199 ? -9.859 -1.943 -16 1 98.19 199 SER A CA 1
ATOM 1460 C C . SER A 1 199 ? -9.602 -2.111 -17.5 1 98.19 199 SER A C 1
ATOM 1462 O O . SER A 1 199 ? -10.367 -1.613 -18.328 1 98.19 199 SER A O 1
ATOM 1464 N N . ILE A 1 200 ? -8.539 -2.795 -17.828 1 98.06 200 ILE A N 1
ATOM 1465 C CA . ILE A 1 200 ? -8.32 -3.16 -19.219 1 98.06 200 ILE A CA 1
ATOM 1466 C C . ILE A 1 200 ? -8.57 -4.656 -19.406 1 98.06 200 ILE A C 1
ATOM 1468 O O . ILE A 1 200 ? -8.211 -5.227 -20.438 1 98.06 200 ILE A O 1
ATOM 1472 N N . GLY A 1 201 ? -9.141 -5.297 -18.359 1 97.75 201 GLY A N 1
ATOM 1473 C CA . GLY A 1 201 ? -9.617 -6.664 -18.453 1 97.75 201 GLY A CA 1
ATOM 1474 C C . GLY A 1 201 ? -8.531 -7.695 -18.203 1 97.75 201 GLY A C 1
ATOM 1475 O O . GLY A 1 201 ? -7.457 -7.363 -17.703 1 97.75 201 GLY A O 1
ATOM 1476 N N . SER A 1 202 ? -8.93 -8.984 -18.453 1 96.75 202 SER A N 1
ATOM 1477 C CA . SER A 1 202 ? -8.039 -10.125 -18.266 1 96.75 202 SER A CA 1
ATOM 1478 C C . SER A 1 202 ? -7.141 -10.328 -19.484 1 96.75 202 SER A C 1
ATOM 1480 O O . SER A 1 202 ? -7.371 -9.734 -20.531 1 96.75 202 SER A O 1
ATOM 1482 N N . ALA A 1 203 ? -6.039 -11.055 -19.266 1 88.69 203 ALA A N 1
ATOM 1483 C CA . ALA A 1 203 ? -5.105 -11.312 -20.359 1 88.69 203 ALA A CA 1
ATOM 1484 C C . ALA A 1 203 ? -5.629 -12.414 -21.281 1 88.69 203 ALA A C 1
ATOM 1486 O O . ALA A 1 203 ? -5.191 -12.539 -22.422 1 88.69 203 ALA A O 1
ATOM 1487 N N . GLY A 1 204 ? -6.555 -13.219 -20.828 1 95.25 204 GLY A N 1
ATOM 1488 C CA . GLY A 1 204 ? -7.094 -14.305 -21.641 1 95.25 204 GLY A CA 1
ATOM 1489 C C . GLY A 1 204 ? -6.496 -15.656 -21.297 1 95.25 204 GLY A C 1
ATOM 1490 O O . GLY A 1 204 ? -5.559 -15.742 -20.516 1 95.25 204 GLY A O 1
ATOM 1491 N N . PRO A 1 205 ? -7.035 -16.719 -21.922 1 98.06 205 PRO A N 1
ATOM 1492 C CA . PRO A 1 205 ? -6.621 -18.094 -21.578 1 98.06 205 PRO A CA 1
ATOM 1493 C C . PRO A 1 205 ? -5.168 -18.375 -21.938 1 98.06 205 PRO A C 1
ATOM 1495 O O . PRO A 1 205 ? -4.695 -17.938 -23 1 98.06 205 PRO A O 1
ATOM 1498 N N . GLY A 1 206 ? -4.438 -18.984 -21.047 1 97.62 206 GLY A N 1
ATOM 1499 C CA . GLY A 1 206 ? -3.102 -19.484 -21.344 1 97.62 206 GLY A CA 1
ATOM 1500 C C . GLY A 1 206 ? -2.008 -18.5 -20.953 1 97.62 206 GLY A C 1
ATOM 1501 O O . GLY A 1 206 ? -0.825 -18.844 -20.969 1 97.62 206 GLY A O 1
ATOM 1502 N N . ALA A 1 207 ? -2.348 -17.281 -20.562 1 98.31 207 ALA A N 1
ATOM 1503 C CA . ALA A 1 207 ? -1.344 -16.297 -20.156 1 98.31 207 ALA A CA 1
ATOM 1504 C C . ALA A 1 207 ? -0.54 -16.812 -18.969 1 98.31 207 ALA A C 1
ATOM 1506 O O . ALA A 1 207 ? -1.091 -17.453 -18.062 1 98.31 207 ALA A O 1
ATOM 1507 N N . VAL A 1 208 ? 0.772 -16.484 -18.969 1 98.12 208 VAL A N 1
ATOM 1508 C CA . VAL A 1 208 ? 1.679 -17.016 -17.953 1 98.12 208 VAL A CA 1
ATOM 1509 C C . VAL A 1 208 ? 2.498 -15.883 -17.344 1 98.12 208 VAL A C 1
ATOM 1511 O O . VAL A 1 208 ? 2.924 -14.969 -18.062 1 98.12 208 VAL A O 1
ATOM 1514 N N . VAL A 1 209 ? 2.664 -15.906 -16.047 1 98.5 209 VAL A N 1
ATOM 1515 C CA . VAL A 1 209 ? 3.611 -15.07 -15.312 1 98.5 209 VAL A CA 1
ATOM 1516 C C . VAL A 1 209 ? 4.539 -15.953 -14.484 1 98.5 209 VAL A C 1
ATOM 1518 O O . VAL A 1 209 ? 4.086 -16.891 -13.805 1 98.5 209 VAL A O 1
ATOM 1521 N N . GLU A 1 210 ? 5.832 -15.719 -14.547 1 96.94 210 GLU A N 1
ATOM 1522 C CA . GLU A 1 210 ? 6.809 -16.484 -13.781 1 96.94 210 GLU A CA 1
ATOM 1523 C C . GLU A 1 210 ? 7.621 -15.578 -12.859 1 96.94 210 GLU A C 1
ATOM 1525 O O . GLU A 1 210 ? 8.023 -14.484 -13.258 1 96.94 210 GLU A O 1
ATOM 1530 N N . LEU A 1 211 ? 7.832 -16.016 -11.656 1 96.88 211 LEU A N 1
ATOM 1531 C CA . LEU A 1 211 ? 8.625 -15.305 -10.656 1 96.88 211 LEU A CA 1
ATOM 1532 C C . LEU A 1 211 ? 9.852 -16.125 -10.258 1 96.88 211 LEU A C 1
ATOM 1534 O O . LEU A 1 211 ? 9.82 -17.359 -10.305 1 96.88 211 LEU A O 1
ATOM 1538 N N . VAL A 1 212 ? 10.875 -15.445 -9.914 1 96.62 212 VAL A N 1
ATOM 1539 C CA . VAL A 1 212 ? 11.953 -16.047 -9.141 1 96.62 212 VAL A CA 1
ATOM 1540 C C . VAL A 1 212 ? 11.984 -15.453 -7.734 1 96.62 212 VAL A C 1
ATOM 1542 O O . VAL A 1 212 ? 11.859 -14.234 -7.57 1 96.62 212 VAL A O 1
ATOM 1545 N N . LEU A 1 213 ? 12.086 -16.281 -6.754 1 96.5 213 LEU A N 1
ATOM 1546 C CA . LEU A 1 213 ? 12.117 -15.828 -5.367 1 96.5 213 LEU A CA 1
ATOM 1547 C C . LEU A 1 213 ? 13.547 -15.586 -4.902 1 96.5 213 LEU A C 1
ATOM 1549 O O . LEU A 1 213 ? 14.414 -16.438 -5.086 1 96.5 213 LEU A O 1
ATOM 1553 N N . HIS A 1 214 ? 13.789 -14.492 -4.234 1 95.75 214 HIS A N 1
ATOM 1554 C CA . HIS A 1 214 ? 15.141 -14.102 -3.873 1 95.75 214 HIS A CA 1
ATOM 1555 C C . HIS A 1 214 ? 15.43 -14.398 -2.404 1 95.75 214 HIS A C 1
ATOM 1557 O O . HIS A 1 214 ? 16.562 -14.266 -1.95 1 95.75 214 HIS A O 1
ATOM 1563 N N . LEU A 1 215 ? 14.484 -14.773 -1.65 1 95.38 215 LEU A N 1
ATOM 1564 C CA . LEU A 1 215 ? 14.516 -15.195 -0.254 1 95.38 215 LEU A CA 1
ATOM 1565 C C . LEU A 1 215 ? 13.547 -16.344 -0.006 1 95.38 215 LEU A C 1
ATOM 1567 O O . LEU A 1 215 ? 12.656 -16.594 -0.822 1 95.38 215 LEU A O 1
ATOM 1571 N N . PRO A 1 216 ? 13.781 -17.125 1.074 1 96.12 216 PRO A N 1
ATOM 1572 C CA . PRO A 1 216 ? 12.672 -18 1.472 1 96.12 216 PRO A CA 1
ATOM 1573 C C . PRO A 1 216 ? 11.406 -17.203 1.812 1 96.12 216 PRO A C 1
ATOM 1575 O O . PRO A 1 216 ? 11.445 -16.281 2.627 1 96.12 216 PRO A O 1
ATOM 1578 N N . LEU A 1 217 ? 10.336 -17.578 1.157 1 98.19 217 LEU A N 1
ATOM 1579 C CA . LEU A 1 217 ? 9.133 -16.766 1.264 1 98.19 217 LEU A CA 1
ATOM 1580 C C . LEU A 1 217 ? 7.914 -17.625 1.576 1 98.19 217 LEU A C 1
ATOM 1582 O O . LEU A 1 217 ? 7.824 -18.766 1.126 1 98.19 217 LEU A O 1
ATOM 1586 N N . VAL A 1 218 ? 7.031 -17.078 2.398 1 98.81 218 VAL A N 1
ATOM 1587 C CA . VAL A 1 218 ? 5.641 -17.516 2.396 1 98.81 218 VAL A CA 1
ATOM 1588 C C . VAL A 1 218 ? 4.891 -16.859 1.239 1 98.81 218 VAL A C 1
ATOM 1590 O O . VAL A 1 218 ? 4.82 -15.633 1.156 1 98.81 218 VAL A O 1
ATOM 1593 N N . VAL A 1 219 ? 4.387 -17.688 0.346 1 98.88 219 VAL A N 1
ATOM 1594 C CA . VAL A 1 219 ? 3.615 -17.203 -0.793 1 98.88 219 VAL A CA 1
ATOM 1595 C C . VAL A 1 219 ? 2.127 -17.438 -0.544 1 98.88 219 VAL A C 1
ATOM 1597 O O . VAL A 1 219 ? 1.69 -18.578 -0.359 1 98.88 219 VAL A O 1
ATOM 1600 N N . LEU A 1 220 ? 1.351 -16.375 -0.462 1 98.94 220 LEU A N 1
ATOM 1601 C CA . LEU A 1 220 ? -0.105 -16.453 -0.417 1 98.94 220 LEU A CA 1
ATOM 1602 C C . LEU A 1 220 ? -0.715 -16.047 -1.756 1 98.94 220 LEU A C 1
ATOM 1604 O O . LEU A 1 220 ? -0.326 -15.039 -2.344 1 98.94 220 LEU A O 1
ATOM 1608 N N . ILE A 1 221 ? -1.685 -16.875 -2.217 1 98.88 221 ILE A N 1
ATOM 1609 C CA . ILE A 1 221 ? -2.41 -16.562 -3.445 1 98.88 221 ILE A CA 1
ATOM 1610 C C . ILE A 1 221 ? -3.912 -16.656 -3.195 1 98.88 221 ILE A C 1
ATOM 1612 O O . ILE A 1 221 ? -4.398 -17.656 -2.666 1 98.88 221 ILE A O 1
ATOM 1616 N N . ALA A 1 222 ? -4.602 -15.625 -3.471 1 98.88 222 ALA A N 1
ATOM 1617 C CA . ALA A 1 222 ? -6.059 -15.641 -3.568 1 98.88 222 ALA A CA 1
ATOM 1618 C C . ALA A 1 222 ? -6.516 -15.453 -5.012 1 98.88 222 ALA A C 1
ATOM 1620 O O . ALA A 1 222 ? -6.227 -14.422 -5.629 1 98.88 222 ALA A O 1
ATOM 1621 N N . ASN A 1 223 ? -7.148 -16.469 -5.57 1 98.56 223 ASN A N 1
ATOM 1622 C CA . ASN A 1 223 ? -7.707 -16.391 -6.918 1 98.56 223 ASN A CA 1
ATOM 1623 C C . ASN A 1 223 ? -9.172 -15.969 -6.891 1 98.56 223 ASN A C 1
ATOM 1625 O O . ASN A 1 223 ? -10.062 -16.797 -6.691 1 98.56 223 ASN A O 1
ATOM 1629 N N . THR A 1 224 ? -9.391 -14.688 -7.121 1 98.62 224 THR A N 1
ATOM 1630 C CA . THR A 1 224 ? -10.734 -14.141 -7.02 1 98.62 224 THR A CA 1
ATOM 1631 C C . THR A 1 224 ? -10.883 -12.906 -7.906 1 98.62 224 THR A C 1
ATOM 1633 O O . THR A 1 224 ? -9.945 -12.516 -8.602 1 98.62 224 THR A O 1
ATOM 1636 N N . ALA A 1 225 ? -12.102 -12.352 -7.938 1 98.31 225 ALA A N 1
ATOM 1637 C CA . ALA A 1 225 ? -12.414 -11.234 -8.828 1 98.31 225 ALA A CA 1
ATOM 1638 C C . ALA A 1 225 ? -11.539 -10.023 -8.523 1 98.31 225 ALA A C 1
ATOM 1640 O O . ALA A 1 225 ? -11.234 -9.75 -7.359 1 98.31 225 ALA A O 1
ATOM 1641 N N . HIS A 1 226 ? -11.141 -9.367 -9.578 1 98.38 226 HIS A N 1
ATOM 1642 C CA . HIS A 1 226 ? -10.508 -8.062 -9.398 1 98.38 226 HIS A CA 1
ATOM 1643 C C . HIS A 1 226 ? -11.523 -7.012 -8.977 1 98.38 226 HIS A C 1
ATOM 1645 O O . HIS A 1 226 ? -12.656 -7.012 -9.453 1 98.38 226 HIS A O 1
ATOM 1651 N N . PRO A 1 227 ? -11.094 -6.031 -8.164 1 97.12 227 PRO A N 1
ATOM 1652 C CA . PRO A 1 227 ? -12.055 -5.023 -7.699 1 97.12 227 PRO A CA 1
ATOM 1653 C C . PRO A 1 227 ? -12.672 -4.219 -8.844 1 97.12 227 PRO A C 1
ATOM 1655 O O . PRO A 1 227 ? -13.82 -3.783 -8.742 1 97.12 227 PRO A O 1
ATOM 1658 N N . LEU A 1 228 ? -11.969 -4.043 -9.922 1 97.19 228 LEU A N 1
ATOM 1659 C CA . LEU A 1 228 ? -12.461 -3.219 -11.016 1 97.19 228 LEU A CA 1
ATOM 1660 C C . LEU A 1 228 ? -12.977 -4.09 -12.164 1 97.19 228 LEU A C 1
ATOM 1662 O O . LEU A 1 228 ? -13.156 -3.607 -13.281 1 97.19 228 LEU A O 1
ATOM 1666 N N . ASP A 1 229 ? -13.062 -5.418 -11.945 1 97.06 229 ASP A N 1
ATOM 1667 C CA . ASP A 1 229 ? -13.703 -6.25 -12.953 1 97.06 229 ASP A CA 1
ATOM 1668 C C . ASP A 1 229 ? -15.109 -5.742 -13.266 1 97.06 229 ASP A C 1
ATOM 1670 O O . ASP A 1 229 ? -15.945 -5.617 -12.375 1 97.06 229 ASP A O 1
ATOM 1674 N N . PRO A 1 230 ? -15.422 -5.473 -14.547 1 95.94 230 PRO A N 1
ATOM 1675 C CA . PRO A 1 230 ? -16.734 -4.898 -14.859 1 95.94 230 PRO A CA 1
ATOM 1676 C C . PRO A 1 230 ? -17.859 -5.934 -14.805 1 95.94 230 PRO A C 1
ATOM 1678 O O . PRO A 1 230 ? -19.031 -5.566 -14.82 1 95.94 230 PRO A O 1
ATOM 1681 N N . SER A 1 231 ? -17.547 -7.188 -14.781 1 96.81 231 SER A N 1
ATOM 1682 C CA . SER A 1 231 ? -18.578 -8.219 -14.789 1 96.81 231 SER A CA 1
ATOM 1683 C C . SER A 1 231 ? -19.5 -8.086 -13.578 1 96.81 231 SER A C 1
ATOM 1685 O O . SER A 1 231 ? -19.031 -7.969 -12.445 1 96.81 231 SER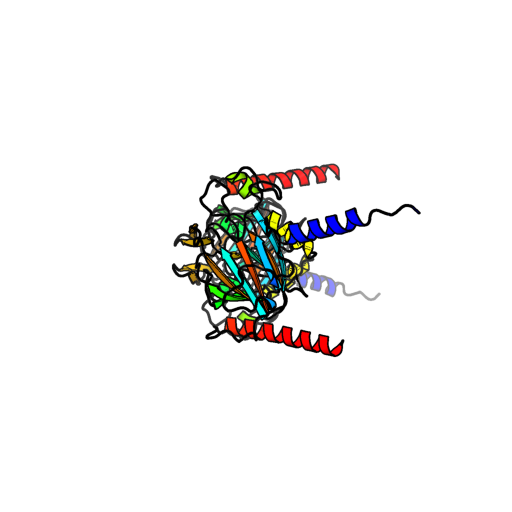 A O 1
ATOM 1687 N N . PRO A 1 232 ? -20.766 -8.148 -13.75 1 96.31 232 PRO A N 1
ATOM 1688 C CA . PRO A 1 232 ? -21.719 -8.102 -12.633 1 96.31 232 PRO A CA 1
ATOM 1689 C C . PRO A 1 232 ? -21.844 -9.438 -11.914 1 96.31 232 PRO A C 1
ATOM 1691 O O . PRO A 1 232 ? -22.531 -9.531 -10.891 1 96.31 232 PRO A O 1
ATOM 1694 N N . THR A 1 233 ? -21.219 -10.461 -12.461 1 97.75 233 THR A N 1
ATOM 1695 C CA . THR A 1 233 ? -21.234 -11.781 -11.852 1 97.75 233 THR A CA 1
ATOM 1696 C C . THR A 1 233 ? -19.812 -12.227 -11.484 1 97.75 233 THR A C 1
ATOM 1698 O O . THR A 1 233 ? -18.828 -11.641 -11.953 1 97.75 233 THR A O 1
ATOM 1701 N N . PHE A 1 234 ? -19.828 -13.125 -10.57 1 98.06 234 PHE A N 1
ATOM 1702 C CA . PHE A 1 234 ? -18.547 -13.68 -10.148 1 98.06 234 PHE A CA 1
ATOM 1703 C C . PHE A 1 234 ? -18.109 -14.789 -11.086 1 98.06 234 PHE A C 1
ATOM 1705 O O . PHE A 1 234 ? -18.547 -15.938 -10.953 1 98.06 234 PHE A O 1
ATOM 1712 N N . ASP A 1 235 ? -17.016 -14.508 -11.992 1 97.06 235 ASP A N 1
ATOM 1713 C CA . ASP A 1 235 ? -16.719 -15.367 -13.133 1 97.06 235 ASP A CA 1
ATOM 1714 C C . ASP A 1 235 ? -15.281 -15.883 -13.07 1 97.06 235 ASP A C 1
ATOM 1716 O O . ASP A 1 235 ? -14.781 -16.453 -14.039 1 97.06 235 ASP A O 1
ATOM 1720 N N . THR A 1 236 ? -14.68 -15.68 -11.969 1 97.56 236 THR A N 1
ATOM 1721 C CA . THR A 1 236 ? -13.266 -16.016 -11.883 1 97.56 236 THR A CA 1
ATOM 1722 C C . THR A 1 236 ? -13.039 -17.484 -12.18 1 97.56 236 THR A C 1
ATOM 1724 O O . THR A 1 236 ? -13.727 -18.359 -11.633 1 97.56 236 THR A O 1
ATOM 1727 N N . THR A 1 237 ? -12.07 -17.812 -13.062 1 97.62 237 THR A N 1
ATOM 1728 C CA . THR A 1 237 ? -11.781 -19.188 -13.453 1 97.62 237 THR A CA 1
ATOM 1729 C C . THR A 1 237 ? -10.531 -19.703 -12.75 1 97.62 237 THR A C 1
ATOM 1731 O O . THR A 1 237 ? -10.008 -19.062 -11.844 1 97.62 237 THR A O 1
ATOM 1734 N N . ALA A 1 238 ? -10.078 -20.859 -13.172 1 97.44 238 ALA A N 1
ATOM 1735 C CA . ALA A 1 238 ? -9.031 -21.594 -12.461 1 97.44 238 ALA A CA 1
ATOM 1736 C C . ALA A 1 238 ? -7.656 -21 -12.75 1 97.44 238 ALA A C 1
ATOM 1738 O O . ALA A 1 238 ? -7.41 -20.5 -13.852 1 97.44 238 ALA A O 1
ATOM 1739 N N . LEU A 1 239 ? -6.746 -21.062 -11.781 1 98.12 239 LEU A N 1
ATOM 1740 C CA . LEU A 1 239 ? -5.34 -20.688 -11.828 1 98.12 239 LEU A CA 1
ATOM 1741 C C . LEU A 1 239 ? -4.441 -21.906 -11.617 1 98.12 239 LEU A C 1
ATOM 1743 O O . LEU A 1 239 ? -4.629 -22.656 -10.656 1 98.12 239 LEU A O 1
ATOM 1747 N N . GLU A 1 240 ? -3.551 -22.156 -12.523 1 97.69 240 GLU A N 1
ATOM 1748 C CA . GLU A 1 240 ? -2.521 -23.172 -12.32 1 97.69 240 GLU A CA 1
ATOM 1749 C C . GLU A 1 240 ? -1.294 -22.578 -11.625 1 97.69 240 GLU A C 1
ATOM 1751 O O . GLU A 1 240 ? -0.807 -21.516 -12.016 1 97.69 240 GLU A O 1
ATOM 1756 N N . VAL A 1 241 ? -0.814 -23.219 -10.609 1 98.5 241 VAL A N 1
ATOM 1757 C CA . VAL A 1 241 ? 0.372 -22.797 -9.867 1 98.5 241 VAL A CA 1
ATOM 1758 C C . VAL A 1 241 ? 1.396 -23.938 -9.859 1 98.5 241 VAL A C 1
ATOM 1760 O O . VAL A 1 241 ? 1.123 -25.016 -9.344 1 98.5 241 VAL A O 1
ATOM 1763 N N . LEU A 1 242 ? 2.539 -23.703 -10.398 1 97.94 242 LEU A N 1
ATOM 1764 C CA . LEU A 1 242 ? 3.658 -24.625 -10.375 1 97.94 242 LEU A CA 1
ATOM 1765 C C . LEU A 1 242 ? 4.91 -23.969 -9.805 1 97.94 242 LEU A C 1
ATOM 1767 O O . LEU A 1 242 ? 5.145 -22.781 -10.031 1 97.94 242 LEU A O 1
ATOM 1771 N N . ALA A 1 243 ? 5.688 -24.688 -9.117 1 97.88 243 ALA A N 1
ATOM 1772 C CA . ALA A 1 243 ? 6.973 -24.188 -8.633 1 97.88 243 ALA A CA 1
ATOM 1773 C C . ALA A 1 243 ? 8.039 -25.281 -8.68 1 97.88 243 ALA A C 1
ATOM 1775 O O . ALA A 1 243 ? 7.73 -26.469 -8.547 1 97.88 243 ALA A O 1
ATOM 1776 N N . TRP A 1 244 ? 9.25 -24.891 -8.891 1 96.5 244 TRP A N 1
ATOM 1777 C CA . TRP A 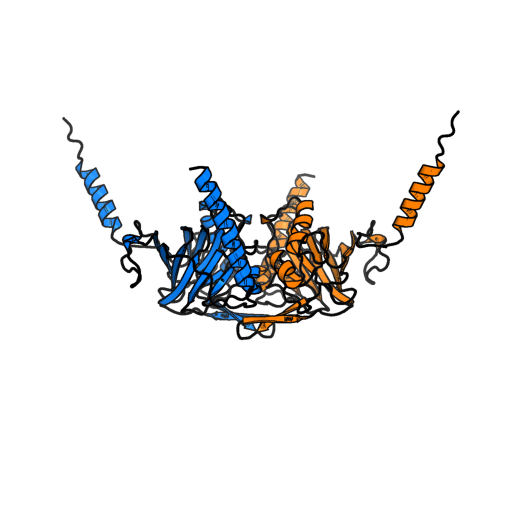1 244 ? 10.383 -25.812 -8.914 1 96.5 244 TRP A CA 1
ATOM 1778 C C . TRP A 1 244 ? 11.672 -25.094 -8.516 1 96.5 244 TRP A C 1
ATOM 1780 O O . TRP A 1 244 ? 11.758 -23.875 -8.594 1 96.5 244 TRP A O 1
ATOM 1790 N N . SER A 1 245 ? 12.516 -25.828 -7.938 1 89.25 245 SER A N 1
ATOM 1791 C CA . SER A 1 245 ? 13.805 -25.266 -7.551 1 89.25 245 SER A CA 1
ATOM 1792 C C . SER A 1 245 ? 14.555 -24.719 -8.766 1 89.25 245 SER A C 1
ATOM 1794 O O . SER A 1 245 ? 14.648 -25.391 -9.797 1 89.25 245 SER A O 1
ATOM 1796 N N . GLY A 1 246 ? 14.727 -23.406 -8.727 1 75.19 246 GLY A N 1
ATOM 1797 C CA . GLY A 1 246 ? 15.469 -22.797 -9.812 1 75.19 246 GLY A CA 1
ATOM 1798 C C . GLY A 1 246 ? 16.969 -22.844 -9.602 1 75.19 246 GLY A C 1
ATOM 1799 O O . GLY A 1 246 ? 17.453 -23.375 -8.602 1 75.19 246 GLY A O 1
ATOM 1800 N N . ARG A 1 247 ? 17.656 -22.484 -10.742 1 66.5 247 ARG A N 1
ATOM 1801 C CA . ARG A 1 247 ? 19.109 -22.359 -10.68 1 66.5 247 ARG A CA 1
ATOM 1802 C C . ARG A 1 247 ? 19.516 -21.219 -9.766 1 66.5 247 ARG A C 1
ATOM 1804 O O . ARG A 1 247 ? 18.672 -20.594 -9.125 1 66.5 247 ARG A O 1
ATOM 1811 N N . ARG A 1 248 ? 20.688 -20.719 -9.914 1 67.38 248 ARG A N 1
ATOM 1812 C CA . ARG A 1 248 ? 21.344 -19.656 -9.188 1 67.38 248 ARG A CA 1
ATOM 1813 C C . ARG A 1 248 ? 20.703 -18.297 -9.484 1 67.38 248 ARG A C 1
ATOM 1815 O O . ARG A 1 248 ? 20.359 -18.016 -10.633 1 67.38 248 ARG A O 1
ATOM 1822 N N . ILE A 1 249 ? 20.203 -17.656 -8.406 1 76.88 249 ILE A N 1
ATOM 1823 C CA . ILE A 1 249 ? 19.75 -16.266 -8.531 1 76.88 249 ILE A CA 1
ATOM 1824 C C . ILE A 1 249 ? 20.844 -15.43 -9.172 1 76.88 249 ILE A C 1
ATOM 1826 O O . ILE A 1 249 ? 22 -15.438 -8.711 1 76.88 249 ILE A O 1
ATOM 1830 N N . GLU A 1 250 ? 20.469 -14.969 -10.352 1 74.44 250 GLU A N 1
ATOM 1831 C CA . GLU A 1 250 ? 21.422 -14.07 -10.984 1 74.44 250 GLU A CA 1
ATOM 1832 C C . GLU A 1 250 ? 21.031 -12.609 -10.781 1 74.44 250 GLU A C 1
ATOM 1834 O O . GLU A 1 250 ? 19.859 -12.297 -10.594 1 74.44 250 GLU A O 1
ATOM 1839 N N . GLU A 1 251 ? 22.078 -11.867 -10.641 1 75.19 251 GLU A N 1
ATOM 1840 C CA . GLU A 1 251 ? 21.844 -10.422 -10.594 1 75.19 251 GLU A CA 1
ATOM 1841 C C . GLU A 1 251 ? 21.016 -9.969 -11.789 1 75.19 251 GLU A C 1
ATOM 1843 O O . GLU A 1 251 ? 21.266 -10.398 -12.922 1 75.19 251 GLU A O 1
ATOM 1848 N N . PRO A 1 252 ? 19.906 -9.258 -11.461 1 70.12 252 PRO A N 1
ATOM 1849 C CA . PRO A 1 252 ? 19.094 -8.766 -12.578 1 70.12 252 PRO A CA 1
ATOM 1850 C C . PRO A 1 252 ? 19.922 -7.961 -13.586 1 70.12 252 PRO A C 1
ATOM 1852 O O . PRO A 1 252 ? 20.703 -7.094 -13.195 1 70.12 252 PRO A O 1
ATOM 1855 N N . ALA A 1 253 ? 19.766 -8.367 -14.898 1 61.81 253 ALA A N 1
ATOM 1856 C CA . ALA A 1 253 ? 20.438 -7.652 -15.984 1 61.81 253 ALA A CA 1
ATOM 1857 C C . ALA A 1 253 ? 19.875 -6.238 -16.141 1 61.81 253 ALA A C 1
ATOM 1859 O O . ALA A 1 253 ? 18.672 -6.02 -15.953 1 61.81 253 ALA A O 1
ATOM 1860 N N . ALA A 1 254 ? 20.734 -5.172 -16.281 1 59.62 254 ALA A N 1
ATOM 1861 C CA . ALA A 1 254 ? 20.344 -3.799 -16.594 1 59.62 254 ALA A CA 1
ATOM 1862 C C . ALA A 1 254 ? 19.516 -3.186 -15.477 1 59.62 254 ALA A C 1
ATOM 1864 O O . ALA A 1 254 ? 18.625 -2.367 -15.727 1 59.62 254 ALA A O 1
ATOM 1865 N N . ALA A 1 255 ? 19.859 -3.588 -14.328 1 67.88 255 ALA A N 1
ATOM 1866 C CA . ALA A 1 255 ? 19.078 -3.107 -13.195 1 67.88 255 ALA A CA 1
ATOM 1867 C C . ALA A 1 255 ? 19.359 -1.634 -12.922 1 67.88 255 ALA A C 1
ATOM 1869 O O . ALA A 1 255 ? 20.516 -1.2 -12.938 1 67.88 255 ALA A O 1
ATOM 1870 N N . GLU A 1 256 ? 18.266 -0.885 -12.906 1 77.31 256 GLU A N 1
ATOM 1871 C CA . GLU A 1 256 ? 18.391 0.475 -12.391 1 77.31 256 GLU A CA 1
ATOM 1872 C C . GLU A 1 256 ? 19.078 0.488 -11.031 1 77.31 256 GLU A C 1
ATOM 1874 O O . GLU A 1 256 ? 19.062 -0.51 -10.305 1 77.31 256 GLU A O 1
ATOM 1879 N N . PRO A 1 257 ? 19.812 1.507 -10.797 1 78.25 257 PRO A N 1
ATOM 1880 C CA . PRO A 1 257 ? 20.641 1.575 -9.594 1 78.25 257 PRO A CA 1
ATOM 1881 C C . PRO A 1 257 ? 19.875 1.184 -8.328 1 78.25 257 PRO A C 1
ATOM 1883 O O . PRO A 1 257 ? 20.391 0.459 -7.484 1 78.25 257 PRO A O 1
ATOM 1886 N N . GLU A 1 258 ? 18.688 1.606 -8.242 1 81.25 258 GLU A N 1
ATOM 1887 C CA . GLU A 1 258 ? 17.938 1.299 -7.027 1 81.25 258 GLU A CA 1
ATOM 1888 C C . GLU A 1 258 ? 17.547 -0.178 -6.977 1 81.25 258 GLU A C 1
ATOM 1890 O O . GLU A 1 258 ? 17.5 -0.773 -5.898 1 81.25 258 GLU A O 1
ATOM 1895 N N . TYR A 1 259 ? 17.328 -0.72 -8.109 1 82.81 259 TYR A N 1
ATOM 1896 C CA . TYR A 1 259 ? 17.078 -2.156 -8.18 1 82.81 259 TYR A CA 1
ATOM 1897 C C . TYR A 1 259 ? 18.328 -2.943 -7.781 1 82.81 259 TYR A C 1
ATOM 1899 O O . TYR A 1 259 ? 18.234 -3.906 -7.016 1 82.81 259 TYR A O 1
ATOM 1907 N N . ARG A 1 260 ? 19.422 -2.5 -8.289 1 84.75 260 ARG A N 1
ATOM 1908 C CA . ARG A 1 260 ? 20.672 -3.156 -7.953 1 84.75 260 ARG A CA 1
ATOM 1909 C C . ARG A 1 260 ? 20.953 -3.082 -6.453 1 84.75 260 ARG A C 1
ATOM 1911 O O . ARG A 1 260 ? 21.375 -4.066 -5.848 1 84.75 260 ARG A O 1
ATOM 1918 N N . ARG A 1 261 ? 20.656 -1.972 -5.938 1 84.94 261 ARG A N 1
ATOM 1919 C CA . ARG A 1 261 ? 20.859 -1.797 -4.504 1 84.94 261 ARG A CA 1
ATOM 1920 C C . ARG A 1 261 ? 19.953 -2.734 -3.705 1 84.94 261 ARG A C 1
ATOM 1922 O O . ARG A 1 261 ? 20.391 -3.328 -2.717 1 84.94 261 ARG A O 1
ATOM 1929 N N . ALA A 1 262 ? 18.719 -2.801 -4.121 1 88.12 262 ALA A N 1
ATOM 1930 C CA . ALA A 1 262 ? 17.797 -3.73 -3.473 1 88.12 262 ALA A CA 1
ATOM 1931 C C . ALA A 1 262 ? 18.312 -5.164 -3.553 1 88.12 262 ALA A C 1
ATOM 1933 O O . ALA A 1 262 ? 18.234 -5.914 -2.578 1 88.12 262 ALA A O 1
ATOM 1934 N N . PHE A 1 263 ? 18.938 -5.523 -4.68 1 90.44 263 PHE A N 1
ATOM 1935 C CA . PHE A 1 263 ? 19.484 -6.855 -4.863 1 90.44 263 PHE A CA 1
ATOM 1936 C C . PHE A 1 263 ? 20.656 -7.086 -3.916 1 90.44 263 PHE A C 1
ATOM 1938 O O . PHE A 1 263 ? 20.719 -8.109 -3.23 1 90.44 263 PHE A O 1
ATOM 1945 N N . LEU A 1 264 ? 21.469 -6.125 -3.848 1 87.12 264 LEU A N 1
ATOM 1946 C CA . LEU A 1 264 ? 22.656 -6.254 -3 1 87.12 264 LEU A CA 1
ATOM 1947 C C . LEU A 1 264 ? 22.266 -6.324 -1.528 1 87.12 264 LEU A C 1
ATOM 1949 O O . LEU A 1 264 ? 22.859 -7.082 -0.758 1 87.12 264 LEU A O 1
ATOM 1953 N N . ASN A 1 265 ? 21.281 -5.543 -1.2 1 86.38 265 ASN A N 1
ATOM 1954 C CA . ASN A 1 265 ? 20.781 -5.605 0.166 1 86.38 265 ASN A CA 1
ATOM 1955 C C . ASN A 1 265 ? 20.203 -6.988 0.49 1 86.38 265 ASN A C 1
ATOM 1957 O O . ASN A 1 265 ? 20.344 -7.473 1.613 1 86.38 265 ASN A O 1
ATOM 1961 N N . THR A 1 266 ? 19.594 -7.57 -0.404 1 90.5 266 THR A N 1
ATOM 1962 C CA . THR A 1 266 ? 19.016 -8.898 -0.248 1 90.5 266 THR A CA 1
ATOM 1963 C C . THR A 1 266 ? 20.109 -9.953 -0.103 1 90.5 266 THR A C 1
ATOM 1965 O O . THR A 1 266 ? 20.031 -10.812 0.781 1 90.5 266 THR A O 1
ATOM 1968 N N . GLU A 1 267 ? 21.094 -9.82 -0.929 1 89.44 267 GLU A N 1
ATOM 1969 C CA . GLU A 1 267 ? 22.219 -10.758 -0.867 1 89.44 267 GLU A CA 1
ATOM 1970 C C . GLU A 1 267 ? 22.922 -10.68 0.48 1 89.44 267 GLU A C 1
ATOM 1972 O O . GLU A 1 267 ? 23.375 -11.695 1.012 1 89.44 267 GLU A O 1
ATOM 1977 N N . ASP A 1 268 ? 22.984 -9.492 0.958 1 87.69 268 ASP A N 1
ATOM 1978 C CA . ASP A 1 268 ? 23.656 -9.266 2.232 1 87.69 268 ASP A CA 1
ATOM 1979 C C . ASP A 1 268 ? 22.953 -10.008 3.365 1 87.69 268 ASP A C 1
ATOM 1981 O O . ASP A 1 268 ? 23.594 -10.719 4.145 1 87.69 268 ASP A O 1
ATOM 1985 N N . ILE A 1 269 ? 21.75 -9.93 3.436 1 86.94 269 ILE A N 1
ATOM 1986 C CA . ILE A 1 269 ? 21.016 -10.562 4.531 1 86.94 269 ILE A CA 1
ATOM 1987 C C . ILE A 1 269 ? 21 -12.078 4.344 1 86.94 269 ILE A C 1
ATOM 1989 O O . ILE A 1 269 ? 21.047 -12.828 5.32 1 86.94 269 ILE A O 1
ATOM 1993 N N . TRP A 1 270 ? 20.953 -12.461 3.15 1 87.69 270 TRP A N 1
ATOM 1994 C CA . TRP A 1 270 ? 20.953 -13.891 2.875 1 87.69 270 TRP A CA 1
ATOM 1995 C C . TRP A 1 270 ? 22.281 -14.523 3.279 1 87.69 270 TRP A C 1
ATOM 1997 O O . TRP A 1 270 ? 22.312 -15.562 3.936 1 87.69 270 TRP A O 1
ATOM 2007 N N . ALA A 1 271 ? 23.328 -13.883 2.92 1 85.62 271 ALA A N 1
ATOM 2008 C CA . ALA A 1 271 ? 24.656 -14.375 3.262 1 85.62 271 ALA A CA 1
ATOM 2009 C C . ALA A 1 271 ? 24.844 -14.445 4.773 1 85.62 271 ALA A C 1
ATOM 2011 O O . ALA A 1 271 ? 25.422 -15.406 5.289 1 85.62 271 ALA A O 1
ATOM 2012 N N . ALA A 1 272 ? 24.359 -13.461 5.422 1 83.5 272 ALA A N 1
ATOM 2013 C CA . ALA A 1 272 ? 24.469 -13.43 6.879 1 83.5 272 ALA A CA 1
ATOM 2014 C C . ALA A 1 272 ? 23.688 -14.578 7.512 1 83.5 272 ALA A C 1
ATOM 2016 O O . ALA A 1 272 ? 24.141 -15.172 8.492 1 83.5 272 ALA A O 1
ATOM 2017 N N . ALA A 1 273 ? 22.562 -14.883 6.996 1 82.56 273 ALA A N 1
ATOM 2018 C CA . ALA A 1 273 ? 21.703 -15.945 7.523 1 82.56 273 ALA A CA 1
ATOM 2019 C C . ALA A 1 273 ? 22.344 -17.312 7.293 1 82.56 273 ALA A C 1
ATOM 2021 O O . ALA A 1 273 ? 22.188 -18.219 8.117 1 82.56 273 ALA A O 1
ATOM 2022 N N . GLN A 1 274 ? 23.016 -17.453 6.188 1 81.94 274 GLN A N 1
ATOM 2023 C CA . GLN A 1 274 ? 23.656 -18.719 5.871 1 81.94 274 GLN A CA 1
ATOM 2024 C C . GLN A 1 274 ? 24.844 -18.969 6.781 1 81.94 274 GLN A C 1
ATOM 2026 O O . GLN A 1 274 ? 25.156 -20.125 7.102 1 81.94 274 GLN A O 1
ATOM 2031 N N . SER A 1 275 ? 25.516 -17.875 7.137 1 74.88 275 SER A N 1
ATOM 2032 C CA . SER A 1 275 ? 26.672 -18.016 8.008 1 74.88 275 SER A CA 1
ATOM 2033 C C . SER A 1 275 ? 26.266 -18.406 9.422 1 74.88 275 SER A C 1
ATOM 2035 O O . SER A 1 275 ? 26.953 -19.188 10.086 1 74.88 275 SER A O 1
ATOM 2037 N N . GLN A 1 276 ? 25.188 -17.891 9.859 1 66.81 276 GLN A N 1
ATOM 2038 C CA . GLN A 1 276 ? 24.688 -18.234 11.188 1 66.81 276 GLN A CA 1
ATOM 2039 C C . GLN A 1 276 ? 24.188 -19.672 11.227 1 66.81 276 GLN A C 1
ATOM 2041 O O . GLN A 1 276 ? 24.328 -20.359 12.242 1 66.81 276 GLN A O 1
ATOM 2046 N N . GLY A 1 277 ? 23.609 -20.109 10.164 1 62.22 277 GLY A N 1
ATOM 2047 C CA . GLY A 1 277 ? 23.141 -21.484 10.094 1 62.22 277 GLY A CA 1
ATOM 2048 C C . GLY A 1 277 ? 24.281 -22.5 10.062 1 62.22 277 GLY A C 1
ATOM 2049 O O . GLY A 1 277 ? 24.156 -23.594 10.617 1 62.22 277 GLY A O 1
ATOM 2050 N N . GLN A 1 278 ? 25.422 -22.109 9.477 1 57.41 278 GLN A N 1
ATOM 2051 C CA . GLN A 1 278 ? 26.578 -23 9.438 1 57.41 278 GLN A CA 1
ATOM 2052 C C . GLN A 1 278 ? 27.25 -23.094 10.805 1 57.41 278 GLN A C 1
ATOM 2054 O O . GLN A 1 278 ? 27.781 -24.141 11.18 1 57.41 278 GLN A O 1
ATOM 2059 N N . GLU A 1 279 ? 27.125 -22 11.555 1 52.25 279 GLU A N 1
ATOM 2060 C CA . GLU A 1 279 ? 27.719 -22.031 12.891 1 52.25 279 GLU A CA 1
ATOM 2061 C C . GLU A 1 279 ? 26.875 -22.859 13.859 1 52.25 279 GLU A C 1
ATOM 2063 O O . GLU A 1 279 ? 27.422 -23.484 14.781 1 52.25 279 GLU A O 1
ATOM 2068 N N . GLN A 1 280 ? 25.656 -22.875 13.609 1 43.25 280 GLN A N 1
ATOM 2069 C CA . GLN A 1 280 ? 24.766 -23.625 14.5 1 43.25 280 GLN A CA 1
ATOM 2070 C C . GLN A 1 280 ? 24.609 -25.062 14.047 1 43.25 280 GLN A C 1
ATOM 2072 O O . GLN A 1 280 ? 24.109 -25.906 14.797 1 43.25 280 GLN A O 1
ATOM 2077 N N . ALA A 1 281 ? 25.125 -25.453 12.922 1 42.94 281 ALA A N 1
ATOM 2078 C CA . ALA A 1 281 ? 25.109 -26.844 12.461 1 42.94 281 ALA A CA 1
ATOM 2079 C C . ALA A 1 281 ? 26.406 -27.547 12.828 1 42.94 281 ALA A C 1
ATOM 2081 O O . ALA A 1 281 ? 27.484 -26.953 12.789 1 42.94 281 ALA A O 1
ATOM 2082 N N . MET B 1 1 ? 20.422 32.125 59.719 1 30.61 1 MET B N 1
ATOM 2083 C CA . MET B 1 1 ? 19.188 32.156 58.938 1 30.61 1 MET B CA 1
ATOM 2084 C C . MET B 1 1 ? 19.484 32.438 57.469 1 30.61 1 MET B C 1
ATOM 2086 O O . MET B 1 1 ? 19.75 33.594 57.094 1 30.61 1 MET B O 1
ATOM 2090 N N . THR B 1 2 ? 20.141 31.516 56.719 1 35.5 2 THR B N 1
ATOM 2091 C CA . THR B 1 2 ? 20.609 31.531 55.344 1 35.5 2 THR B CA 1
ATOM 2092 C C . THR B 1 2 ? 19.453 31.672 54.375 1 35.5 2 THR B C 1
ATOM 2094 O O . THR B 1 2 ? 18.5 30.891 54.438 1 35.5 2 THR B O 1
ATOM 2097 N N . SER B 1 3 ? 19.156 32.906 53.969 1 36.91 3 SER B N 1
ATOM 2098 C CA . SER B 1 3 ? 18.188 33.312 52.969 1 36.91 3 SER B CA 1
ATOM 2099 C C . SER B 1 3 ? 18.422 32.562 51.656 1 36.91 3 SER B C 1
ATOM 2101 O O . SER B 1 3 ? 19.5 32.656 51.062 1 36.91 3 SER B O 1
ATOM 2103 N N . VAL B 1 4 ? 17.875 31.359 51.562 1 45.41 4 VAL B N 1
ATOM 2104 C CA . VAL B 1 4 ? 17.781 30.609 50.312 1 45.41 4 VAL B CA 1
ATOM 2105 C C . VAL B 1 4 ? 17.266 31.531 49.219 1 45.41 4 VAL B C 1
ATOM 2107 O O . VAL B 1 4 ? 16.203 32.156 49.344 1 45.41 4 VAL B O 1
ATOM 2110 N N . ASP B 1 5 ? 18.172 32.062 48.375 1 40.53 5 ASP B N 1
ATOM 2111 C CA . ASP B 1 5 ? 17.984 33 47.281 1 40.53 5 ASP B CA 1
ATOM 2112 C C . ASP B 1 5 ? 16.938 32.469 46.312 1 40.53 5 ASP B C 1
ATOM 2114 O O . ASP B 1 5 ? 17.188 31.516 45.531 1 40.53 5 ASP B O 1
ATOM 2118 N N . THR B 1 6 ? 15.578 32.625 46.594 1 54.44 6 THR B N 1
ATOM 2119 C CA . THR B 1 6 ? 14.367 32.406 45.812 1 54.44 6 THR B CA 1
ATOM 2120 C C . THR B 1 6 ? 14.453 33.125 44.5 1 54.44 6 THR B C 1
ATOM 2122 O O . THR B 1 6 ? 13.602 32.938 43.625 1 54.44 6 THR B O 1
ATOM 2125 N N . SER B 1 7 ? 15.547 33.938 44.344 1 54.62 7 SER B N 1
ATOM 2126 C CA . SER B 1 7 ? 15.633 34.75 43.125 1 54.62 7 SER B CA 1
ATOM 2127 C C . SER B 1 7 ? 16.016 33.875 41.938 1 54.62 7 SER B C 1
ATOM 2129 O O . SER B 1 7 ? 15.547 34.125 40.812 1 54.62 7 SER B O 1
ATOM 2131 N N . THR B 1 8 ? 16.797 32.812 42.219 1 57.19 8 THR B N 1
ATOM 2132 C CA . THR B 1 8 ? 17.234 31.984 41.094 1 57.19 8 THR B CA 1
ATOM 2133 C C . THR B 1 8 ? 16.094 31.125 40.562 1 57.19 8 THR B C 1
ATOM 2135 O O . THR B 1 8 ? 15.977 30.922 39.344 1 57.19 8 THR B O 1
ATOM 2138 N N . THR B 1 9 ? 15.133 30.781 41.469 1 57.47 9 THR B N 1
ATOM 2139 C CA . THR B 1 9 ? 14.016 29.953 41 1 57.47 9 THR B CA 1
ATOM 2140 C C . THR B 1 9 ? 13 30.781 40.25 1 57.47 9 THR B C 1
ATOM 2142 O O . THR B 1 9 ? 12.414 30.312 39.281 1 57.47 9 THR B O 1
ATOM 2145 N N . THR B 1 10 ? 12.789 32.062 40.625 1 52.22 10 THR B N 1
ATOM 2146 C CA . THR B 1 10 ? 11.836 32.906 39.938 1 52.22 10 THR B CA 1
ATOM 2147 C C . THR B 1 10 ? 12.375 33.344 38.562 1 52.22 10 THR B C 1
ATOM 2149 O O . THR B 1 10 ? 11.641 33.344 37.594 1 52.22 10 THR B O 1
ATOM 2152 N N . ALA B 1 11 ? 13.656 33.625 38.438 1 46.72 11 ALA B N 1
ATOM 2153 C CA . ALA B 1 11 ? 14.234 34 37.156 1 46.72 11 ALA B CA 1
ATOM 2154 C C . ALA B 1 11 ? 14.242 32.812 36.188 1 46.72 11 ALA B C 1
ATOM 2156 O O . ALA B 1 11 ? 13.977 32.969 35 1 46.72 11 ALA B O 1
ATOM 2157 N N . ALA B 1 12 ? 14.523 31.656 36.75 1 51.84 12 ALA B N 1
ATOM 2158 C CA . ALA B 1 12 ? 14.445 30.469 35.906 1 51.84 12 ALA B CA 1
ATOM 2159 C C . ALA B 1 12 ? 13.008 30.219 35.438 1 51.84 12 ALA B C 1
ATOM 2161 O O . ALA B 1 12 ? 12.781 29.844 34.281 1 51.84 12 ALA B O 1
ATOM 2162 N N . LYS B 1 13 ? 12.18 30.641 36.219 1 56.78 13 LYS B N 1
ATOM 2163 C CA . LYS B 1 13 ? 10.773 30.516 35.812 1 56.78 13 LYS B CA 1
ATOM 2164 C C . LYS B 1 13 ? 10.367 31.625 34.875 1 56.78 13 LYS B C 1
ATOM 2166 O O . LYS B 1 13 ? 9.602 31.391 33.938 1 56.78 13 LYS B O 1
ATOM 2171 N N . GLU B 1 14 ? 10.852 32.688 35.125 1 46.94 14 GLU B N 1
ATOM 2172 C CA . GLU B 1 14 ? 10.586 33.781 34.219 1 46.94 14 GLU B CA 1
ATOM 2173 C C . GLU B 1 14 ? 11.32 33.594 32.906 1 46.94 14 GLU B C 1
ATOM 2175 O O . GLU B 1 14 ? 10.773 33.906 31.844 1 46.94 14 GLU B O 1
ATOM 2180 N N . HIS B 1 15 ? 12.594 33.125 32.938 1 45.44 15 HIS B N 1
ATOM 2181 C CA . HIS B 1 15 ? 13.297 32.812 31.688 1 45.44 15 HIS B CA 1
ATOM 2182 C C . HIS B 1 15 ? 12.594 31.672 30.953 1 45.44 15 HIS B C 1
ATOM 2184 O O . HIS B 1 15 ? 12.422 31.734 29.734 1 45.44 15 HIS B O 1
ATOM 2190 N N . ALA B 1 16 ? 12.172 30.609 31.641 1 48.5 16 ALA B N 1
ATOM 2191 C CA . ALA B 1 16 ? 11.344 29.578 31.031 1 48.5 16 ALA B CA 1
ATOM 2192 C C . ALA B 1 16 ? 10.031 30.172 30.516 1 48.5 16 ALA B C 1
ATOM 2194 O O . ALA B 1 16 ? 9.547 29.781 29.453 1 48.5 16 ALA B O 1
ATOM 2195 N N . ARG B 1 17 ? 9.375 31.094 31.062 1 45.06 17 ARG B N 1
ATOM 2196 C CA . ARG B 1 17 ? 8.188 31.797 30.578 1 45.06 17 ARG B CA 1
ATOM 2197 C C . ARG B 1 17 ? 8.523 32.688 29.406 1 45.06 17 ARG B C 1
ATOM 2199 O O . ARG B 1 17 ? 7.742 32.781 28.453 1 45.06 17 ARG B O 1
ATOM 2206 N N . ALA B 1 18 ? 9.523 33.469 29.438 1 42.38 18 ALA B N 1
ATOM 2207 C CA . ALA B 1 18 ? 9.922 34.312 28.328 1 42.38 18 ALA B CA 1
ATOM 2208 C C . ALA B 1 18 ? 10.359 33.469 27.125 1 42.38 18 ALA B C 1
ATOM 2210 O O . ALA B 1 18 ? 10.086 33.812 25.984 1 42.38 18 ALA B O 1
ATOM 2211 N N . GLN B 1 19 ? 11.227 32.438 27.312 1 39.06 19 GLN B N 1
ATOM 2212 C CA . GLN B 1 19 ? 11.547 31.562 26.188 1 39.06 19 GLN B CA 1
ATOM 2213 C C . GLN B 1 19 ? 10.312 30.781 25.734 1 39.06 19 GLN B C 1
ATOM 2215 O O . GLN B 1 19 ? 10.281 30.25 24.625 1 39.06 19 GLN B O 1
ATOM 2220 N N . ALA B 1 20 ? 9.258 30.578 26.5 1 41.72 20 ALA B N 1
ATOM 2221 C CA . ALA B 1 20 ? 7.977 30 26.094 1 41.72 20 ALA B CA 1
ATOM 2222 C C . ALA B 1 20 ? 7.293 30.844 25.031 1 41.72 20 ALA B C 1
ATOM 2224 O O . ALA B 1 20 ? 6.477 30.328 24.25 1 41.72 20 ALA B O 1
ATOM 2225 N N . GLY B 1 21 ? 7.414 32.094 24.859 1 38.5 21 GLY B N 1
ATOM 2226 C CA . GLY B 1 21 ? 6.859 32.938 23.844 1 38.5 21 GLY B CA 1
ATOM 2227 C C . GLY B 1 21 ? 7.637 32.906 22.531 1 38.5 21 GLY B C 1
ATOM 2228 O O . GLY B 1 21 ? 7.184 33.438 21.516 1 38.5 21 GLY B O 1
ATOM 2229 N N . ALA B 1 22 ? 8.828 33.125 22.547 1 35.66 22 ALA B N 1
ATOM 2230 C CA . ALA B 1 22 ? 9.539 33.094 21.281 1 35.66 22 ALA B CA 1
ATOM 2231 C C . ALA B 1 22 ? 9.328 31.781 20.547 1 35.66 22 ALA B C 1
ATOM 2233 O O . ALA B 1 22 ? 9.688 30.719 21.047 1 35.66 22 ALA B O 1
ATOM 2234 N N . ILE B 1 23 ? 8.164 31.609 19.797 1 38.12 23 ILE B N 1
ATOM 2235 C CA . ILE B 1 23 ? 7.906 30.484 18.906 1 38.12 23 ILE B CA 1
ATOM 2236 C C . ILE B 1 23 ? 9.188 30.125 18.156 1 38.12 23 ILE B C 1
ATOM 2238 O O . ILE B 1 23 ? 9.586 30.812 17.203 1 38.12 23 ILE B O 1
ATOM 2242 N N . THR B 1 24 ? 10.242 30.281 18.719 1 37.78 24 THR B N 1
ATOM 2243 C CA . THR B 1 24 ? 11.359 29.812 17.906 1 37.78 24 THR B CA 1
ATOM 2244 C C . THR B 1 24 ? 10.961 28.578 17.109 1 37.78 24 THR B C 1
ATOM 2246 O O . THR B 1 24 ? 10.875 28.625 15.883 1 37.78 24 THR B O 1
ATOM 2249 N N . GLY B 1 25 ? 11.844 27.453 17.266 1 42.34 25 GLY B N 1
ATOM 2250 C CA . GLY B 1 25 ? 12.023 26.203 16.547 1 42.34 25 GLY B CA 1
ATOM 2251 C C . GLY B 1 25 ? 10.75 25.391 16.438 1 42.34 25 GLY B C 1
ATOM 2252 O O . GLY B 1 25 ? 9.719 25.75 17.016 1 42.34 25 GLY B O 1
ATOM 2253 N N . SER B 1 26 ? 10.828 24.156 15.555 1 58.28 26 SER B N 1
ATOM 2254 C CA . SER B 1 26 ? 10.055 22.984 15.18 1 58.28 26 SER B CA 1
ATOM 2255 C C . SER B 1 26 ? 9.375 22.359 16.406 1 58.28 26 SER B C 1
ATOM 2257 O O . SER B 1 26 ? 9.656 21.203 16.75 1 58.28 26 SER B O 1
ATOM 2259 N N . MET B 1 27 ? 8.766 23.312 17.391 1 70.62 27 MET B N 1
ATOM 2260 C CA . MET B 1 27 ? 8.102 22.609 18.5 1 70.62 27 MET B CA 1
ATOM 2261 C C . MET B 1 27 ? 6.609 22.938 18.516 1 70.62 27 MET B C 1
ATOM 2263 O O . MET B 1 27 ? 6.195 24 18.062 1 70.62 27 MET B O 1
ATOM 2267 N N . PRO B 1 28 ? 5.809 22.062 18.922 1 87.12 28 PRO B N 1
ATOM 2268 C CA . PRO B 1 28 ? 4.379 22.297 19.141 1 87.12 28 PRO B CA 1
ATOM 2269 C C . PRO B 1 28 ? 4.121 23.484 20.078 1 87.12 28 PRO B C 1
ATOM 2271 O O . PRO B 1 28 ? 4.875 23.703 21.031 1 87.12 28 PRO B O 1
ATOM 2274 N N . VAL B 1 29 ? 3.199 24.406 19.719 1 88.56 29 VAL B N 1
ATOM 2275 C CA . VAL B 1 29 ? 2.734 25.469 20.594 1 88.56 29 VAL B CA 1
ATOM 2276 C C . VAL B 1 29 ? 1.759 24.906 21.625 1 88.56 29 VAL B C 1
ATOM 2278 O O . VAL B 1 29 ? 0.738 24.328 21.266 1 88.56 29 VAL B O 1
ATOM 2281 N N . VAL B 1 30 ? 2.107 25.172 22.938 1 88.75 30 VAL B N 1
ATOM 2282 C CA . VAL B 1 30 ? 1.263 24.688 24.031 1 88.75 30 VAL B CA 1
ATOM 2283 C C . VAL B 1 30 ? 0.952 25.844 24.984 1 88.75 30 VAL B C 1
ATOM 2285 O O . VAL B 1 30 ? 1.863 26.453 25.562 1 88.75 30 VAL B O 1
ATOM 2288 N N . PRO B 1 31 ? -0.35 26.062 25.25 1 93.5 31 PRO B N 1
ATOM 2289 C CA . PRO B 1 31 ? -1.521 25.453 24.594 1 93.5 31 PRO B CA 1
ATOM 2290 C C . PRO B 1 31 ? -1.643 25.844 23.125 1 93.5 31 PRO B C 1
ATOM 2292 O O . PRO B 1 31 ? -1.145 26.891 22.719 1 93.5 31 PRO B O 1
ATOM 2295 N N . ALA B 1 32 ? -2.301 25 22.375 1 93.94 32 ALA B N 1
ATOM 2296 C CA . ALA B 1 32 ? -2.477 25.25 20.953 1 93.94 32 ALA B CA 1
ATOM 2297 C C . ALA B 1 32 ? -3.148 26.609 20.719 1 93.94 32 ALA B C 1
ATOM 2299 O O . ALA B 1 32 ? -2.904 27.25 19.688 1 93.94 32 ALA B O 1
ATOM 2300 N N . SER B 1 33 ? -3.936 27.031 21.609 1 92.5 33 SER B N 1
ATOM 2301 C CA . SER B 1 33 ? -4.68 28.281 21.5 1 92.5 33 SER B CA 1
ATOM 2302 C C . SER B 1 33 ? -3.742 29.484 21.453 1 92.5 33 SER B C 1
ATOM 2304 O O . SER B 1 33 ? -4.16 30.594 21.094 1 92.5 33 SER B O 1
ATOM 2306 N N . ALA B 1 34 ? -2.477 29.297 21.812 1 91.88 34 ALA B N 1
ATOM 2307 C CA . ALA B 1 34 ? -1.49 30.375 21.812 1 91.88 34 ALA B CA 1
ATOM 2308 C C . ALA B 1 34 ? -0.863 30.547 20.438 1 91.88 34 ALA B C 1
ATOM 2310 O O . ALA B 1 34 ? 0.001 31.406 20.234 1 91.88 34 ALA B O 1
ATOM 2311 N N . TRP B 1 35 ? -1.341 29.734 19.484 1 93.62 35 TRP B N 1
ATOM 2312 C CA . TRP B 1 35 ? -0.846 29.891 18.125 1 93.62 35 TRP B CA 1
ATOM 2313 C C . TRP B 1 35 ? -1.077 31.312 17.609 1 93.62 35 TRP B C 1
ATOM 2315 O O . TRP B 1 35 ? -2.188 31.844 17.719 1 93.62 35 TRP B O 1
ATOM 2325 N N . PRO B 1 36 ? -0.057 31.922 17.078 1 91.31 36 PRO B N 1
ATOM 2326 C CA . PRO B 1 36 ? -0.15 33.344 16.766 1 91.31 36 PRO B CA 1
ATOM 2327 C C . PRO B 1 36 ? -0.991 33.656 15.531 1 91.31 36 PRO B C 1
ATOM 2329 O O . PRO B 1 36 ? -1.44 34.781 15.336 1 91.31 36 PRO B O 1
ATOM 2332 N N . ALA B 1 37 ? -1.185 32.719 14.672 1 91.19 37 ALA B N 1
ATOM 2333 C CA . ALA B 1 37 ? -1.883 32.969 13.406 1 91.19 37 ALA B CA 1
ATOM 2334 C C . ALA B 1 37 ? -2.953 31.891 13.18 1 91.19 37 ALA B C 1
ATOM 2336 O O . ALA B 1 37 ? -2.861 31.109 12.234 1 91.19 37 ALA B O 1
ATOM 2337 N N . PRO B 1 38 ? -3.979 31.906 14.023 1 92.06 38 PRO B N 1
ATOM 2338 C CA . PRO B 1 38 ? -5.055 30.953 13.805 1 92.06 38 PRO B CA 1
ATOM 2339 C C . PRO B 1 38 ? -5.82 31.203 12.508 1 92.06 38 PRO B C 1
ATOM 2341 O O . PRO B 1 38 ? -5.801 32.312 11.984 1 92.06 38 PRO B O 1
ATOM 2344 N N . PRO B 1 39 ? -6.418 30.094 11.945 1 90.31 39 PRO B N 1
ATOM 2345 C CA . PRO B 1 39 ? -7.266 30.344 10.773 1 90.31 39 PRO B CA 1
ATOM 2346 C C . PRO B 1 39 ? -8.375 31.359 11.062 1 90.31 39 PRO B C 1
ATOM 2348 O O . PRO B 1 39 ? -8.93 31.375 12.164 1 90.31 39 PRO B O 1
ATOM 2351 N N . ALA B 1 40 ? -8.766 32.125 10.055 1 88.38 40 ALA B N 1
ATOM 2352 C CA . ALA B 1 40 ? -9.695 33.25 10.227 1 88.38 40 ALA B CA 1
ATOM 2353 C C . ALA B 1 40 ? -11.047 32.781 10.742 1 88.38 40 ALA B C 1
ATOM 2355 O O . ALA B 1 40 ? -11.695 33.438 11.531 1 88.38 40 ALA B O 1
ATOM 2356 N N . ASP B 1 41 ? -11.469 31.625 10.367 1 87.56 41 ASP B N 1
ATOM 2357 C CA . ASP B 1 41 ? -12.812 31.156 10.688 1 87.56 41 ASP B CA 1
ATOM 2358 C C . ASP B 1 41 ? -12.789 30.172 11.852 1 87.56 41 ASP B C 1
ATOM 2360 O O . ASP B 1 41 ? -13.766 29.438 12.078 1 87.56 41 ASP B O 1
ATOM 2364 N N . VAL B 1 42 ? -11.719 30.188 12.656 1 92.38 42 VAL B N 1
ATOM 2365 C CA . VAL B 1 42 ? -11.594 29.25 13.758 1 92.38 42 VAL B CA 1
ATOM 2366 C C . VAL B 1 42 ? -11.297 30 15.055 1 92.38 42 VAL B C 1
ATOM 2368 O O . VAL B 1 42 ? -10.375 30.812 15.102 1 92.38 42 VAL B O 1
ATOM 2371 N N . ASP B 1 43 ? -12.133 29.781 16.078 1 92.81 43 ASP B N 1
ATOM 2372 C CA . ASP B 1 43 ? -11.828 30.297 17.406 1 92.81 43 ASP B CA 1
ATOM 2373 C C . ASP B 1 43 ? -10.5 29.734 17.922 1 92.81 43 ASP B C 1
ATOM 2375 O O . ASP B 1 43 ? -10.336 28.516 18.031 1 92.81 43 ASP B O 1
ATOM 2379 N N . PRO B 1 44 ? -9.562 30.578 18.172 1 93.44 44 PRO B N 1
ATOM 2380 C CA . PRO B 1 44 ? -8.281 30.078 18.672 1 93.44 44 PRO B CA 1
ATOM 2381 C C . PRO B 1 44 ? -8.43 29.125 19.844 1 93.44 44 PRO B C 1
ATOM 2383 O O . PRO B 1 44 ? -7.637 28.188 19.984 1 93.44 44 PRO B O 1
ATOM 2386 N N . ALA B 1 45 ? -9.398 29.344 20.656 1 93.31 45 ALA B N 1
ATOM 2387 C CA . ALA B 1 45 ? -9.617 28.516 21.844 1 93.31 45 ALA B CA 1
ATOM 2388 C C . ALA B 1 45 ? -9.969 27.078 21.438 1 93.31 45 ALA B C 1
ATOM 2390 O O . ALA B 1 45 ? -9.883 26.156 22.266 1 93.31 45 ALA B O 1
ATOM 2391 N N . ALA B 1 46 ? -10.383 26.891 20.219 1 94 46 ALA B N 1
ATOM 2392 C CA . ALA B 1 46 ? -10.789 25.562 19.734 1 94 46 ALA B CA 1
ATOM 2393 C C . ALA B 1 46 ? -9.586 24.766 19.234 1 94 46 ALA B C 1
ATOM 2395 O O . ALA B 1 46 ? -9.688 23.562 19.016 1 94 46 ALA B O 1
ATOM 2396 N N . LEU B 1 47 ? -8.469 25.438 19.062 1 95.81 47 LEU B N 1
ATOM 2397 C CA . LEU B 1 47 ? -7.285 24.766 18.547 1 95.81 47 LEU B CA 1
ATOM 2398 C C . LEU B 1 47 ? -6.789 23.703 19.531 1 95.81 47 LEU B C 1
ATOM 2400 O O . LEU B 1 47 ? -6.633 24 20.719 1 95.81 47 LEU B O 1
ATOM 2404 N N . THR B 1 48 ? -6.594 22.547 19.047 1 95.62 48 THR B N 1
ATOM 2405 C CA . THR B 1 48 ? -6.094 21.453 19.875 1 95.62 48 THR B CA 1
ATOM 2406 C C . THR B 1 48 ? -4.699 21.016 19.422 1 95.62 48 THR B C 1
ATOM 2408 O O . THR B 1 48 ? -4.016 20.281 20.141 1 95.62 48 THR B O 1
ATOM 2411 N N . TRP B 1 49 ? -4.285 21.391 18.297 1 96.62 49 TRP B N 1
ATOM 2412 C CA . TRP B 1 49 ? -2.965 21.109 17.734 1 96.62 49 TRP B CA 1
ATOM 2413 C C . TRP B 1 49 ? -2.451 22.312 16.953 1 96.62 49 TRP B C 1
ATOM 2415 O O . TRP B 1 49 ? -3.184 22.891 16.141 1 96.62 49 TRP B O 1
ATOM 2425 N N . ALA B 1 50 ? -1.301 22.781 17.188 1 97.25 50 ALA B N 1
ATOM 2426 C CA . ALA B 1 50 ? -0.643 23.859 16.453 1 97.25 50 ALA B CA 1
ATOM 2427 C C . ALA B 1 50 ? 0.874 23.703 16.484 1 97.25 50 ALA B C 1
ATOM 2429 O O . ALA B 1 50 ? 1.485 23.688 17.562 1 97.25 50 ALA B O 1
ATOM 2430 N N . GLU B 1 51 ? 1.397 23.562 15.273 1 96.75 51 GLU B N 1
ATOM 2431 C CA . GLU B 1 51 ? 2.826 23.266 15.211 1 96.75 51 GLU B CA 1
ATOM 2432 C C . GLU B 1 51 ? 3.396 23.594 13.836 1 96.75 51 GLU B C 1
ATOM 2434 O O . GLU B 1 51 ? 2.682 23.531 12.836 1 96.75 51 GLU B O 1
ATOM 2439 N N . THR B 1 52 ? 4.621 24.031 13.844 1 96.94 52 THR B N 1
ATOM 2440 C CA . THR B 1 52 ? 5.41 24.047 12.617 1 96.94 52 THR B CA 1
ATOM 2441 C C . THR B 1 52 ? 6.41 22.891 12.609 1 96.94 52 THR B C 1
ATOM 2443 O O . THR B 1 52 ? 7.219 22.766 13.523 1 96.94 52 THR B O 1
ATOM 2446 N N . VAL B 1 53 ? 6.348 22.047 11.586 1 97.75 53 VAL B N 1
ATOM 2447 C CA . VAL B 1 53 ? 7.23 20.906 11.438 1 97.75 53 VAL B CA 1
ATOM 2448 C C . VAL B 1 53 ? 8.297 21.188 10.391 1 97.75 53 VAL B C 1
ATOM 2450 O O . VAL B 1 53 ? 8.008 21.234 9.195 1 97.75 53 VAL B O 1
ATOM 2453 N N . PRO B 1 54 ? 9.547 21.375 10.805 1 97.31 54 PRO B N 1
ATOM 2454 C CA . PRO B 1 54 ? 10.594 21.641 9.812 1 97.31 54 PRO B CA 1
ATOM 2455 C C . PRO B 1 54 ? 10.797 20.484 8.844 1 97.31 54 PRO B C 1
ATOM 2457 O O . PRO B 1 54 ? 10.375 19.359 9.125 1 97.31 54 PRO B O 1
ATOM 2460 N N . GLY B 1 55 ? 11.414 20.797 7.645 1 97.31 55 GLY B N 1
ATOM 2461 C CA . GLY B 1 55 ? 11.836 19.719 6.766 1 97.31 55 GLY B CA 1
ATOM 2462 C C . GLY B 1 55 ? 12.734 18.703 7.453 1 97.31 55 GLY B C 1
ATOM 2463 O O . GLY B 1 55 ? 13.664 19.094 8.172 1 97.31 55 GLY B O 1
ATOM 2464 N N . GLY B 1 56 ? 12.391 17.438 7.254 1 98.06 56 GLY B N 1
ATOM 2465 C CA . GLY B 1 56 ? 13.18 16.375 7.848 1 98.06 56 GLY B CA 1
ATOM 2466 C C . GLY B 1 56 ? 12.75 16.031 9.258 1 98.06 56 GLY B C 1
ATOM 2467 O O . GLY B 1 56 ? 13.461 15.32 9.977 1 98.06 56 GLY B O 1
ATOM 2468 N N . ARG B 1 57 ? 11.617 16.516 9.633 1 97.94 57 ARG B N 1
ATOM 2469 C CA . ARG B 1 57 ? 11.133 16.219 10.977 1 97.94 57 ARG B CA 1
ATOM 2470 C C . ARG B 1 57 ? 9.766 15.555 10.93 1 97.94 57 ARG B C 1
ATOM 2472 O O . ARG B 1 57 ? 9.195 15.359 9.852 1 97.94 57 ARG B O 1
ATOM 2479 N N . TYR B 1 58 ? 9.328 15.086 12.086 1 98.44 58 TYR B N 1
ATOM 2480 C CA . TYR B 1 58 ? 8.062 14.367 12.211 1 98.44 58 TYR B CA 1
ATOM 2481 C C . TYR B 1 58 ? 7.254 14.891 13.391 1 98.44 58 TYR B C 1
ATOM 2483 O O . TYR B 1 58 ? 7.781 15.617 14.242 1 98.44 58 TYR B O 1
ATOM 2491 N N . THR B 1 59 ? 5.98 14.594 13.414 1 98.06 59 THR B N 1
ATOM 2492 C CA . THR B 1 59 ? 5.109 14.859 14.555 1 98.06 59 THR B CA 1
ATOM 2493 C C . THR B 1 59 ? 3.969 13.844 14.609 1 98.06 59 THR B C 1
ATOM 2495 O O . THR B 1 59 ? 3.832 13.008 13.711 1 98.06 59 THR B O 1
ATOM 2498 N N . SER B 1 60 ? 3.289 13.766 15.68 1 98.19 60 SER B N 1
ATOM 2499 C CA . SER B 1 60 ? 2.145 12.883 15.859 1 98.19 60 SER B CA 1
ATOM 2500 C C . SER B 1 60 ? 1.197 13.406 16.938 1 98.19 60 SER B C 1
ATOM 2502 O O . SER B 1 60 ? 1.602 14.188 17.797 1 98.19 60 SER B O 1
ATOM 2504 N N . LYS B 1 61 ? 0.017 13.031 16.812 1 97.94 61 LYS B N 1
ATOM 2505 C CA . LYS B 1 61 ? -0.981 13.391 17.812 1 97.94 61 LYS B CA 1
ATOM 2506 C C . LYS B 1 61 ? -2.186 12.453 17.75 1 97.94 61 LYS B C 1
ATOM 2508 O O . LYS B 1 61 ? -2.545 11.969 16.672 1 97.94 61 LYS B O 1
ATOM 2513 N N . VAL B 1 62 ? -2.773 12.156 18.906 1 98.12 62 VAL B N 1
ATOM 2514 C CA . VAL B 1 62 ? -4.066 11.484 18.953 1 98.12 62 VAL B CA 1
ATOM 2515 C C . VAL B 1 62 ? -5.191 12.516 18.906 1 98.12 62 VAL B C 1
ATOM 2517 O O . VAL B 1 62 ? -5.199 13.469 19.688 1 98.12 62 VAL B O 1
ATOM 2520 N N . LEU B 1 63 ? -6.082 12.367 17.953 1 97.31 63 LEU B N 1
ATOM 2521 C CA . LEU B 1 63 ? -7.148 13.344 17.766 1 97.31 63 LEU B CA 1
ATOM 2522 C C . LEU B 1 63 ? -8.516 12.664 17.797 1 97.31 63 LEU B C 1
ATOM 2524 O O . LEU B 1 63 ? -8.656 11.516 17.391 1 97.31 63 LEU B O 1
ATOM 2528 N N . GLU B 1 64 ? -9.469 13.414 18.156 1 95.12 64 GLU B N 1
ATOM 2529 C CA . GLU B 1 64 ? -10.828 12.898 18.297 1 95.12 64 GLU B CA 1
ATOM 2530 C C . GLU B 1 64 ? -11.562 12.93 16.969 1 95.12 64 GLU B C 1
ATOM 2532 O O . GLU B 1 64 ? -11.172 13.648 16.047 1 95.12 64 GLU B O 1
ATOM 2537 N N . ARG B 1 65 ? -12.656 12.109 16.938 1 95.25 65 ARG B N 1
ATOM 2538 C CA . ARG B 1 65 ? -13.578 12.172 15.812 1 95.25 65 ARG B CA 1
ATOM 2539 C C . ARG B 1 65 ? -14.117 13.586 15.625 1 95.25 65 ARG B C 1
ATOM 2541 O O . ARG B 1 65 ? -14.406 14.281 16.594 1 95.25 65 ARG B O 1
ATOM 2548 N N . GLY B 1 66 ? -14.18 13.961 14.375 1 94.75 66 GLY B N 1
ATOM 2549 C CA . GLY B 1 66 ? -14.734 15.266 14.055 1 94.75 66 GLY B CA 1
ATOM 2550 C C . GLY B 1 66 ? -13.688 16.359 13.969 1 94.75 66 GLY B C 1
ATOM 2551 O O . GLY B 1 66 ? -13.961 17.453 13.484 1 94.75 66 GLY B O 1
ATOM 2552 N N . THR B 1 67 ? -12.516 16.062 14.414 1 96.12 67 THR B N 1
ATOM 2553 C CA . THR B 1 67 ? -11.43 17.047 14.367 1 96.12 67 THR B CA 1
ATOM 2554 C C . THR B 1 67 ? -11.102 17.422 12.922 1 96.12 67 THR B C 1
ATOM 2556 O O . THR B 1 67 ? -11.055 16.562 12.047 1 96.12 67 THR B O 1
ATOM 2559 N N . ARG B 1 68 ? -10.93 18.688 12.68 1 96.38 68 ARG B N 1
ATOM 2560 C CA . ARG B 1 68 ? -10.352 19.203 11.445 1 96.38 68 ARG B CA 1
ATOM 2561 C C . ARG B 1 68 ? -8.836 19.344 11.562 1 96.38 68 ARG B C 1
ATOM 2563 O O . ARG B 1 68 ? -8.336 19.797 12.602 1 96.38 68 ARG B O 1
ATOM 2570 N N . VAL B 1 69 ? -8.172 18.906 10.578 1 97.75 69 VAL B N 1
ATOM 2571 C CA . VAL B 1 69 ? -6.723 19.062 10.5 1 97.75 69 VAL B CA 1
ATOM 2572 C C . VAL B 1 69 ? -6.352 19.844 9.25 1 97.75 69 VAL B C 1
ATOM 2574 O O . VAL B 1 69 ? -6.711 19.453 8.133 1 97.75 69 VAL B O 1
ATOM 2577 N N . ARG B 1 70 ? -5.676 20.922 9.438 1 97.88 70 ARG B N 1
ATOM 2578 C CA . ARG B 1 70 ? -5.227 21.734 8.312 1 97.88 70 ARG B CA 1
ATOM 2579 C C . ARG B 1 70 ? -3.707 21.703 8.18 1 97.88 70 ARG B C 1
ATOM 2581 O O . ARG B 1 70 ? -2.992 22 9.141 1 97.88 70 ARG B O 1
ATOM 2588 N N . LEU B 1 71 ? -3.221 21.297 7.051 1 98.5 71 LEU B N 1
ATOM 2589 C CA . LEU B 1 71 ? -1.807 21.328 6.695 1 98.5 71 LEU B CA 1
ATOM 2590 C C . LEU B 1 71 ? -1.521 22.438 5.691 1 98.5 71 LEU B C 1
ATOM 2592 O O . LEU B 1 71 ? -2.281 22.625 4.742 1 98.5 71 LEU B O 1
ATOM 2596 N N . ARG B 1 72 ? -0.476 23.172 5.914 1 98 72 ARG B N 1
ATOM 2597 C CA . ARG B 1 72 ? -0.095 24.234 5.004 1 98 72 ARG B CA 1
ATOM 2598 C C . ARG B 1 72 ? 1.383 24.156 4.637 1 98 72 ARG B C 1
ATOM 2600 O O . ARG B 1 72 ? 2.24 24.031 5.516 1 98 72 ARG B O 1
ATOM 2607 N N . ASP B 1 73 ? 1.662 24.125 3.377 1 98.19 73 ASP B N 1
ATOM 2608 C CA . ASP B 1 73 ? 3.023 24.25 2.867 1 98.19 73 ASP B CA 1
ATOM 2609 C C . ASP B 1 73 ? 3.502 25.703 2.934 1 98.19 73 ASP B C 1
ATOM 2611 O O . ASP B 1 73 ? 3.201 26.5 2.047 1 98.19 73 ASP B O 1
ATOM 2615 N N . VAL B 1 74 ? 4.344 25.984 3.908 1 96.75 74 VAL B N 1
ATOM 2616 C CA . VAL B 1 74 ? 4.633 27.375 4.273 1 96.75 74 VAL B CA 1
ATOM 2617 C C . VAL B 1 74 ? 5.504 28.016 3.197 1 96.75 74 VAL B C 1
ATOM 2619 O O . VAL B 1 74 ? 5.137 29.047 2.627 1 96.75 74 VAL B O 1
ATOM 2622 N N . GLU B 1 75 ? 6.566 27.375 2.812 1 97.62 75 GLU B N 1
ATOM 2623 C CA . GLU B 1 75 ? 7.539 27.984 1.914 1 97.62 75 GLU B CA 1
ATOM 2624 C C . GLU B 1 75 ? 7.539 27.297 0.55 1 97.62 75 GLU B C 1
ATOM 2626 O O . GLU B 1 75 ? 8.273 27.703 -0.352 1 97.62 75 GLU B O 1
ATOM 2631 N N . GLY B 1 76 ? 6.84 26.234 0.392 1 98.19 76 GLY B N 1
ATOM 2632 C CA . GLY B 1 76 ? 6.551 25.766 -0.956 1 98.19 76 GLY B CA 1
ATOM 2633 C C . GLY B 1 76 ? 7.223 24.453 -1.288 1 98.19 76 GLY B C 1
ATOM 2634 O O . GLY B 1 76 ? 7.02 23.906 -2.373 1 98.19 76 GLY B O 1
ATOM 2635 N N . LEU B 1 77 ? 8.023 23.891 -0.352 1 98.12 77 LEU B N 1
ATOM 2636 C CA . LEU B 1 77 ? 8.688 22.625 -0.653 1 98.12 77 LEU B CA 1
ATOM 2637 C C . LEU B 1 77 ? 8.438 21.609 0.447 1 98.12 77 LEU B C 1
ATOM 2639 O O . LEU B 1 77 ? 9.203 20.656 0.609 1 98.12 77 LEU B O 1
ATOM 2643 N N . ALA B 1 78 ? 7.387 21.859 1.285 1 98.25 78 ALA B N 1
ATOM 2644 C CA . ALA B 1 78 ? 6.973 20.828 2.236 1 98.25 78 ALA B CA 1
ATOM 2645 C C . ALA B 1 78 ? 6.414 19.609 1.514 1 98.25 78 ALA B C 1
ATOM 2647 O O . ALA B 1 78 ? 5.871 19.734 0.412 1 98.25 78 ALA B O 1
ATOM 2648 N N . CYS B 1 79 ? 6.57 18.516 1.999 1 98.69 79 CYS B N 1
ATOM 2649 C CA . CYS B 1 79 ? 5.945 17.266 1.597 1 98.69 79 CYS B CA 1
ATOM 2650 C C . CYS B 1 79 ? 5.516 16.453 2.814 1 98.69 79 CYS B C 1
ATOM 2652 O O . CYS B 1 79 ? 6.34 15.797 3.451 1 98.69 79 CYS B O 1
ATOM 2654 N N . ALA B 1 80 ? 4.27 16.5 3.127 1 98.81 80 ALA B N 1
ATOM 2655 C CA . ALA B 1 80 ? 3.713 15.836 4.305 1 98.81 80 ALA B CA 1
ATOM 2656 C C . ALA B 1 80 ? 3.326 14.398 3.996 1 98.81 80 ALA B C 1
ATOM 2658 O O . ALA B 1 80 ? 2.34 14.148 3.295 1 98.81 80 ALA B O 1
ATOM 2659 N N . HIS B 1 81 ? 4.102 13.484 4.48 1 98.88 81 HIS B N 1
ATOM 2660 C CA . HIS B 1 81 ? 3.697 12.086 4.457 1 98.88 81 HIS B CA 1
ATOM 2661 C C . HIS B 1 81 ? 2.795 11.75 5.641 1 98.88 81 HIS B C 1
ATOM 2663 O O . HIS B 1 81 ? 3.121 12.07 6.785 1 98.88 81 HIS B O 1
ATOM 2669 N N . LEU B 1 82 ? 1.705 11.102 5.367 1 98.94 82 LEU B N 1
ATOM 2670 C CA . LEU B 1 82 ? 0.633 10.93 6.344 1 98.94 82 LEU B CA 1
ATOM 2671 C C . LEU B 1 82 ? 0.334 9.453 6.57 1 98.94 82 LEU B C 1
ATOM 2673 O O . LEU B 1 82 ? 0.18 8.695 5.613 1 98.94 82 LEU B O 1
ATOM 2677 N N . LEU B 1 83 ? 0.32 9.055 7.801 1 98.94 83 LEU B N 1
ATOM 2678 C CA . LEU B 1 83 ? -0.244 7.785 8.242 1 98.94 83 LEU B CA 1
ATOM 2679 C C . LEU B 1 83 ? -1.333 8 9.289 1 98.94 83 LEU B C 1
ATOM 2681 O O . LEU B 1 83 ? -1.199 8.867 10.1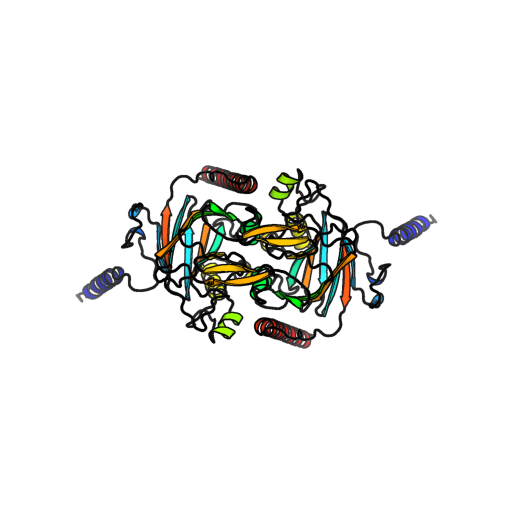56 1 98.94 83 LEU B O 1
ATOM 2685 N N . LEU B 1 84 ? -2.398 7.266 9.188 1 98.94 84 LEU B N 1
ATOM 2686 C CA . LEU B 1 84 ? -3.529 7.309 10.109 1 98.94 84 LEU B CA 1
ATOM 2687 C C . LEU B 1 84 ? -3.797 5.934 10.711 1 98.94 84 LEU B C 1
ATOM 2689 O O . LEU B 1 84 ? -3.844 4.934 9.992 1 98.94 84 LEU B O 1
ATOM 2693 N N . PHE B 1 85 ? -3.928 5.891 12.016 1 98.69 85 PHE B N 1
ATOM 2694 C CA . PHE B 1 85 ? -4.301 4.691 12.758 1 98.69 85 PHE B CA 1
ATOM 2695 C C . PHE B 1 85 ? -5.52 4.949 13.633 1 98.69 85 PHE B C 1
ATOM 2697 O O . PHE B 1 85 ? -5.629 6.008 14.258 1 98.69 85 PHE B O 1
ATOM 2704 N N . ARG B 1 86 ? -6.402 3.992 13.609 1 97.88 86 ARG B N 1
ATOM 2705 C CA . ARG B 1 86 ? -7.43 4.086 14.633 1 97.88 86 ARG B CA 1
ATOM 2706 C C . ARG B 1 86 ? -6.812 4.098 16.031 1 97.88 86 ARG B C 1
ATOM 2708 O O . ARG B 1 86 ? -5.945 3.277 16.344 1 97.88 86 ARG B O 1
ATOM 2715 N N . ALA B 1 87 ? -7.238 5.012 16.891 1 97.19 87 ALA B N 1
ATOM 2716 C CA . ALA B 1 87 ? -6.59 5.215 18.188 1 97.19 87 ALA B CA 1
ATOM 2717 C C . ALA B 1 87 ? -6.828 4.027 19.109 1 97.19 87 ALA B C 1
ATOM 2719 O O . ALA B 1 87 ? -5.926 3.617 19.844 1 97.19 87 ALA B O 1
ATOM 2720 N N . ASP B 1 88 ? -8.031 3.432 19.078 1 94.94 88 ASP B N 1
ATOM 2721 C CA . ASP B 1 88 ? -8.383 2.365 20.016 1 94.94 88 ASP B CA 1
ATOM 2722 C C . ASP B 1 88 ? -8.109 0.991 19.406 1 94.94 88 ASP B C 1
ATOM 2724 O O . ASP B 1 88 ? -8.203 -0.028 20.094 1 94.94 88 ASP B O 1
ATOM 2728 N N . ALA B 1 89 ? -7.785 0.936 18.172 1 95.69 89 ALA B N 1
ATOM 2729 C CA . ALA B 1 89 ? -7.492 -0.292 17.438 1 95.69 89 ALA B CA 1
ATOM 2730 C C . ALA B 1 89 ? -6.453 -0.046 16.359 1 95.69 89 ALA B C 1
ATOM 2732 O O . ALA B 1 89 ? -6.754 -0.168 15.164 1 95.69 89 ALA B O 1
ATOM 2733 N N . PRO B 1 90 ? -5.223 0.187 16.734 1 95.94 90 PRO B N 1
ATOM 2734 C CA . PRO B 1 90 ? -4.223 0.726 15.812 1 95.94 90 PRO B CA 1
ATOM 2735 C C . PRO B 1 90 ? -3.84 -0.266 14.711 1 95.94 90 PRO B C 1
ATOM 2737 O O . PRO B 1 90 ? -3.109 0.088 13.789 1 95.94 90 PRO B O 1
ATOM 2740 N N . TRP B 1 91 ? -4.391 -1.537 14.773 1 94.5 91 TRP B N 1
ATOM 2741 C CA . TRP B 1 91 ? -4.188 -2.48 13.68 1 94.5 91 TRP B CA 1
ATOM 2742 C C . TRP B 1 91 ? -5.059 -2.115 12.477 1 94.5 91 TRP B C 1
ATOM 2744 O O . TRP B 1 91 ? -4.848 -2.619 11.375 1 94.5 91 TRP B O 1
ATOM 2754 N N . GLU B 1 92 ? -6.078 -1.338 12.703 1 95.94 92 GLU B N 1
ATOM 2755 C CA . GLU B 1 92 ? -6.82 -0.738 11.602 1 95.94 92 GLU B CA 1
ATOM 2756 C C . GLU B 1 92 ? -6.23 0.613 11.203 1 95.94 92 GLU B C 1
ATOM 2758 O O . GLU B 1 92 ? -6.246 1.558 12 1 95.94 92 GLU B O 1
ATOM 2763 N N . ARG B 1 93 ? -5.707 0.693 9.984 1 98.25 93 ARG B N 1
ATOM 2764 C CA . ARG B 1 93 ? -4.914 1.861 9.617 1 98.25 93 ARG B CA 1
ATOM 2765 C C . ARG B 1 93 ? -5.086 2.191 8.133 1 98.25 93 ARG B C 1
ATOM 2767 O O . ARG B 1 93 ? -5.723 1.438 7.395 1 98.25 93 ARG B O 1
ATOM 2774 N N . LEU B 1 94 ? -4.551 3.33 7.754 1 98.56 94 LEU B N 1
ATOM 2775 C CA . LEU B 1 94 ? -4.617 3.83 6.383 1 98.56 94 LEU B CA 1
ATOM 2776 C C . LEU B 1 94 ? -4.188 2.754 5.391 1 98.56 94 LEU B C 1
ATOM 2778 O O . LEU B 1 94 ? -3.158 2.102 5.586 1 98.56 94 LEU B O 1
ATOM 2782 N N . ASN B 1 95 ? -4.992 2.561 4.422 1 97.88 95 ASN B N 1
ATOM 2783 C CA . ASN B 1 95 ? -4.715 1.683 3.289 1 97.88 95 ASN B CA 1
ATOM 2784 C C . ASN B 1 95 ? -4.793 2.436 1.964 1 97.88 95 ASN B C 1
ATOM 2786 O O . ASN B 1 95 ? -5.887 2.75 1.487 1 97.88 95 ASN B O 1
ATOM 2790 N N . VAL B 1 96 ? -3.66 2.637 1.338 1 98.44 96 VAL B N 1
ATOM 2791 C CA . VAL B 1 96 ? -3.613 3.5 0.162 1 98.44 96 VAL B CA 1
ATOM 2792 C C . VAL B 1 96 ? -4.316 2.818 -1.009 1 98.44 96 VAL B C 1
ATOM 2794 O O . VAL B 1 96 ? -4.922 3.486 -1.852 1 98.44 96 VAL B O 1
ATOM 2797 N N . ALA B 1 97 ? -4.246 1.512 -1.088 1 98.31 97 ALA B N 1
ATOM 2798 C CA . ALA B 1 97 ? -4.945 0.804 -2.154 1 98.31 97 ALA B CA 1
ATOM 2799 C C . ALA B 1 97 ? -6.453 1.018 -2.057 1 98.31 97 ALA B C 1
ATOM 2801 O O . ALA B 1 97 ? -7.109 1.327 -3.053 1 98.31 97 ALA B O 1
ATOM 2802 N N . ASP B 1 98 ? -7.004 0.854 -0.844 1 96.5 98 ASP B N 1
ATOM 2803 C CA . ASP B 1 98 ? -8.43 1.103 -0.652 1 96.5 98 ASP B CA 1
ATOM 2804 C C . ASP B 1 98 ? -8.773 2.566 -0.92 1 96.5 98 ASP B C 1
ATOM 2806 O O . ASP B 1 98 ? -9.852 2.873 -1.429 1 96.5 98 ASP B O 1
ATOM 2810 N N . THR B 1 99 ? -7.871 3.451 -0.558 1 97.62 99 THR B N 1
ATOM 2811 C CA . THR B 1 99 ? -8.055 4.887 -0.733 1 97.62 99 THR B CA 1
ATOM 2812 C C . THR B 1 99 ? -8.164 5.242 -2.213 1 97.62 99 THR B C 1
ATOM 2814 O O . THR B 1 99 ? -8.898 6.164 -2.584 1 97.62 99 THR B O 1
ATOM 2817 N N . VAL B 1 100 ? -7.5 4.488 -3.104 1 97.75 100 VAL B N 1
ATOM 2818 C CA . VAL B 1 100 ? -7.59 4.816 -4.523 1 97.75 100 VAL B CA 1
ATOM 2819 C C . VAL B 1 100 ? -8.656 3.949 -5.184 1 97.75 100 VAL B C 1
ATOM 2821 O O . VAL B 1 100 ? -9.344 4.395 -6.105 1 97.75 100 VAL B O 1
ATOM 2824 N N . LYS B 1 101 ? -8.867 2.795 -4.695 1 95.56 101 LYS B N 1
ATOM 2825 C CA . LYS B 1 101 ? -9.742 1.82 -5.332 1 95.56 101 LYS B CA 1
ATOM 2826 C C . LYS B 1 101 ? -11.211 2.182 -5.117 1 95.56 101 LYS B C 1
ATOM 2828 O O . LYS B 1 101 ? -12.031 2.027 -6.02 1 95.56 101 LYS B O 1
ATOM 2833 N N . VAL B 1 102 ? -11.562 2.584 -3.963 1 91.81 102 VAL B N 1
ATOM 2834 C CA . VAL B 1 102 ? -12.961 2.771 -3.604 1 91.81 102 VAL B CA 1
ATOM 2835 C C . VAL B 1 102 ? -13.562 3.914 -4.422 1 91.81 102 VAL B C 1
ATOM 2837 O O . VAL B 1 102 ? -14.633 3.77 -5.008 1 91.81 102 VAL B O 1
ATOM 2840 N N . PRO B 1 103 ? -12.898 5.016 -4.578 1 92.88 103 PRO B N 1
ATOM 2841 C CA . PRO B 1 103 ? -13.438 6.062 -5.453 1 92.88 103 PRO B CA 1
ATOM 2842 C C . PRO B 1 103 ? -13.039 5.871 -6.914 1 92.88 103 PRO B C 1
ATOM 2844 O O . PRO B 1 103 ? -13.383 6.695 -7.766 1 92.88 103 PRO B O 1
ATOM 2847 N N . TRP B 1 104 ? -12.242 4.875 -7.254 1 94.69 104 TRP B N 1
ATOM 2848 C CA . TRP B 1 104 ? -11.695 4.645 -8.586 1 94.69 104 TRP B CA 1
ATOM 2849 C C . TRP B 1 104 ? -10.891 5.848 -9.062 1 94.69 104 TRP B C 1
ATOM 2851 O O . TRP B 1 104 ? -11.039 6.297 -10.195 1 94.69 104 TRP B O 1
ATOM 2861 N N . GLN B 1 105 ? -10.109 6.367 -8.125 1 96.88 105 GLN B N 1
ATOM 2862 C CA . GLN B 1 105 ? -9.391 7.613 -8.383 1 96.88 105 GLN B CA 1
ATOM 2863 C C . GLN B 1 105 ? -8.008 7.582 -7.742 1 96.88 105 GLN B C 1
ATOM 2865 O O . GLN B 1 105 ? -7.879 7.551 -6.52 1 96.88 105 GLN B O 1
ATOM 2870 N N . ALA B 1 106 ? -7 7.645 -8.617 1 98.44 106 ALA B N 1
ATOM 2871 C CA . ALA B 1 106 ? -5.621 7.531 -8.148 1 98.44 106 ALA B CA 1
ATOM 2872 C C . ALA B 1 106 ? -5.117 8.859 -7.594 1 98.44 106 ALA B C 1
ATOM 2874 O O . ALA B 1 106 ? -4.18 8.891 -6.793 1 98.44 106 ALA B O 1
ATOM 2875 N N . TYR B 1 107 ? -5.688 9.992 -8.078 1 98.62 107 TYR B N 1
ATOM 2876 C CA . TYR B 1 107 ? -5.191 11.312 -7.699 1 98.62 107 TYR B CA 1
ATOM 2877 C C . TYR B 1 107 ? -6.086 11.953 -6.641 1 98.62 107 TYR B C 1
ATOM 2879 O O . TYR B 1 107 ? -7.262 12.219 -6.895 1 98.62 107 TYR B O 1
ATOM 2887 N N . ILE B 1 108 ? -5.488 12.25 -5.5 1 97.88 108 ILE B N 1
ATOM 2888 C CA . ILE B 1 108 ? -6.188 12.758 -4.328 1 97.88 108 ILE B CA 1
ATOM 2889 C C . ILE B 1 108 ? -6.609 14.211 -4.562 1 97.88 108 ILE B C 1
ATOM 2891 O O . ILE B 1 108 ? -5.852 14.992 -5.133 1 97.88 108 ILE B O 1
ATOM 2895 N N . GLY B 1 109 ? -7.75 14.562 -4.125 1 97.12 109 GLY B N 1
ATOM 2896 C CA . GLY B 1 109 ? -8.266 15.922 -4.133 1 97.12 109 GLY B CA 1
ATOM 2897 C C . GLY B 1 109 ? -9.398 16.141 -3.148 1 97.12 109 GLY B C 1
ATOM 2898 O O . GLY B 1 109 ? -9.664 15.281 -2.303 1 97.12 109 GLY B O 1
ATOM 2899 N N . GLU B 1 110 ? -10.016 17.312 -3.273 1 96.19 110 GLU B N 1
ATOM 2900 C CA . GLU B 1 110 ? -11.133 17.625 -2.387 1 96.19 110 GLU B CA 1
ATOM 2901 C C . GLU B 1 110 ? -12.242 16.594 -2.512 1 96.19 110 GLU B C 1
ATOM 2903 O O . GLU B 1 110 ? -12.602 16.188 -3.619 1 96.19 110 GLU B O 1
ATOM 2908 N N . GLY B 1 111 ? -12.742 16.156 -1.368 1 93.81 111 GLY B N 1
ATOM 2909 C CA . GLY B 1 111 ? -13.805 15.164 -1.334 1 93.81 111 GLY B CA 1
ATOM 2910 C C . GLY B 1 111 ? -13.281 13.742 -1.248 1 93.81 111 GLY B C 1
ATOM 2911 O O . GLY B 1 111 ? -14.047 12.805 -1.002 1 93.81 111 GLY B O 1
ATOM 2912 N N . HIS B 1 112 ? -12.039 13.555 -1.435 1 95.56 112 HIS B N 1
ATOM 2913 C CA . HIS B 1 112 ? -11.445 12.219 -1.505 1 95.56 112 HIS B CA 1
ATOM 2914 C C . HIS B 1 112 ? -11.484 11.531 -0.146 1 95.56 112 HIS B C 1
ATOM 2916 O O . HIS B 1 112 ? -11.055 12.102 0.858 1 95.56 112 HIS B O 1
ATOM 2922 N N . PRO B 1 113 ? -12.008 10.305 -0.064 1 96.25 113 PRO B N 1
ATOM 2923 C CA . PRO B 1 113 ? -11.977 9.539 1.184 1 96.25 113 PRO B CA 1
ATOM 2924 C C . PRO B 1 113 ? -10.625 8.891 1.447 1 96.25 113 PRO B C 1
ATOM 2926 O O . PRO B 1 113 ? -9.969 8.422 0.514 1 96.25 113 PRO B O 1
ATOM 2929 N N . LEU B 1 114 ? -10.164 8.945 2.67 1 97.44 114 LEU B N 1
ATOM 2930 C CA . LEU B 1 114 ? -9.031 8.156 3.137 1 97.44 114 LEU B CA 1
ATOM 2931 C C . LEU B 1 114 ? -9.508 6.938 3.924 1 97.44 114 LEU B C 1
ATOM 2933 O O . LEU B 1 114 ? -10.148 7.082 4.969 1 97.44 114 LEU B O 1
ATOM 2937 N N . LEU B 1 115 ? -9.125 5.766 3.445 1 97.25 115 LEU B N 1
ATOM 2938 C CA . LEU B 1 115 ? -9.781 4.559 3.934 1 97.25 115 LEU B CA 1
ATOM 2939 C C . LEU B 1 115 ? -8.797 3.676 4.695 1 97.25 115 LEU B C 1
ATOM 2941 O O . LEU B 1 115 ? -7.594 3.695 4.414 1 97.25 115 LEU B O 1
ATOM 2945 N N . SER B 1 116 ? -9.367 2.912 5.625 1 96.25 116 SER B N 1
ATOM 2946 C CA . SER B 1 116 ? -8.617 1.87 6.316 1 96.25 116 SER B CA 1
ATOM 2947 C C . SER B 1 116 ? -8.625 0.564 5.527 1 96.25 116 SER B C 1
ATOM 2949 O O . SER B 1 116 ? -9.336 0.441 4.531 1 96.25 116 SER B O 1
ATOM 2951 N N . ASP B 1 117 ? -7.863 -0.363 6.023 1 92.94 117 ASP B N 1
ATOM 2952 C CA . ASP B 1 117 ? -7.797 -1.689 5.418 1 92.94 117 ASP B CA 1
ATOM 2953 C C . ASP B 1 117 ? -9.023 -2.525 5.789 1 92.94 117 ASP B C 1
ATOM 2955 O O . ASP B 1 117 ? -9.148 -3.672 5.355 1 92.94 117 ASP B O 1
ATOM 2959 N N . GLN B 1 118 ? -9.945 -1.945 6.543 1 90.88 118 GLN B N 1
ATOM 2960 C CA . GLN B 1 118 ? -11.188 -2.643 6.887 1 90.88 118 GLN B CA 1
ATOM 2961 C C . GLN B 1 118 ? -12.391 -1.964 6.246 1 90.88 118 GLN B C 1
ATOM 2963 O O . GLN B 1 118 ? -13.531 -2.195 6.66 1 90.88 118 GLN B O 1
ATOM 2968 N N . GLY B 1 119 ? -12.086 -1.089 5.336 1 89.56 119 GLY B N 1
ATOM 2969 C CA . GLY B 1 119 ? -13.141 -0.488 4.539 1 89.56 119 GLY B CA 1
ATOM 2970 C C . GLY B 1 119 ? -13.844 0.66 5.242 1 89.56 119 GLY B C 1
ATOM 2971 O O . GLY B 1 119 ? -14.961 1.022 4.887 1 89.56 119 GLY B O 1
ATOM 2972 N N . ARG B 1 120 ? -13.227 1.188 6.195 1 93.19 120 ARG B N 1
ATOM 2973 C CA . ARG B 1 120 ? -13.844 2.293 6.918 1 93.19 120 ARG B CA 1
ATOM 2974 C C . ARG B 1 120 ? -13.188 3.621 6.559 1 93.19 120 ARG B C 1
ATOM 2976 O O . ARG B 1 120 ? -12.039 3.65 6.129 1 93.19 120 ARG B O 1
ATOM 2983 N N . LEU B 1 121 ? -14.039 4.617 6.723 1 95.38 121 LEU B N 1
ATOM 2984 C CA . LEU B 1 121 ? -13.594 5.98 6.445 1 95.38 121 LEU B CA 1
ATOM 2985 C C . LEU B 1 121 ? -12.82 6.551 7.629 1 95.38 121 LEU B C 1
ATOM 2987 O O . LEU B 1 121 ? -13.391 6.758 8.703 1 95.38 121 LEU B O 1
ATOM 2991 N N . LEU B 1 122 ? -11.523 6.773 7.434 1 97.06 122 LEU B N 1
ATOM 2992 C CA . LEU B 1 122 ? -10.711 7.375 8.484 1 97.06 122 LEU B CA 1
ATOM 2993 C C . LEU B 1 122 ? -10.797 8.898 8.438 1 97.06 122 LEU B C 1
ATOM 2995 O O . LEU B 1 122 ? -10.992 9.547 9.469 1 97.06 122 LEU B O 1
ATOM 2999 N N . ALA B 1 123 ? -10.672 9.422 7.273 1 96.75 123 ALA B N 1
ATOM 3000 C CA . ALA B 1 123 ? -10.711 10.867 7.059 1 96.75 123 ALA B CA 1
ATOM 3001 C C . ALA B 1 123 ? -11.211 11.195 5.652 1 96.75 123 ALA B C 1
ATOM 3003 O O . ALA B 1 123 ? -11.32 10.312 4.801 1 96.75 123 ALA B O 1
ATOM 3004 N N . THR B 1 124 ? -11.602 12.398 5.449 1 95.94 124 THR B N 1
ATOM 3005 C CA . THR B 1 124 ? -11.953 12.953 4.148 1 95.94 124 THR B CA 1
ATOM 3006 C C . THR B 1 124 ? -11.195 14.25 3.891 1 95.94 124 THR B C 1
ATOM 3008 O O . THR B 1 124 ? -11.062 15.086 4.789 1 95.94 124 THR B O 1
ATOM 3011 N N . VAL B 1 125 ? -10.68 14.367 2.697 1 96.69 125 VAL B N 1
ATOM 3012 C CA . VAL B 1 125 ? -10.156 15.672 2.285 1 96.69 125 VAL B CA 1
ATOM 3013 C C . VAL B 1 125 ? -11.312 16.641 2.043 1 96.69 125 VAL B C 1
ATOM 3015 O O . VAL B 1 125 ? -12.102 16.453 1.115 1 96.69 125 VAL B O 1
ATOM 3018 N N . VAL B 1 126 ? -11.336 17.719 2.797 1 94.75 126 VAL B N 1
ATOM 3019 C CA . VAL B 1 126 ? -12.516 18.562 2.693 1 94.75 126 VAL B CA 1
ATOM 3020 C C . VAL B 1 126 ? -12.141 19.875 2 1 94.75 126 VAL B C 1
ATOM 3022 O O . VAL B 1 126 ? -13.016 20.609 1.542 1 94.75 126 VAL B O 1
ATOM 3025 N N . ALA B 1 127 ? -10.898 20.219 1.964 1 96.31 127 ALA B N 1
ATOM 3026 C CA . ALA B 1 127 ? -10.383 21.344 1.195 1 96.31 127 ALA B CA 1
ATOM 3027 C C . ALA B 1 127 ? -8.992 21.047 0.658 1 96.31 127 ALA B C 1
ATOM 3029 O O . ALA B 1 127 ? -8.188 20.406 1.326 1 96.31 127 ALA B O 1
ATOM 3030 N N . ASP B 1 128 ? -8.75 21.531 -0.499 1 98.19 128 ASP B N 1
ATOM 3031 C CA . ASP B 1 128 ? -7.461 21.297 -1.151 1 98.19 128 ASP B CA 1
ATOM 3032 C C . ASP B 1 128 ? -7.148 22.406 -2.152 1 98.19 128 ASP B C 1
ATOM 3034 O O . ASP B 1 128 ? -7.766 22.484 -3.217 1 98.19 128 ASP B O 1
ATOM 3038 N N . THR B 1 129 ? -6.168 23.234 -1.839 1 98.25 129 THR B N 1
ATOM 3039 C CA . THR B 1 129 ? -5.715 24.25 -2.787 1 98.25 129 THR B CA 1
ATOM 3040 C C . THR B 1 129 ? -4.402 23.828 -3.441 1 98.25 129 THR B C 1
ATOM 3042 O O . THR B 1 129 ? -3.781 24.609 -4.16 1 98.25 129 THR B O 1
ATOM 3045 N N . SER B 1 130 ? -3.881 22.641 -3.166 1 98.25 130 SER B N 1
ATOM 3046 C CA . SER B 1 130 ? -2.627 22.125 -3.705 1 98.25 130 SER B CA 1
ATOM 3047 C C . SER B 1 130 ? -2.852 21.391 -5.023 1 98.25 130 SER B C 1
ATOM 3049 O O . SER B 1 130 ? -2.484 21.891 -6.09 1 98.25 130 SER B O 1
ATOM 3051 N N . GLY B 1 131 ? -3.562 20.266 -4.941 1 97.62 131 GLY B N 1
ATOM 3052 C CA . GLY B 1 131 ? -3.76 19.391 -6.09 1 97.62 131 GLY B CA 1
ATOM 3053 C C . GLY B 1 131 ? -2.557 18.5 -6.379 1 97.62 131 GLY B C 1
ATOM 3054 O O . GLY B 1 131 ? -2.561 17.75 -7.348 1 97.62 131 GLY B O 1
ATOM 3055 N N . HIS B 1 132 ? -1.505 18.688 -5.629 1 98.5 132 HIS B N 1
ATOM 3056 C CA . HIS B 1 132 ? -0.279 17.922 -5.793 1 98.5 132 HIS B CA 1
ATOM 3057 C C . HIS B 1 132 ? -0.096 16.922 -4.652 1 98.5 132 HIS B C 1
ATOM 3059 O O . HIS B 1 132 ? 0.374 17.281 -3.572 1 98.5 132 HIS B O 1
ATOM 3065 N N . HIS B 1 133 ? -0.479 15.648 -4.879 1 98.81 133 HIS B N 1
ATOM 3066 C CA . HIS B 1 133 ? -0.416 14.578 -3.893 1 98.81 133 HIS B CA 1
ATOM 3067 C C . HIS B 1 133 ? 0.022 13.266 -4.535 1 98.81 133 HIS B C 1
ATOM 3069 O O . HIS B 1 133 ? 0.141 13.172 -5.758 1 98.81 133 HIS B O 1
ATOM 3075 N N . ASP B 1 134 ? 0.311 12.32 -3.691 1 98.75 134 ASP B N 1
ATOM 3076 C CA . ASP B 1 134 ? 0.697 11 -4.184 1 98.75 134 ASP B CA 1
ATOM 3077 C C . ASP B 1 134 ? 0.211 9.898 -3.242 1 98.75 134 ASP B C 1
ATOM 3079 O O . ASP B 1 134 ? 0.535 9.898 -2.053 1 98.75 134 ASP B O 1
ATOM 3083 N N . ALA B 1 135 ? -0.529 8.961 -3.775 1 98.75 135 ALA B N 1
ATOM 3084 C CA . ALA B 1 135 ? -1 7.812 -3.01 1 98.75 135 ALA B CA 1
ATOM 3085 C C . ALA B 1 135 ? -0.365 6.52 -3.518 1 98.75 135 ALA B C 1
ATOM 3087 O O . ALA B 1 135 ? -0.843 5.426 -3.211 1 98.75 135 ALA B O 1
ATOM 3088 N N . LEU B 1 136 ? 0.725 6.641 -4.348 1 98.62 136 LEU B N 1
ATOM 3089 C CA . LEU B 1 136 ? 1.235 5.465 -5.051 1 98.62 136 LEU B CA 1
ATOM 3090 C C . LEU B 1 136 ? 2.615 5.078 -4.527 1 98.62 136 LEU B C 1
ATOM 3092 O O . LEU B 1 136 ? 2.914 3.891 -4.379 1 98.62 136 LEU B O 1
ATOM 3096 N N . CYS B 1 137 ? 3.432 6.016 -4.133 1 98.19 137 CYS B N 1
ATOM 3097 C CA . CYS B 1 137 ? 4.863 5.758 -4.004 1 98.19 137 CYS B CA 1
ATOM 3098 C C . CYS B 1 137 ? 5.258 5.602 -2.539 1 98.19 137 CYS B C 1
ATOM 3100 O O . CYS B 1 137 ? 6.348 5.109 -2.236 1 98.19 137 CYS B O 1
ATOM 3102 N N . GLY B 1 138 ? 4.422 6.012 -1.617 1 98.12 138 GLY B N 1
ATOM 3103 C CA . GLY B 1 138 ? 4.848 6.027 -0.227 1 98.12 138 GLY B CA 1
ATOM 3104 C C . GLY B 1 138 ? 5.957 7.027 0.044 1 98.12 138 GLY B C 1
ATOM 3105 O O . GLY B 1 138 ? 6.012 8.086 -0.58 1 98.12 138 GLY B O 1
ATOM 3106 N N . THR B 1 139 ? 6.742 6.801 1.075 1 98.38 139 THR B N 1
ATOM 3107 C CA . THR B 1 139 ? 7.797 7.723 1.485 1 98.38 139 THR B CA 1
ATOM 3108 C C . THR B 1 139 ? 9.172 7.152 1.154 1 98.38 139 THR B C 1
ATOM 3110 O O . THR B 1 139 ? 9.281 6.082 0.553 1 98.38 139 THR B O 1
ATOM 3113 N N . THR B 1 140 ? 10.211 7.922 1.478 1 97.12 140 THR B N 1
ATOM 3114 C CA . THR B 1 140 ? 11.586 7.539 1.171 1 97.12 140 THR B CA 1
ATOM 3115 C C . THR B 1 140 ? 12.102 6.52 2.184 1 97.12 140 THR B C 1
ATOM 3117 O O . THR B 1 140 ? 11.57 6.418 3.293 1 97.12 140 THR B O 1
ATOM 3120 N N . SER B 1 141 ? 13.102 5.75 1.79 1 94 141 SER B N 1
ATOM 3121 C CA . SER B 1 141 ? 13.805 4.789 2.631 1 94 141 SER B CA 1
ATOM 3122 C C . SER B 1 141 ? 15.242 5.234 2.895 1 94 141 SER B C 1
ATOM 3124 O O . SER B 1 141 ? 15.75 6.129 2.223 1 94 141 SER B O 1
ATOM 3126 N N . LEU B 1 142 ? 15.82 4.629 3.877 1 93.81 142 LEU B N 1
ATOM 3127 C CA . LEU B 1 142 ? 17.234 4.895 4.164 1 93.81 142 LEU B CA 1
ATOM 3128 C C . LEU B 1 142 ? 18.094 4.695 2.92 1 93.81 142 LEU B C 1
ATOM 3130 O O . LEU B 1 142 ? 18.922 5.543 2.592 1 93.81 142 LEU B O 1
ATOM 3134 N N . ALA B 1 143 ? 17.859 3.654 2.17 1 89.19 143 ALA B N 1
ATOM 3135 C CA . ALA B 1 143 ? 18.641 3.318 0.989 1 89.19 143 ALA B CA 1
ATOM 3136 C C . ALA B 1 143 ? 18.469 4.367 -0.104 1 89.19 143 ALA B C 1
ATOM 3138 O O . ALA B 1 143 ? 19.453 4.785 -0.733 1 89.19 143 ALA B O 1
ATOM 3139 N N . SER B 1 144 ? 17.266 4.785 -0.335 1 91.75 144 SER B N 1
ATOM 3140 C CA . SER B 1 144 ? 17.016 5.746 -1.402 1 91.75 144 SER B CA 1
ATOM 3141 C C . SER B 1 144 ? 17.625 7.109 -1.081 1 91.75 144 SER B C 1
ATOM 3143 O O . SER B 1 144 ? 18.203 7.758 -1.953 1 91.75 144 SER B O 1
ATOM 3145 N N . ASN B 1 145 ? 17.422 7.516 0.211 1 95.69 145 ASN B N 1
ATOM 3146 C CA . ASN B 1 145 ? 18 8.797 0.598 1 95.69 145 ASN B CA 1
ATOM 3147 C C . ASN B 1 145 ? 19.531 8.758 0.584 1 95.69 145 ASN B C 1
ATOM 3149 O O . ASN B 1 145 ? 20.172 9.727 0.197 1 95.69 145 ASN B O 1
ATOM 3153 N N . ALA B 1 146 ? 20.094 7.656 1.044 1 93.81 146 ALA B N 1
ATOM 3154 C CA . ALA B 1 146 ? 21.547 7.516 1.001 1 93.81 146 ALA B CA 1
ATOM 3155 C C . ALA B 1 146 ? 22.062 7.621 -0.43 1 93.81 146 ALA B C 1
ATOM 3157 O O . ALA B 1 146 ? 23.078 8.281 -0.681 1 93.81 146 ALA B O 1
ATOM 3158 N N . ALA B 1 147 ? 21.406 7.031 -1.332 1 91.06 147 ALA B N 1
ATOM 3159 C CA . ALA B 1 147 ? 21.828 7.051 -2.734 1 91.06 147 ALA B CA 1
ATOM 3160 C C . ALA B 1 147 ? 21.719 8.461 -3.314 1 91.06 147 ALA B C 1
ATOM 3162 O O . ALA B 1 147 ? 22.578 8.891 -4.074 1 91.06 147 ALA B O 1
ATOM 3163 N N . LYS B 1 148 ? 20.734 9.141 -2.932 1 94.06 148 LYS B N 1
ATOM 3164 C CA . LYS B 1 148 ? 20.453 10.422 -3.572 1 94.06 148 LYS B CA 1
ATOM 3165 C C . LYS B 1 148 ? 21.125 11.57 -2.832 1 94.06 148 LYS B C 1
ATOM 3167 O O . LYS B 1 148 ? 21.672 12.484 -3.457 1 94.06 148 LYS B O 1
ATOM 3172 N N . TYR B 1 149 ? 21.094 11.5 -1.475 1 96.94 149 TYR B N 1
ATOM 3173 C CA . TYR B 1 149 ? 21.516 12.656 -0.683 1 96.94 149 TYR B CA 1
ATOM 3174 C C . TYR B 1 149 ? 22.766 12.344 0.12 1 96.94 149 TYR B C 1
ATOM 3176 O O . TYR B 1 149 ? 23.281 13.203 0.829 1 96.94 149 TYR B O 1
ATOM 3184 N N . GLY B 1 150 ? 23.219 11.172 0.081 1 96.06 150 GLY B N 1
ATOM 3185 C CA . GLY B 1 150 ? 24.438 10.781 0.776 1 96.06 150 GLY B CA 1
ATOM 3186 C C . GLY B 1 150 ? 24.172 10.25 2.176 1 96.06 150 GLY B C 1
ATOM 3187 O O . GLY B 1 150 ? 25.078 9.68 2.803 1 96.06 150 GLY B O 1
ATOM 3188 N N . ASP B 1 151 ? 22.969 10.453 2.662 1 96.69 151 ASP B N 1
ATOM 3189 C CA . ASP B 1 151 ? 22.562 9.961 3.973 1 96.69 151 ASP B CA 1
ATOM 3190 C C . ASP B 1 151 ? 21.047 9.844 4.07 1 96.69 151 ASP B C 1
ATOM 3192 O O . ASP B 1 151 ? 20.312 10.336 3.201 1 96.69 151 ASP B O 1
ATOM 3196 N N . GLY B 1 152 ? 20.5 9.109 5.012 1 96.81 152 GLY B N 1
ATOM 3197 C CA . GLY B 1 152 ? 19.078 8.922 5.207 1 96.81 152 GLY B CA 1
ATOM 3198 C C . GLY B 1 152 ? 18.703 8.578 6.637 1 96.81 152 GLY B C 1
ATOM 3199 O O . GLY B 1 152 ? 17.531 8.312 6.941 1 96.81 152 GLY B O 1
ATOM 3200 N N . SER B 1 153 ? 19.688 8.648 7.488 1 97.5 153 SER B N 1
ATOM 3201 C CA . SER B 1 153 ? 19.469 8.242 8.875 1 97.5 153 SER B CA 1
ATOM 3202 C C . SER B 1 153 ? 18.641 9.281 9.625 1 97.5 153 SER B C 1
ATOM 3204 O O . SER B 1 153 ? 18.531 10.43 9.188 1 97.5 153 SER B O 1
ATOM 3206 N N . LEU B 1 154 ? 18.141 8.867 10.695 1 96.31 154 LEU B N 1
ATOM 3207 C CA . LEU B 1 154 ? 17.156 9.633 11.461 1 96.31 154 LEU B CA 1
ATOM 3208 C C . LEU B 1 154 ? 17.703 11.008 11.828 1 96.31 154 LEU B C 1
ATOM 3210 O O . LEU B 1 154 ? 17.016 12.016 11.703 1 96.31 154 LEU B O 1
ATOM 3214 N N . HIS B 1 155 ? 18.938 11.172 12.234 1 95 155 HIS B N 1
ATOM 3215 C CA . HIS B 1 155 ? 19.484 12.43 12.734 1 95 155 HIS B CA 1
ATOM 3216 C C . HIS B 1 155 ? 20.391 13.086 11.703 1 95 155 HIS B C 1
ATOM 3218 O O . HIS B 1 155 ? 21.141 14.016 12.023 1 95 155 HIS B O 1
ATOM 3224 N N . SER B 1 156 ? 20.281 12.633 10.477 1 97.06 156 SER B N 1
ATOM 3225 C CA . SER B 1 156 ? 21.078 13.211 9.398 1 97.06 156 SER B CA 1
ATOM 3226 C C . SER B 1 156 ? 20.422 14.477 8.852 1 97.06 156 SER B C 1
ATOM 3228 O O . SER B 1 156 ? 19.297 14.812 9.219 1 97.06 156 SER B O 1
ATOM 3230 N N . PRO B 1 157 ? 21.125 15.219 7.969 1 97.12 157 PRO B N 1
ATOM 3231 C CA . PRO B 1 157 ? 20.531 16.375 7.305 1 97.12 157 PRO B CA 1
ATOM 3232 C C . PRO B 1 157 ? 19.469 15.992 6.27 1 97.12 157 PRO B C 1
ATOM 3234 O O . PRO B 1 157 ? 18.781 16.859 5.738 1 97.12 157 PRO B O 1
ATOM 3237 N N . SER B 1 158 ? 19.297 14.648 5.918 1 98.25 158 SER B N 1
ATOM 3238 C CA . SER B 1 158 ? 18.359 14.188 4.902 1 98.25 158 SER B CA 1
ATOM 3239 C C . SER B 1 158 ? 17.625 12.93 5.355 1 98.25 158 SER B C 1
ATOM 3241 O O . SER B 1 158 ? 17.625 11.922 4.645 1 98.25 158 SER B O 1
ATOM 3243 N N . PRO B 1 159 ? 16.953 13.047 6.508 1 98.44 159 PRO B N 1
ATOM 3244 C CA . PRO B 1 159 ? 16.344 11.828 7.055 1 98.44 159 PRO B CA 1
ATOM 3245 C C . PRO B 1 159 ? 15.273 11.242 6.145 1 98.44 159 PRO B C 1
ATOM 3247 O O . PRO B 1 159 ? 14.5 11.984 5.539 1 98.44 159 PRO B O 1
ATOM 3250 N N . ALA B 1 160 ? 15.289 9.914 6.008 1 98.06 160 ALA B N 1
ATOM 3251 C CA . ALA B 1 160 ? 14.297 9.188 5.219 1 98.06 160 ALA B CA 1
ATOM 3252 C C . ALA B 1 160 ? 12.961 9.117 5.953 1 98.06 160 ALA B C 1
ATOM 3254 O O . ALA B 1 160 ? 12.93 9 7.18 1 98.06 160 ALA B O 1
ATOM 3255 N N . GLY B 1 161 ? 11.938 9.164 5.191 1 98.5 161 GLY B N 1
ATOM 3256 C CA . GLY B 1 161 ? 10.602 9.172 5.758 1 98.5 161 GLY B CA 1
ATOM 3257 C C . GLY B 1 161 ? 10.312 7.949 6.617 1 98.5 161 GLY B C 1
ATOM 3258 O O . GLY B 1 161 ? 9.664 8.055 7.656 1 98.5 161 GLY B O 1
ATOM 3259 N N . ARG B 1 162 ? 10.734 6.812 6.199 1 97.88 162 ARG B N 1
ATOM 3260 C CA . ARG B 1 162 ? 10.477 5.598 6.969 1 97.88 162 ARG B CA 1
ATOM 3261 C C . ARG B 1 162 ? 11.141 5.668 8.336 1 97.88 162 ARG B C 1
ATOM 3263 O O . ARG B 1 162 ? 10.578 5.195 9.328 1 97.88 162 ARG B O 1
ATOM 3270 N N . GLU B 1 163 ? 12.328 6.207 8.43 1 97.94 163 GLU B N 1
ATOM 3271 C CA . GLU B 1 163 ? 12.992 6.395 9.711 1 97.94 163 GLU B CA 1
ATOM 3272 C C . GLU B 1 163 ? 12.195 7.328 10.617 1 97.94 163 GLU B C 1
ATOM 3274 O O . GLU B 1 163 ? 12.031 7.055 11.805 1 97.94 163 GLU B O 1
ATOM 3279 N N . LEU B 1 164 ? 11.711 8.398 10.031 1 98.62 164 LEU B N 1
ATOM 3280 C CA . LEU B 1 164 ? 10.922 9.359 10.797 1 98.62 164 LEU B CA 1
ATOM 3281 C C . LEU B 1 164 ? 9.633 8.719 11.305 1 98.62 164 LEU B C 1
ATOM 3283 O O . LEU B 1 164 ? 9.273 8.883 12.469 1 98.62 164 LEU B O 1
ATOM 3287 N N . PHE B 1 165 ? 8.969 7.934 10.453 1 98.69 165 PHE B N 1
ATOM 3288 C CA . PHE B 1 165 ? 7.738 7.262 10.844 1 98.69 165 PHE B CA 1
ATOM 3289 C C . PHE B 1 165 ? 8.008 6.246 11.945 1 98.69 165 PHE B C 1
ATOM 3291 O O . PHE B 1 165 ? 7.164 6.035 12.82 1 98.69 165 PHE B O 1
ATOM 3298 N N . THR B 1 166 ? 9.148 5.594 11.867 1 97.94 166 THR B N 1
ATOM 3299 C CA . THR B 1 166 ? 9.461 4.582 12.867 1 97.94 166 THR B CA 1
ATOM 3300 C C . THR B 1 166 ? 9.484 5.191 14.266 1 97.94 166 THR B C 1
ATOM 3302 O O . THR B 1 166 ? 8.883 4.645 15.195 1 97.94 166 THR B O 1
ATOM 3305 N N . VAL B 1 167 ? 10.086 6.328 14.438 1 98.06 167 VAL B N 1
ATOM 3306 C CA . VAL B 1 167 ? 10.188 6.938 15.758 1 98.06 167 VAL B CA 1
ATOM 3307 C C . VAL B 1 167 ? 8.859 7.582 16.141 1 98.06 167 VAL B C 1
ATOM 3309 O O . VAL B 1 167 ? 8.461 7.57 17.312 1 98.06 167 VAL B O 1
ATOM 3312 N N . ALA B 1 168 ? 8.117 8.148 15.172 1 98.12 168 ALA B N 1
ATOM 3313 C CA . ALA B 1 168 ? 6.781 8.68 15.445 1 98.12 168 ALA B CA 1
ATOM 3314 C C . ALA B 1 168 ? 5.848 7.582 15.953 1 98.12 168 ALA B C 1
ATOM 3316 O O . ALA B 1 168 ? 5.117 7.781 16.922 1 98.12 168 ALA B O 1
ATOM 3317 N N . ALA B 1 169 ? 5.926 6.441 15.297 1 98.31 169 ALA B N 1
ATOM 3318 C CA . ALA B 1 169 ? 5.07 5.305 15.633 1 98.31 169 ALA B CA 1
ATOM 3319 C C . ALA B 1 169 ? 5.395 4.766 17.031 1 98.31 169 ALA B C 1
ATOM 3321 O O . ALA B 1 169 ? 4.492 4.371 17.766 1 98.31 169 ALA B O 1
ATOM 3322 N N . ALA B 1 170 ? 6.625 4.789 17.375 1 97.94 170 ALA B N 1
ATOM 3323 C CA . ALA B 1 170 ? 7.066 4.258 18.656 1 97.94 170 ALA B CA 1
ATOM 3324 C C . ALA B 1 170 ? 6.422 5.016 19.812 1 97.94 170 ALA B C 1
ATOM 3326 O O . ALA B 1 170 ? 6.133 4.43 20.859 1 97.94 170 ALA B O 1
ATOM 3327 N N . LYS B 1 171 ? 6.09 6.266 19.672 1 97.31 171 LYS B N 1
ATOM 3328 C CA . LYS B 1 171 ? 5.438 7.078 20.688 1 97.31 171 LYS B CA 1
ATOM 3329 C C . LYS B 1 171 ? 4.039 6.547 21 1 97.31 171 LYS B C 1
ATOM 3331 O O . LYS B 1 171 ? 3.449 6.906 22.016 1 97.31 171 LYS B O 1
ATOM 3336 N N . HIS B 1 172 ? 3.59 5.746 20.125 1 97.94 172 HIS B N 1
ATOM 3337 C CA . HIS B 1 172 ? 2.229 5.25 20.266 1 97.94 172 HIS B CA 1
ATOM 3338 C C . HIS B 1 172 ? 2.207 3.729 20.391 1 97.94 172 HIS B C 1
ATOM 3340 O O . HIS B 1 172 ? 1.2 3.09 20.078 1 97.94 172 HIS B O 1
ATOM 3346 N N . GLY B 1 173 ? 3.318 3.156 20.672 1 97.38 173 GLY B N 1
ATOM 3347 C CA . GLY B 1 173 ? 3.404 1.722 20.906 1 97.38 173 GLY B CA 1
ATOM 3348 C C . GLY B 1 173 ? 3.418 0.915 19.625 1 97.38 173 GLY B C 1
ATOM 3349 O O . GLY B 1 173 ? 3.141 -0.287 19.625 1 97.38 173 GLY B O 1
ATOM 3350 N N . LEU B 1 174 ? 3.691 1.513 18.5 1 97.19 174 LEU B N 1
ATOM 3351 C CA . LEU B 1 174 ? 3.771 0.854 17.188 1 97.19 174 LEU B CA 1
ATOM 3352 C C . LEU B 1 174 ? 5.223 0.65 16.781 1 97.19 174 LEU B C 1
ATOM 3354 O O . LEU B 1 174 ? 6.117 1.346 17.266 1 97.19 174 LEU B O 1
ATOM 3358 N N . ASP B 1 175 ? 5.414 -0.328 15.969 1 95.12 175 ASP B N 1
ATOM 3359 C CA . ASP B 1 175 ? 6.762 -0.622 15.492 1 95.12 175 ASP B CA 1
ATOM 3360 C C . ASP B 1 175 ? 6.809 -0.684 13.969 1 95.12 175 ASP B C 1
ATOM 3362 O O . ASP B 1 175 ? 5.848 -0.299 13.297 1 95.12 175 ASP B O 1
ATOM 3366 N N . ARG B 1 176 ? 7.941 -1.026 13.469 1 92.94 176 ARG B N 1
ATOM 3367 C CA . ARG B 1 176 ? 8.188 -0.985 12.031 1 92.94 176 ARG B CA 1
ATOM 3368 C C . ARG B 1 176 ? 7.188 -1.855 11.281 1 92.94 176 ARG B C 1
ATOM 3370 O O . ARG B 1 176 ? 6.805 -1.535 10.148 1 92.94 176 ARG B O 1
ATOM 3377 N N . ARG B 1 177 ? 6.742 -2.979 11.82 1 92 177 ARG B N 1
ATOM 3378 C CA . ARG B 1 177 ? 5.809 -3.906 11.195 1 92 177 ARG B CA 1
ATOM 3379 C C . ARG B 1 177 ? 4.438 -3.266 11.016 1 92 177 ARG B C 1
ATOM 3381 O O . ARG B 1 177 ? 3.621 -3.744 10.227 1 92 177 ARG B O 1
ATOM 3388 N N . ASP B 1 178 ? 4.188 -2.205 11.688 1 96.25 178 ASP B N 1
ATOM 3389 C CA . ASP B 1 178 ? 2.873 -1.571 11.695 1 96.25 178 ASP B CA 1
ATOM 3390 C C . ASP B 1 178 ? 2.799 -0.452 10.656 1 96.25 178 ASP B C 1
ATOM 3392 O O . ASP B 1 178 ? 1.734 0.128 10.438 1 96.25 178 ASP B O 1
ATOM 3396 N N . LEU B 1 179 ? 3.902 -0.159 9.922 1 97.31 179 LEU B N 1
ATOM 3397 C CA . LEU B 1 179 ? 3.967 0.998 9.039 1 97.31 179 LEU B CA 1
ATOM 3398 C C . LEU B 1 179 ? 3.602 0.61 7.605 1 97.31 179 LEU B C 1
ATOM 3400 O O . LEU B 1 179 ? 4.398 -0.015 6.906 1 97.31 179 LEU B O 1
ATOM 3404 N N . PRO B 1 180 ? 2.387 1.041 7.164 1 97.31 180 PRO B N 1
ATOM 3405 C CA . PRO B 1 180 ? 2.004 0.812 5.77 1 97.31 180 PRO B CA 1
ATOM 3406 C C . PRO B 1 180 ? 2.557 1.877 4.824 1 97.31 180 PRO B C 1
ATOM 3408 O O . PRO B 1 180 ? 3.211 2.824 5.27 1 97.31 180 PRO B O 1
ATOM 3411 N N . PRO B 1 181 ? 2.332 1.675 3.479 1 97.94 181 PRO B N 1
ATOM 3412 C CA . PRO B 1 181 ? 2.596 2.812 2.596 1 97.94 181 PRO B CA 1
ATOM 3413 C C . PRO B 1 181 ? 1.824 4.066 3.002 1 97.94 181 PRO B C 1
ATOM 3415 O O . PRO B 1 181 ? 0.658 3.977 3.395 1 97.94 181 PRO B O 1
ATOM 3418 N N . SER B 1 182 ? 2.51 5.195 2.896 1 98.69 182 SER B N 1
ATOM 3419 C CA . SER B 1 182 ? 1.911 6.457 3.318 1 98.69 182 SER B CA 1
ATOM 3420 C C . SER B 1 182 ? 1.316 7.211 2.135 1 98.69 182 SER B C 1
ATOM 3422 O O . SER B 1 182 ? 1.621 6.906 0.98 1 98.69 182 SER B O 1
ATOM 3424 N N . LEU B 1 183 ? 0.449 8.141 2.494 1 98.81 183 LEU B N 1
ATOM 3425 C CA . LEU B 1 183 ? -0.019 9.172 1.572 1 98.81 183 LEU B CA 1
ATOM 3426 C C . LEU B 1 183 ? 0.886 10.398 1.621 1 98.81 183 LEU B C 1
ATOM 3428 O O . LEU B 1 183 ? 1.278 10.836 2.703 1 98.81 183 LEU B O 1
ATOM 3432 N N . SER B 1 184 ? 1.272 10.938 0.463 1 98.81 184 SER B N 1
ATOM 3433 C CA . SER B 1 184 ? 2.064 12.164 0.43 1 98.81 184 SER B CA 1
ATOM 3434 C C . SER B 1 184 ? 1.229 13.352 -0.032 1 98.81 184 SER B C 1
ATOM 3436 O O . SER B 1 184 ? 0.589 13.297 -1.085 1 98.81 184 SER B O 1
ATOM 3438 N N . LEU B 1 185 ? 1.243 14.414 0.738 1 98.88 185 LEU B N 1
ATOM 3439 C CA . LEU B 1 185 ? 0.562 15.656 0.391 1 98.88 185 LEU B CA 1
ATOM 3440 C C . LEU B 1 185 ? 1.565 16.734 0.005 1 98.88 185 LEU B C 1
ATOM 3442 O O . LEU B 1 185 ? 2.678 16.781 0.537 1 98.88 185 LEU B O 1
ATOM 3446 N N . PHE B 1 186 ? 1.249 17.594 -0.999 1 98.81 186 PHE B N 1
ATOM 3447 C CA . PHE B 1 186 ? 1.958 18.781 -1.447 1 98.81 186 PHE B CA 1
ATOM 3448 C C . PHE B 1 186 ? 3.062 18.422 -2.434 1 98.81 186 PHE B C 1
ATOM 3450 O O . PHE B 1 186 ? 3.881 19.266 -2.797 1 98.81 186 PHE B O 1
ATOM 3457 N N . HIS B 1 187 ? 3.188 17.203 -2.854 1 98.62 187 HIS B N 1
ATOM 3458 C CA . HIS B 1 187 ? 4.008 16.781 -3.984 1 98.62 187 HIS B CA 1
ATOM 3459 C C . HIS B 1 187 ? 3.252 15.805 -4.875 1 98.62 187 HIS B C 1
ATOM 3461 O O . HIS B 1 187 ? 2.807 14.75 -4.41 1 98.62 187 HIS B O 1
ATOM 3467 N N . GLY B 1 188 ? 3.188 16.172 -6.156 1 98.44 188 GLY B N 1
ATOM 3468 C CA . GLY B 1 188 ? 2.312 15.406 -7.031 1 98.44 188 GLY B CA 1
ATOM 3469 C C . GLY B 1 188 ? 3.059 14.398 -7.887 1 98.44 188 GLY B C 1
ATOM 3470 O O . GLY B 1 188 ? 4.199 14.641 -8.289 1 98.44 188 GLY B O 1
ATOM 3471 N N . VAL B 1 189 ? 2.385 13.289 -8.164 1 98.56 189 VAL B N 1
ATOM 3472 C CA . VAL B 1 189 ? 2.863 12.258 -9.078 1 98.56 189 VAL B CA 1
ATOM 3473 C C . VAL B 1 189 ? 1.777 11.93 -10.102 1 98.56 189 VAL B C 1
ATOM 3475 O O . VAL B 1 189 ? 0.592 11.891 -9.766 1 98.56 189 VAL B O 1
ATOM 3478 N N . ARG B 1 190 ? 2.156 11.758 -11.328 1 98.56 190 ARG B N 1
ATOM 3479 C CA . ARG B 1 190 ? 1.269 11.297 -12.391 1 98.56 190 ARG B CA 1
ATOM 3480 C C . ARG B 1 190 ? 1.809 10.031 -13.047 1 98.56 190 ARG B C 1
ATOM 3482 O O . ARG B 1 190 ? 3.023 9.82 -13.094 1 98.56 190 ARG B O 1
ATOM 3489 N N . VAL B 1 191 ? 0.848 9.234 -13.484 1 98.69 191 VAL B N 1
ATOM 3490 C CA . VAL B 1 191 ? 1.202 7.996 -14.164 1 98.69 191 VAL B CA 1
ATOM 3491 C C . VAL B 1 191 ? 1.104 8.188 -15.672 1 98.69 191 VAL B C 1
ATOM 3493 O O . VAL B 1 191 ? 0.063 8.602 -16.188 1 98.69 191 VAL B O 1
ATOM 3496 N N . GLY B 1 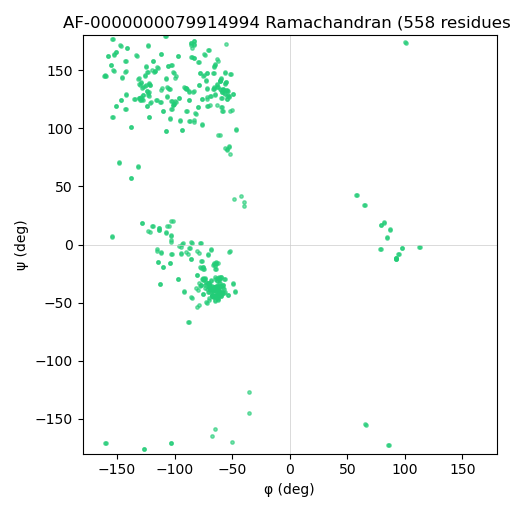192 ? 2.225 7.926 -16.359 1 98.38 192 GLY B N 1
ATOM 3497 C CA . GLY B 1 192 ? 2.199 7.973 -17.812 1 98.38 192 GLY B CA 1
ATOM 3498 C C . GLY B 1 192 ? 1.414 6.832 -18.438 1 98.38 192 GLY B C 1
ATOM 3499 O O . GLY B 1 192 ? 1.13 5.832 -17.766 1 98.38 192 GLY B O 1
ATOM 3500 N N . ALA B 1 193 ? 1.132 6.957 -19.734 1 97.12 193 ALA B N 1
ATOM 3501 C CA . ALA B 1 193 ? 0.403 5.918 -20.453 1 97.12 193 ALA B CA 1
ATOM 3502 C C . ALA B 1 193 ? 1.155 4.59 -20.406 1 97.12 193 ALA B C 1
ATOM 3504 O O . ALA B 1 193 ? 0.542 3.521 -20.422 1 97.12 193 ALA B O 1
ATOM 3505 N N . ASP B 1 194 ? 2.438 4.652 -20.297 1 97.12 194 ASP B N 1
ATOM 3506 C CA . ASP B 1 194 ? 3.266 3.449 -20.266 1 97.12 194 ASP B CA 1
ATOM 3507 C C . ASP B 1 194 ? 3.523 2.992 -18.844 1 97.12 194 ASP B C 1
ATOM 3509 O O . ASP B 1 194 ? 4.289 2.053 -18.609 1 97.12 194 ASP B O 1
ATOM 3513 N N . GLY B 1 195 ? 2.977 3.684 -17.844 1 97.94 195 GLY B N 1
ATOM 3514 C CA . GLY B 1 195 ? 3.111 3.295 -16.453 1 97.94 195 GLY B CA 1
ATOM 3515 C C . GLY B 1 195 ? 4.219 4.043 -15.734 1 97.94 195 GLY B C 1
ATOM 3516 O O . GLY B 1 195 ? 4.395 3.881 -14.523 1 97.94 195 GLY B O 1
ATOM 3517 N N . SER B 1 196 ? 4.941 4.895 -16.5 1 98.06 196 SER B N 1
ATOM 3518 C CA . SER B 1 196 ? 5.996 5.668 -15.859 1 98.06 196 SER B CA 1
ATOM 3519 C C . SER B 1 196 ? 5.438 6.566 -14.758 1 98.06 196 SER B C 1
ATOM 3521 O O . SER B 1 196 ? 4.352 7.129 -14.906 1 98.06 196 SER B O 1
ATOM 3523 N N . LEU B 1 197 ? 6.176 6.648 -13.695 1 98 197 LEU B N 1
ATOM 3524 C CA . LEU B 1 197 ? 5.828 7.574 -12.625 1 98 197 LEU B CA 1
ATOM 3525 C C . LEU B 1 197 ? 6.594 8.883 -12.773 1 98 197 LEU B C 1
ATOM 3527 O O . LEU B 1 197 ? 7.824 8.883 -12.844 1 98 197 LEU B O 1
ATOM 3531 N N . ASN B 1 198 ? 5.809 9.969 -12.781 1 98.19 198 ASN B N 1
ATOM 3532 C CA . ASN B 1 198 ? 6.406 11.281 -13.023 1 98.19 198 ASN B CA 1
ATOM 3533 C C . ASN B 1 198 ? 6.02 12.281 -11.938 1 98.19 198 ASN B C 1
ATOM 3535 O O . ASN B 1 198 ? 4.832 12.461 -11.656 1 98.19 198 ASN B O 1
ATOM 3539 N N . SER B 1 199 ? 7.062 12.914 -11.391 1 98.19 199 SER B N 1
ATOM 3540 C CA . SER B 1 199 ? 6.797 14.016 -10.469 1 98.19 199 SER B CA 1
ATOM 3541 C C . SER B 1 199 ? 6.27 15.242 -11.219 1 98.19 199 SER B C 1
ATOM 3543 O O . SER B 1 199 ? 6.816 15.625 -12.258 1 98.19 199 SER B O 1
ATOM 3545 N N . ILE B 1 200 ? 5.238 15.836 -10.688 1 98 200 ILE B N 1
ATOM 3546 C CA . ILE B 1 200 ? 4.789 17.109 -11.227 1 98 200 ILE B CA 1
ATOM 3547 C C . ILE B 1 200 ? 5.137 18.234 -10.25 1 98 200 ILE B C 1
ATOM 3549 O O . ILE B 1 200 ? 4.633 19.359 -10.383 1 98 200 ILE B O 1
ATOM 3553 N N . GLY B 1 201 ? 5.941 17.891 -9.227 1 97.75 201 GLY B N 1
ATOM 3554 C CA . GLY B 1 201 ? 6.52 18.891 -8.336 1 97.75 201 GLY B CA 1
ATOM 3555 C C . GLY B 1 201 ? 5.605 19.266 -7.184 1 97.75 201 GLY B C 1
ATOM 3556 O O . GLY B 1 201 ? 4.617 18.562 -6.922 1 97.75 201 GLY B O 1
ATOM 3557 N N . SER B 1 202 ? 6.066 20.312 -6.43 1 96.69 202 SER B N 1
ATOM 3558 C CA . SER B 1 202 ? 5.336 20.812 -5.27 1 96.69 202 SER B CA 1
ATOM 3559 C C . SER B 1 202 ? 4.238 21.781 -5.691 1 96.69 202 SER B C 1
ATOM 3561 O O . SER B 1 202 ? 4.207 22.234 -6.836 1 96.69 202 SER B O 1
ATOM 3563 N N . ALA B 1 203 ? 3.266 21.984 -4.793 1 88.19 203 ALA B N 1
ATOM 3564 C CA . ALA B 1 203 ? 2.164 22.906 -5.086 1 88.19 203 ALA B CA 1
ATOM 3565 C C . ALA B 1 203 ? 2.6 24.359 -4.922 1 88.19 203 ALA B C 1
ATOM 3567 O O . ALA B 1 203 ? 1.962 25.266 -5.457 1 88.19 203 ALA B O 1
ATOM 3568 N N . GLY B 1 204 ? 3.65 24.625 -4.211 1 95.12 204 GLY B N 1
ATOM 3569 C CA . GLY B 1 204 ? 4.117 25.984 -3.988 1 95.12 204 GLY B CA 1
ATOM 3570 C C . GLY B 1 204 ? 3.725 26.531 -2.629 1 95.12 204 GLY B C 1
ATOM 3571 O O . GLY B 1 204 ? 2.973 25.891 -1.888 1 95.12 204 GLY B O 1
ATOM 3572 N N . PRO B 1 205 ? 4.234 27.734 -2.301 1 98.06 205 PRO B N 1
ATOM 3573 C CA . PRO B 1 205 ? 4.023 28.297 -0.967 1 98.06 205 PRO B CA 1
ATOM 3574 C C . PRO B 1 205 ? 2.559 28.625 -0.693 1 98.06 205 PRO B C 1
ATOM 3576 O O . PRO B 1 205 ? 1.853 29.109 -1.584 1 98.06 205 PRO B O 1
ATOM 3579 N N . GLY B 1 206 ? 2.074 28.266 0.482 1 97.69 206 GLY B N 1
ATOM 3580 C CA . GLY B 1 206 ? 0.755 28.688 0.929 1 97.69 206 GLY B CA 1
ATOM 3581 C C . GLY B 1 206 ? -0.33 27.672 0.624 1 97.69 206 GLY B C 1
ATOM 3582 O O . GLY B 1 206 ? -1.458 27.797 1.105 1 97.69 206 GLY B O 1
ATOM 3583 N N . ALA B 1 207 ? -0.039 26.625 -0.136 1 98.31 207 ALA B N 1
ATOM 3584 C CA . ALA B 1 207 ? -1.029 25.594 -0.431 1 98.31 207 ALA B CA 1
ATOM 3585 C C . ALA B 1 207 ? -1.538 24.938 0.851 1 98.31 207 ALA B C 1
ATOM 3587 O O . ALA B 1 207 ? -0.77 24.719 1.788 1 98.31 207 ALA B O 1
ATOM 3588 N N . VAL B 1 208 ? -2.848 24.625 0.844 1 98.12 208 VAL B N 1
ATOM 3589 C CA . VAL B 1 208 ? -3.492 24.109 2.047 1 98.12 208 VAL B CA 1
ATOM 3590 C C . VAL B 1 208 ? -4.277 22.844 1.711 1 98.12 208 VAL B C 1
ATOM 3592 O O . VAL B 1 208 ? -4.918 22.766 0.659 1 98.12 208 VAL B O 1
ATOM 3595 N N . VAL B 1 209 ? -4.188 21.844 2.564 1 98.5 209 VAL B N 1
ATOM 3596 C CA . VAL B 1 209 ? -5.047 20.672 2.564 1 98.5 209 VAL B CA 1
ATOM 3597 C C . VAL B 1 209 ? -5.711 20.516 3.93 1 98.5 209 VAL B C 1
ATOM 3599 O O . VAL B 1 209 ? -5.055 20.625 4.965 1 98.5 209 VAL B O 1
ATOM 3602 N N . GLU B 1 210 ? -7.012 20.297 3.959 1 96.88 210 GLU B N 1
ATOM 3603 C CA . GLU B 1 210 ? -7.746 20.109 5.207 1 96.88 210 GLU B CA 1
ATOM 3604 C C . GLU B 1 210 ? -8.445 18.75 5.238 1 96.88 210 GLU B C 1
ATOM 3606 O O . GLU B 1 210 ? -9.023 18.328 4.234 1 96.88 210 GLU B O 1
ATOM 3611 N N . LEU B 1 211 ? -8.383 18.094 6.359 1 96.94 211 LEU B N 1
ATOM 3612 C CA . LEU B 1 211 ? -9.031 16.812 6.59 1 96.94 211 LEU B CA 1
ATOM 3613 C C . LEU B 1 211 ? -10.078 16.922 7.695 1 96.94 211 LEU B C 1
ATOM 3615 O O . LEU B 1 211 ? -9.945 17.734 8.602 1 96.94 211 LEU B O 1
ATOM 3619 N N . VAL B 1 212 ? -11.078 16.141 7.594 1 96.69 212 VAL B N 1
ATOM 3620 C CA . VAL B 1 212 ? -11.922 15.828 8.742 1 96.69 212 VAL B CA 1
ATOM 3621 C C . VAL B 1 212 ? -11.734 14.375 9.148 1 96.69 212 VAL B C 1
ATOM 3623 O O . VAL B 1 212 ? -11.695 13.477 8.297 1 96.69 212 VAL B O 1
ATOM 3626 N N . LEU B 1 213 ? -11.586 14.141 10.398 1 96.56 213 LEU B N 1
ATOM 3627 C CA . LEU B 1 213 ? -11.383 12.789 10.914 1 96.56 213 LEU B CA 1
ATOM 3628 C C . LEU B 1 213 ? -12.719 12.148 11.289 1 96.56 213 LEU B C 1
ATOM 3630 O O . LEU B 1 213 ? -13.523 12.758 11.992 1 96.56 213 LEU B O 1
ATOM 3634 N N . HIS B 1 214 ? -12.906 10.914 10.922 1 95.81 214 HIS B N 1
ATOM 3635 C CA . HIS B 1 214 ? -14.195 10.258 11.109 1 95.81 214 HIS B CA 1
ATOM 3636 C C . HIS B 1 214 ? -14.164 9.305 12.297 1 95.81 214 HIS B C 1
ATOM 3638 O O . HIS B 1 214 ? -15.203 8.758 12.688 1 95.81 214 HIS B O 1
ATOM 3644 N N . LEU B 1 215 ? -13.062 9.062 12.867 1 95.44 215 LEU B N 1
ATOM 3645 C CA . LEU B 1 215 ? -12.797 8.258 14.055 1 95.44 215 LEU B CA 1
ATOM 3646 C C . LEU B 1 215 ? -11.688 8.891 14.898 1 95.44 215 LEU B C 1
ATOM 3648 O O . LEU B 1 215 ? -10.953 9.758 14.414 1 95.44 215 LEU B O 1
ATOM 3652 N N . PRO B 1 216 ? -11.648 8.547 16.219 1 96.19 216 PRO B N 1
ATOM 3653 C CA . PRO B 1 216 ? -10.406 8.898 16.906 1 96.19 216 PRO B CA 1
ATOM 3654 C C . PRO B 1 216 ? -9.172 8.258 16.266 1 96.19 216 PRO B C 1
ATOM 3656 O O . PRO B 1 216 ? -9.141 7.039 16.078 1 96.19 216 PRO B O 1
ATOM 3659 N N . LEU B 1 217 ? -8.211 9.086 15.945 1 98.19 217 LEU B N 1
ATOM 3660 C CA . LEU B 1 217 ? -7.09 8.594 15.156 1 98.19 217 LEU B CA 1
ATOM 3661 C C . LEU B 1 217 ? -5.762 9.016 15.773 1 98.19 217 LEU B C 1
ATOM 3663 O O . LEU B 1 217 ? -5.656 10.094 16.344 1 98.19 217 LEU B O 1
ATOM 3667 N N . VAL B 1 218 ? -4.789 8.117 15.703 1 98.81 218 VAL B N 1
ATOM 3668 C CA . VAL B 1 218 ? -3.393 8.523 15.766 1 98.81 218 VAL B CA 1
ATOM 3669 C C . VAL B 1 218 ? -2.943 9.055 14.406 1 98.81 218 VAL B C 1
ATOM 3671 O O . VAL B 1 218 ? -2.998 8.336 13.406 1 98.81 218 VAL B O 1
ATOM 3674 N N . VAL B 1 219 ? -2.551 10.32 14.383 1 98.88 219 VAL B N 1
ATOM 3675 C CA . VAL B 1 219 ? -2.062 10.945 13.164 1 98.88 219 VAL B CA 1
ATOM 3676 C C . VAL B 1 219 ? -0.538 11.039 13.203 1 98.88 219 VAL B C 1
ATOM 3678 O O . VAL B 1 219 ? 0.029 11.664 14.102 1 98.88 219 VAL B O 1
ATOM 3681 N N . LEU B 1 220 ? 0.139 10.367 12.297 1 98.94 220 LEU B N 1
ATOM 3682 C CA . LEU B 1 220 ? 1.578 10.516 12.102 1 98.94 220 LEU B CA 1
ATOM 3683 C C . LEU B 1 220 ? 1.878 11.344 10.859 1 98.94 220 LEU B C 1
ATOM 3685 O O . LEU B 1 220 ? 1.292 11.109 9.797 1 98.94 220 LEU B O 1
ATOM 3689 N N . ILE B 1 221 ? 2.814 12.305 11.008 1 98.88 221 ILE B N 1
ATOM 3690 C CA . ILE B 1 221 ? 3.258 13.109 9.875 1 98.88 221 ILE B CA 1
ATOM 3691 C C . ILE B 1 221 ? 4.785 13.117 9.812 1 98.88 221 ILE B C 1
ATOM 3693 O O . ILE B 1 221 ? 5.449 13.398 10.812 1 98.88 221 ILE B O 1
ATOM 3697 N N . ALA B 1 222 ? 5.309 12.727 8.711 1 98.88 222 ALA B N 1
ATOM 3698 C CA . ALA B 1 222 ? 6.715 12.945 8.383 1 98.88 222 ALA B CA 1
ATOM 3699 C C . ALA B 1 222 ? 6.863 13.969 7.262 1 98.88 222 ALA B C 1
ATOM 3701 O O . ALA B 1 222 ? 6.367 13.758 6.152 1 98.88 222 ALA B O 1
ATOM 3702 N N . ASN B 1 223 ? 7.473 15.109 7.582 1 98.56 223 ASN B N 1
ATOM 3703 C CA . ASN B 1 223 ? 7.754 16.125 6.578 1 98.56 223 ASN B CA 1
ATOM 3704 C C . ASN B 1 223 ? 9.148 15.969 5.988 1 98.56 223 ASN B C 1
ATOM 3706 O O . ASN B 1 223 ? 10.133 16.422 6.578 1 98.56 223 ASN B O 1
ATOM 3710 N N . THR B 1 224 ? 9.195 15.352 4.828 1 98.62 224 THR B N 1
ATOM 3711 C CA . THR B 1 224 ? 10.484 15.047 4.215 1 98.62 224 THR B CA 1
ATOM 3712 C C . THR B 1 224 ? 10.352 14.945 2.699 1 98.62 224 THR B C 1
ATOM 3714 O O . THR B 1 224 ? 9.266 15.141 2.152 1 98.62 224 THR B O 1
ATOM 3717 N N . ALA B 1 225 ? 11.484 14.727 2.021 1 98.31 225 ALA B N 1
ATOM 3718 C CA . ALA B 1 225 ? 11.523 14.719 0.562 1 98.31 225 ALA B CA 1
ATOM 3719 C C . ALA B 1 225 ? 10.625 13.633 -0.008 1 98.31 225 ALA B C 1
ATOM 3721 O O . ALA B 1 225 ? 10.523 12.539 0.561 1 98.31 225 ALA B O 1
ATOM 3722 N N . HIS B 1 226 ? 9.969 13.977 -1.089 1 98.31 226 HIS B N 1
ATOM 3723 C CA . HIS B 1 226 ? 9.266 12.953 -1.85 1 98.31 226 HIS B CA 1
ATOM 3724 C C . HIS B 1 226 ? 10.242 12.047 -2.59 1 98.31 226 HIS B C 1
ATOM 3726 O O . HIS B 1 226 ? 11.258 12.516 -3.104 1 98.31 226 HIS B O 1
ATOM 3732 N N . PRO B 1 227 ? 9.891 10.758 -2.754 1 97.06 227 PRO B N 1
ATOM 3733 C CA . PRO B 1 227 ? 10.82 9.844 -3.422 1 97.06 227 PRO B CA 1
ATOM 3734 C C . PRO B 1 227 ? 11.125 10.258 -4.855 1 97.06 227 PRO B C 1
ATOM 3736 O O . PRO B 1 227 ? 12.227 10.016 -5.352 1 97.06 227 PRO B O 1
ATOM 3739 N N . LEU B 1 228 ? 10.227 10.922 -5.523 1 97.12 228 LEU B N 1
ATOM 3740 C CA . LEU B 1 228 ? 10.422 11.281 -6.922 1 97.12 228 LEU B CA 1
ATOM 3741 C C . LEU B 1 228 ? 10.789 12.758 -7.059 1 97.12 228 LEU B C 1
ATOM 3743 O O . LEU B 1 228 ? 10.703 13.32 -8.148 1 97.12 228 LEU B O 1
ATOM 3747 N N . ASP B 1 229 ? 11.023 13.438 -5.922 1 97 229 ASP B N 1
ATOM 3748 C CA . ASP B 1 229 ? 11.531 14.797 -6.031 1 97 229 ASP B CA 1
ATOM 3749 C C . ASP B 1 229 ? 12.797 14.844 -6.887 1 97 229 ASP B C 1
ATOM 3751 O O . ASP B 1 229 ? 13.773 14.156 -6.586 1 97 229 ASP B O 1
ATOM 3755 N N . PRO B 1 230 ? 12.844 15.672 -7.938 1 95.81 230 PRO B N 1
ATOM 3756 C CA . PRO B 1 230 ? 14.008 15.664 -8.82 1 95.81 230 PRO B CA 1
ATOM 3757 C C . PRO B 1 230 ? 15.211 16.391 -8.219 1 95.81 230 PRO B C 1
ATOM 3759 O O . PRO B 1 230 ? 16.328 16.266 -8.734 1 95.81 230 PRO B O 1
ATOM 3762 N N . SER B 1 231 ? 15.023 17.141 -7.191 1 96.75 231 SER B N 1
ATOM 3763 C CA . SER B 1 231 ? 16.125 17.906 -6.605 1 96.75 231 SER B CA 1
ATOM 3764 C C . SER B 1 231 ? 17.234 16.969 -6.137 1 96.75 231 SER B C 1
ATOM 3766 O O . SER B 1 231 ? 16.984 15.992 -5.441 1 96.75 231 SER B O 1
ATOM 3768 N N . PRO B 1 232 ? 18.469 17.266 -6.441 1 96.25 232 PRO B N 1
ATOM 3769 C CA . PRO B 1 232 ? 19.594 16.453 -5.969 1 96.25 232 PRO B CA 1
ATOM 3770 C C . PRO B 1 232 ? 19.984 16.781 -4.527 1 96.25 232 PRO B C 1
ATOM 3772 O O . PRO B 1 232 ? 20.859 16.125 -3.961 1 96.25 232 PRO B O 1
ATOM 3775 N N . THR B 1 233 ? 19.344 17.797 -3.973 1 97.75 233 THR B N 1
ATOM 3776 C CA . THR B 1 233 ? 19.594 18.172 -2.588 1 97.75 233 THR B CA 1
ATOM 3777 C C . THR B 1 233 ? 18.328 18.047 -1.754 1 97.75 233 THR B C 1
ATOM 3779 O O . THR B 1 233 ? 17.234 17.938 -2.301 1 97.75 233 THR B O 1
ATOM 3782 N N . PHE B 1 234 ? 18.594 17.922 -0.496 1 98 234 PHE B N 1
ATOM 3783 C CA . PHE B 1 234 ? 17.469 17.844 0.433 1 98 234 PHE B CA 1
ATOM 3784 C C . PHE B 1 234 ? 16.953 19.219 0.79 1 98 234 PHE B C 1
ATOM 3786 O O . PHE B 1 234 ? 17.516 19.891 1.66 1 98 234 PHE B O 1
ATOM 3793 N N . ASP B 1 235 ? 15.703 19.641 0.203 1 97 235 ASP B N 1
ATOM 3794 C CA . ASP B 1 235 ? 15.266 21.031 0.214 1 97 235 ASP B CA 1
ATOM 3795 C C . ASP B 1 235 ? 13.922 21.188 0.926 1 97 235 ASP B C 1
ATOM 3797 O O . ASP B 1 235 ? 13.297 22.25 0.861 1 97 235 ASP B O 1
ATOM 3801 N N . THR B 1 236 ? 13.531 20.156 1.568 1 97.5 236 THR B N 1
ATOM 3802 C CA . THR B 1 236 ? 12.195 20.172 2.146 1 97.5 236 THR B CA 1
ATOM 3803 C C . THR B 1 236 ? 12.047 21.328 3.139 1 97.5 236 THR B C 1
ATOM 3805 O O . THR B 1 236 ? 12.906 21.516 4.004 1 97.5 236 THR B O 1
ATOM 3808 N N . THR B 1 237 ? 10.953 22.125 3.029 1 97.62 237 THR B N 1
ATOM 3809 C CA . THR B 1 237 ? 10.727 23.281 3.893 1 97.62 237 THR B CA 1
ATOM 3810 C C . THR B 1 237 ? 9.68 22.969 4.957 1 97.62 237 THR B C 1
ATOM 3812 O O . THR B 1 237 ? 9.289 21.812 5.125 1 97.62 237 THR B O 1
ATOM 3815 N N . ALA B 1 238 ? 9.266 23.969 5.664 1 97.38 238 ALA B N 1
ATOM 3816 C CA . ALA B 1 238 ? 8.445 23.812 6.863 1 97.38 238 ALA B CA 1
ATOM 3817 C C . ALA B 1 238 ? 6.992 23.531 6.5 1 97.38 238 ALA B C 1
ATOM 3819 O O . ALA B 1 238 ? 6.492 24.016 5.484 1 97.38 238 ALA B O 1
ATOM 3820 N N . LEU B 1 239 ? 6.301 22.75 7.32 1 98.12 239 LEU B N 1
ATOM 3821 C CA . LEU B 1 239 ? 4.883 22.406 7.277 1 98.12 239 LEU B CA 1
ATOM 3822 C C . LEU B 1 239 ? 4.16 22.938 8.508 1 98.12 239 LEU B C 1
ATOM 3824 O O . LEU B 1 239 ? 4.598 22.719 9.641 1 98.12 239 LEU B O 1
ATOM 3828 N N . GLU B 1 240 ? 3.131 23.719 8.305 1 97.69 240 GLU B N 1
ATOM 3829 C CA . GLU B 1 240 ? 2.258 24.109 9.406 1 97.69 240 GLU B CA 1
ATOM 3830 C C . GLU B 1 240 ? 1.139 23.094 9.617 1 97.69 240 GLU B C 1
ATOM 3832 O O . GLU B 1 240 ? 0.49 22.672 8.656 1 97.69 240 GLU B O 1
ATOM 3837 N N . VAL B 1 241 ? 0.925 22.688 10.828 1 98.44 241 VAL B N 1
ATOM 3838 C CA . VAL B 1 241 ? -0.127 21.75 11.203 1 98.44 241 VAL B CA 1
ATOM 3839 C C . VAL B 1 241 ? -1.022 22.375 12.273 1 98.44 241 VAL B C 1
ATOM 3841 O O . VAL B 1 241 ? -0.559 22.703 13.367 1 98.44 241 VAL B O 1
ATOM 3844 N N . LEU B 1 242 ? -2.273 22.531 11.977 1 97.94 242 LEU B N 1
ATOM 3845 C CA . LEU B 1 242 ? -3.277 23 12.922 1 97.94 242 LEU B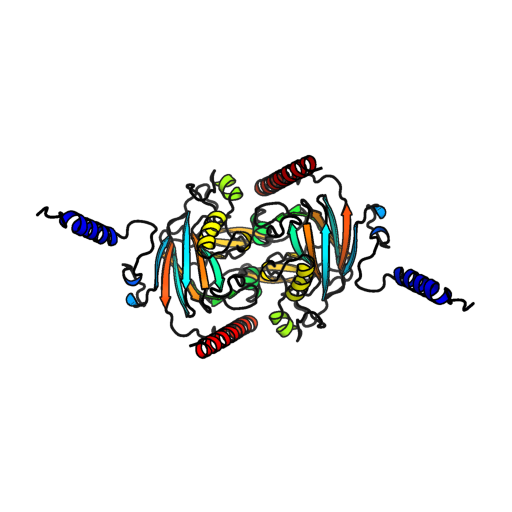 CA 1
ATOM 3846 C C . LEU B 1 242 ? -4.449 22.031 13.008 1 97.94 242 LEU B C 1
ATOM 3848 O O . LEU B 1 242 ? -4.82 21.406 12.008 1 97.94 242 LEU B O 1
ATOM 3852 N N . ALA B 1 243 ? -5.016 21.891 14.133 1 97.81 243 ALA B N 1
ATOM 3853 C CA . ALA B 1 243 ? -6.223 21.094 14.297 1 97.81 243 ALA B CA 1
ATOM 3854 C C . ALA B 1 243 ? -7.176 21.734 15.297 1 97.81 243 ALA B C 1
ATOM 3856 O O . ALA B 1 243 ? -6.738 22.406 16.234 1 97.81 243 ALA B O 1
ATOM 3857 N N . TRP B 1 244 ? -8.438 21.531 15.109 1 96.5 244 TRP B N 1
ATOM 3858 C CA . TRP B 1 244 ? -9.461 22.031 16.016 1 96.5 244 TRP B CA 1
ATOM 3859 C C . TRP B 1 244 ? -10.711 21.156 15.969 1 96.5 244 TRP B C 1
ATOM 3861 O O . TRP B 1 244 ? -10.93 20.422 15 1 96.5 244 TRP B O 1
ATOM 3871 N N . SER B 1 245 ? -11.359 21.109 17.047 1 89.19 245 SER B N 1
ATOM 3872 C CA . SER B 1 245 ? -12.594 20.344 17.109 1 89.19 245 SER B CA 1
ATOM 3873 C C . SER B 1 245 ? -13.602 20.844 16.078 1 89.19 245 SER B C 1
ATOM 3875 O O . SER B 1 245 ? -13.82 22.047 15.953 1 89.19 245 SER B O 1
ATOM 3877 N N . GLY B 1 246 ? -13.883 19.953 15.141 1 74.75 246 GLY B N 1
ATOM 3878 C CA . GLY B 1 246 ? -14.875 20.328 14.141 1 74.75 246 GLY B CA 1
ATOM 3879 C C . GLY B 1 246 ? -16.297 20.047 14.586 1 74.75 246 GLY B C 1
ATOM 3880 O O . GLY B 1 246 ? -16.531 19.594 15.711 1 74.75 246 GLY B O 1
ATOM 3881 N N . ARG B 1 247 ? -17.219 20.594 13.695 1 65.88 247 ARG B N 1
ATOM 3882 C CA . ARG B 1 247 ? -18.641 20.328 13.906 1 65.88 247 ARG B CA 1
ATOM 3883 C C . ARG B 1 247 ? -18.953 18.859 13.68 1 65.88 247 ARG B C 1
ATOM 3885 O O . ARG B 1 247 ? -18.062 18.062 13.438 1 65.88 247 ARG B O 1
ATOM 3892 N N . ARG B 1 248 ? -20.172 18.562 13.547 1 67.81 248 ARG B N 1
ATOM 3893 C CA . ARG B 1 248 ? -20.781 17.25 13.312 1 67.81 248 ARG B CA 1
ATOM 3894 C C . ARG B 1 248 ? -20.344 16.672 11.969 1 67.81 248 ARG B C 1
ATOM 3896 O O . ARG B 1 248 ? -20.266 17.406 10.977 1 67.81 248 ARG B O 1
ATOM 3903 N N . ILE B 1 249 ? -19.703 15.508 12.023 1 77.69 249 ILE B N 1
ATOM 3904 C CA . ILE B 1 249 ? -19.406 14.758 10.805 1 77.69 249 ILE B CA 1
ATOM 3905 C C . ILE B 1 249 ? -20.688 14.625 9.977 1 77.69 249 ILE B C 1
ATOM 3907 O O . ILE B 1 249 ? -21.719 14.18 10.484 1 77.69 249 ILE B O 1
ATOM 3911 N N . GLU B 1 250 ? -20.562 15.258 8.812 1 74.81 250 GLU B N 1
ATOM 3912 C CA . GLU B 1 250 ? -21.703 15.102 7.918 1 74.81 250 GLU B CA 1
ATOM 3913 C C . GLU B 1 250 ? -21.438 14.039 6.855 1 74.81 250 GLU B C 1
ATOM 3915 O O . GLU B 1 250 ? -20.281 13.805 6.492 1 74.81 250 GLU B O 1
ATOM 3920 N N . GLU B 1 251 ? -22.5 13.367 6.586 1 75.44 251 GLU B N 1
ATOM 3921 C CA . GLU B 1 251 ? -22.391 12.438 5.469 1 75.44 251 GLU B CA 1
ATOM 3922 C C . GLU B 1 251 ? -21.859 13.133 4.215 1 75.44 251 GLU B C 1
ATOM 3924 O O . GLU B 1 251 ? -22.281 14.25 3.9 1 75.44 251 GLU B O 1
ATOM 3929 N N . PRO B 1 252 ? -20.797 12.516 3.652 1 70.44 252 PRO B N 1
ATOM 3930 C CA . PRO B 1 252 ? -20.266 13.125 2.424 1 70.44 252 PRO B CA 1
ATOM 3931 C C . PRO B 1 252 ? -21.344 13.305 1.357 1 70.44 252 PRO B C 1
ATOM 3933 O O . PRO B 1 252 ? -22.125 12.383 1.092 1 70.44 252 PRO B O 1
ATOM 3936 N N . ALA B 1 253 ? -21.422 14.586 0.847 1 62.41 253 ALA B N 1
ATOM 3937 C CA . ALA B 1 253 ? -22.359 14.898 -0.23 1 62.41 253 ALA B CA 1
ATOM 3938 C C . ALA B 1 253 ? -21.984 14.164 -1.514 1 62.41 253 ALA B C 1
ATOM 3940 O O . ALA B 1 253 ? -20.797 14.008 -1.82 1 62.41 253 ALA B O 1
ATOM 3941 N N . ALA B 1 254 ? -22.953 13.508 -2.252 1 60.03 254 ALA B N 1
ATOM 3942 C CA . ALA B 1 254 ? -22.766 12.914 -3.576 1 60.03 254 ALA B CA 1
ATOM 3943 C C . ALA B 1 254 ? -21.781 11.758 -3.527 1 60.03 254 ALA B C 1
ATOM 3945 O O . ALA B 1 254 ? -21.031 11.531 -4.488 1 60.03 254 ALA B O 1
ATOM 3946 N N . ALA B 1 255 ? -21.844 11.109 -2.447 1 68.62 255 ALA B N 1
ATOM 3947 C CA . ALA B 1 255 ? -20.875 10.023 -2.279 1 68.62 255 ALA B CA 1
ATOM 3948 C C . ALA B 1 255 ? -21.219 8.844 -3.184 1 68.62 255 ALA B C 1
ATOM 3950 O O . ALA B 1 255 ? -22.391 8.461 -3.309 1 68.62 255 ALA B O 1
ATOM 3951 N N . GLU B 1 256 ? -20.203 8.453 -3.939 1 78.12 256 GLU B N 1
ATOM 3952 C CA . GLU B 1 256 ? -20.344 7.184 -4.641 1 78.12 256 GLU B CA 1
ATOM 3953 C C . GLU B 1 256 ? -20.75 6.066 -3.682 1 78.12 256 GLU B C 1
ATOM 3955 O O . GLU B 1 256 ? -20.5 6.148 -2.479 1 78.12 256 GLU B O 1
ATOM 3960 N N . PRO B 1 257 ? -21.5 5.164 -4.184 1 78.94 257 PRO B N 1
ATOM 3961 C CA . PRO B 1 257 ? -22.078 4.117 -3.336 1 78.94 257 PRO B CA 1
ATOM 3962 C C . PRO B 1 257 ? -21.047 3.477 -2.406 1 78.94 257 PRO B C 1
ATOM 3964 O O . PRO B 1 257 ? -21.328 3.242 -1.23 1 78.94 257 PRO B O 1
ATOM 3967 N N . GLU B 1 258 ? -19.922 3.244 -2.895 1 81.81 258 GLU B N 1
ATOM 3968 C CA . GLU B 1 258 ? -18.922 2.588 -2.059 1 81.81 258 GLU B CA 1
ATOM 3969 C C . GLU B 1 258 ? -18.406 3.529 -0.972 1 81.81 258 GLU B C 1
ATOM 3971 O O . GLU B 1 258 ? -18.094 3.092 0.136 1 81.81 258 GLU B O 1
ATOM 3976 N N . TYR B 1 259 ? -18.359 4.758 -1.304 1 83.38 259 TYR B N 1
ATOM 3977 C CA . TYR B 1 259 ? -18 5.75 -0.297 1 83.38 259 TYR B CA 1
ATOM 3978 C C . TYR B 1 259 ? -19.062 5.836 0.787 1 83.38 259 TYR B C 1
ATOM 3980 O O . TYR B 1 259 ? -18.75 5.875 1.979 1 83.38 259 TYR B O 1
ATOM 3988 N N . ARG B 1 260 ? -20.266 5.844 0.348 1 85.25 260 ARG B N 1
ATOM 3989 C CA . ARG B 1 260 ? -21.375 5.887 1.299 1 85.25 260 ARG B CA 1
ATOM 3990 C C . ARG B 1 260 ? -21.359 4.668 2.217 1 85.25 260 ARG B C 1
ATOM 3992 O O . ARG B 1 260 ? -21.562 4.793 3.426 1 85.25 260 ARG B O 1
ATOM 3999 N N . ARG B 1 261 ? -21.078 3.586 1.632 1 85.44 261 ARG B N 1
ATOM 4000 C CA . ARG B 1 261 ? -21.016 2.359 2.42 1 85.44 261 ARG B CA 1
ATOM 4001 C C . ARG B 1 261 ? -19.891 2.434 3.453 1 85.44 261 ARG B C 1
ATOM 4003 O O . ARG B 1 261 ? -20.078 2.016 4.598 1 85.44 261 ARG B O 1
ATOM 4010 N N . ALA B 1 262 ? -18.75 2.902 3.016 1 88.31 262 ALA B N 1
ATOM 4011 C CA . ALA B 1 262 ? -17.641 3.086 3.947 1 88.31 262 ALA B CA 1
ATOM 4012 C C . ALA B 1 262 ? -18.047 4.016 5.094 1 88.31 262 ALA B C 1
ATOM 4014 O O . ALA B 1 262 ? -17.703 3.758 6.25 1 88.31 262 ALA B O 1
ATOM 4015 N N . PHE B 1 263 ? -18.828 5.062 4.793 1 90.75 263 PHE B N 1
ATOM 4016 C CA . PHE B 1 263 ? -19.297 6.004 5.805 1 90.75 263 PHE B CA 1
ATOM 4017 C C . PHE B 1 263 ? -20.234 5.32 6.785 1 90.75 263 PHE B C 1
ATOM 4019 O O . PHE B 1 263 ? -20.078 5.445 8 1 90.75 263 PHE B O 1
ATOM 4026 N N . LEU B 1 264 ? -21.094 4.574 6.246 1 87.69 264 LEU B N 1
ATOM 4027 C CA . LEU B 1 264 ? -22.062 3.9 7.094 1 87.69 264 LEU B CA 1
ATOM 4028 C C . LEU B 1 264 ? -21.391 2.859 7.98 1 87.69 264 LEU B C 1
ATOM 4030 O O . LEU B 1 264 ? -21.75 2.701 9.148 1 87.69 264 LEU B O 1
ATOM 4034 N N . ASN B 1 265 ? -20.453 2.189 7.402 1 86.69 265 ASN B N 1
ATOM 4035 C CA . ASN B 1 265 ? -19.688 1.235 8.195 1 86.69 265 ASN B CA 1
ATOM 4036 C C . ASN B 1 265 ? -18.953 1.923 9.336 1 86.69 265 ASN B C 1
ATOM 4038 O O . ASN B 1 265 ? -18.828 1.361 10.43 1 86.69 265 ASN B O 1
ATOM 4042 N N . THR B 1 266 ? -18.469 3.039 9.109 1 90.88 266 THR B N 1
ATOM 4043 C CA . THR B 1 266 ? -17.75 3.822 10.109 1 90.88 266 THR B CA 1
ATOM 4044 C C . THR B 1 266 ? -18.688 4.289 11.211 1 90.88 266 THR B C 1
ATOM 4046 O O . THR B 1 266 ? -18.375 4.168 12.398 1 90.88 266 THR B O 1
ATOM 4049 N N . GLU B 1 267 ? -19.844 4.75 10.805 1 89.88 267 GLU B N 1
ATOM 4050 C CA . GLU B 1 267 ? -20.828 5.199 11.773 1 89.88 267 GLU B CA 1
ATOM 4051 C C . GLU B 1 267 ? -21.281 4.055 12.672 1 89.88 267 GLU B C 1
ATOM 4053 O O . GLU B 1 267 ? -21.516 4.258 13.867 1 89.88 267 GLU B O 1
ATOM 4058 N N . ASP B 1 268 ? -21.344 2.916 12.062 1 88.06 268 ASP B N 1
ATOM 4059 C CA . ASP B 1 268 ? -21.781 1.74 12.812 1 88.06 268 ASP B CA 1
ATOM 4060 C C . ASP B 1 268 ? -20.812 1.411 13.938 1 88.06 268 ASP B C 1
ATOM 4062 O O . ASP B 1 268 ? -21.219 1.211 15.086 1 88.06 268 ASP B O 1
ATOM 4066 N N . ILE B 1 269 ? -19.625 1.422 13.695 1 87.19 269 ILE B N 1
ATOM 4067 C CA . ILE B 1 269 ? -18.641 1.047 14.711 1 87.19 269 ILE B CA 1
ATOM 4068 C C . ILE B 1 269 ? -18.531 2.158 15.75 1 87.19 269 ILE B C 1
ATOM 4070 O O . ILE B 1 269 ? -18.312 1.89 16.938 1 87.19 269 ILE B O 1
ATOM 4074 N N . TRP B 1 270 ? -18.672 3.33 15.297 1 88 270 TRP B N 1
ATOM 4075 C CA . TRP B 1 270 ? -18.594 4.457 16.219 1 88 270 TRP B CA 1
ATOM 4076 C C . TRP B 1 270 ? -19.766 4.426 17.203 1 88 270 TRP B C 1
ATOM 4078 O O . TRP B 1 270 ? -19.562 4.594 18.406 1 88 270 TRP B O 1
ATOM 4088 N N . ALA B 1 271 ? -20.906 4.188 16.688 1 86.12 271 ALA B N 1
ATOM 4089 C CA . ALA B 1 271 ? -22.094 4.117 17.531 1 86.12 271 ALA B CA 1
ATOM 4090 C C . ALA B 1 271 ? -21.969 2.992 18.562 1 86.12 271 ALA B C 1
ATOM 4092 O O . ALA B 1 271 ? -22.359 3.158 19.719 1 86.12 271 ALA B O 1
ATOM 4093 N N . ALA B 1 272 ? -21.469 1.92 18.125 1 83.94 272 ALA B N 1
ATOM 4094 C CA . ALA B 1 272 ? -21.297 0.779 19.016 1 83.94 272 ALA B CA 1
ATOM 4095 C C . ALA B 1 272 ? -20.312 1.099 20.125 1 83.94 272 ALA B C 1
ATOM 4097 O O . ALA B 1 272 ? -20.5 0.688 21.281 1 83.94 272 ALA B O 1
ATOM 4098 N N . ALA B 1 273 ? -19.281 1.779 19.812 1 82.56 273 ALA B N 1
ATOM 4099 C CA . ALA B 1 273 ? -18.25 2.137 20.781 1 82.56 273 ALA B CA 1
ATOM 4100 C C . ALA B 1 273 ? -18.781 3.131 21.812 1 82.56 273 ALA B C 1
ATOM 4102 O O . ALA B 1 273 ? -18.391 3.086 22.984 1 82.56 273 ALA B O 1
ATOM 4103 N N . GLN B 1 274 ? -19.625 4 21.375 1 82.25 274 GLN B N 1
ATOM 4104 C CA . GLN B 1 274 ? -20.203 4.992 22.266 1 82.25 274 GLN B CA 1
ATOM 4105 C C . GLN B 1 274 ? -21.172 4.348 23.25 1 82.25 274 GLN B C 1
ATOM 4107 O O . GLN B 1 274 ? -21.312 4.816 24.391 1 82.25 274 GLN B O 1
ATOM 4112 N N . SER B 1 275 ? -21.844 3.316 22.766 1 75 275 SER B N 1
ATOM 4113 C CA . SER B 1 275 ? -22.797 2.625 23.625 1 75 275 SER B CA 1
ATOM 4114 C C . SER B 1 275 ? -22.078 1.836 24.719 1 75 275 SER B C 1
ATOM 4116 O O . SER B 1 275 ? -22.562 1.757 25.859 1 75 275 SER B O 1
ATOM 4118 N N . GLN B 1 276 ? -21 1.284 24.391 1 67.12 276 GLN B N 1
ATOM 4119 C CA . GLN B 1 276 ? -20.219 0.535 25.375 1 67.12 276 GLN B CA 1
ATOM 4120 C C . GLN B 1 276 ? -19.594 1.467 26.406 1 67.12 276 GLN B C 1
ATOM 4122 O O . GLN B 1 276 ? -19.469 1.112 27.578 1 67.12 276 GLN B O 1
ATOM 4127 N N . GLY B 1 277 ? -19.188 2.607 25.969 1 62.22 277 GLY B N 1
ATOM 4128 C CA . GLY B 1 277 ? -18.609 3.578 26.891 1 62.22 277 GLY B CA 1
ATOM 4129 C C . GLY B 1 277 ? -19.625 4.145 27.859 1 62.22 277 GLY B C 1
ATOM 4130 O O . GLY B 1 277 ? -19.297 4.434 29.016 1 62.22 277 GLY B O 1
ATOM 4131 N N . GLN B 1 278 ? -20.906 4.25 27.453 1 57.44 278 GLN B N 1
ATOM 4132 C CA . GLN B 1 278 ? -21.953 4.734 28.328 1 57.44 278 GLN B CA 1
ATOM 4133 C C . GLN B 1 278 ? -22.328 3.686 29.375 1 57.44 278 GLN B C 1
ATOM 4135 O O . GLN B 1 278 ? -22.672 4.023 30.5 1 57.44 278 GLN B O 1
ATOM 4140 N N . GLU B 1 279 ? -22.156 2.443 28.969 1 52.09 279 GLU B N 1
ATOM 4141 C CA . GLU B 1 279 ? -22.469 1.391 29.938 1 52.09 279 GLU B CA 1
ATOM 4142 C C . GLU B 1 279 ? -21.375 1.252 30.984 1 52.09 279 GLU B C 1
ATOM 4144 O O . GLU B 1 279 ? -21.656 0.905 32.125 1 52.09 279 GLU B O 1
ATOM 4149 N N . GLN B 1 280 ? -20.25 1.54 30.594 1 43.69 280 GLN B N 1
ATOM 4150 C CA . GLN B 1 280 ? -19.141 1.41 31.531 1 43.69 280 GLN B CA 1
ATOM 4151 C C . GLN B 1 280 ? -18.938 2.695 32.344 1 43.69 280 GLN B C 1
ATOM 4153 O O . GLN B 1 280 ? -18.219 2.705 33.344 1 43.69 280 GLN B O 1
ATOM 4158 N N . ALA B 1 281 ? -19.609 3.787 32.031 1 43.38 281 ALA B N 1
ATOM 4159 C CA . ALA B 1 281 ? -19.547 5.023 32.812 1 43.38 281 ALA B CA 1
ATOM 4160 C C . ALA B 1 281 ? -20.688 5.082 33.844 1 43.38 281 ALA B C 1
ATOM 4162 O O . ALA B 1 281 ? -21.797 4.633 33.562 1 43.38 281 ALA B O 1
#

Sequence (562 aa):
MTSVDTSTTTAAKEHARAQAGAITGSMPVVPASAWPAPPADVDPAALTWAETVPGGRYTSKVLERGTRVRLRDVEGLACAHLLLFRADAPWERLNVADTVKVPWQAYIGEGHPLLSDQGRLLATVVADTSGHHDALCGTTSLASNAAKYGDGSLHSPSPAGRELFTVAAAKHGLDRRDLPPSLSLFHGVRVGADGSLNSIGSAGPGAVVELVLHLPLVVLIANTAHPLDPSPTFDTTALEVLAWSGRRIEEPAAAEPEYRRAFLNTEDIWAAAQSQGQEQAMTSVDTSTTTAAKEHARAQAGAITGSMPVVPASAWPAPPADVDPAALTWAETVPGGRYTSKVLERGTRVRLRDVEGLACAHLLLFRADAPWERLNVADTVKVPWQAYIGEGHPLLSDQGRLLATVVADTSGHHDALCGTTSLASNAAKYGDGSLHSPSPAGRELFTVAAAKHGLDRRDLPPSLSLFHGVRVGADGSLNSIGSAGPGAVVELVLHLPLVVLIANTAHPLDPSPTFDTTALEVLAWSGRRIEEPAAAEPEYRRAFLNTEDIWAAAQSQGQEQA

Nearest PDB structures (foldseek):
  3oru-assembly1_A  TM=8.730E-01  e=1.635E-13  Ruegeria sp. TM1040
  3di4-assembly1_B  TM=7.101E-01  e=1.393E-12  Ruegeria pomeroyi DSS-3
  8wqp-assembly1_B  TM=5.545E-01  e=1.101E+00  Thalassiosira pseudonana
  3oru-assembly1_A  TM=8.730E-01  e=1.098E-13  Ruegeria sp. TM1040
  3di4-assembly1_B  TM=8.020E-01  e=1.122E-12  Ruegeria pomeroyi DSS-3

Solvent-accessible surface area (backbone atoms only — not comparable to full-atom values): 28256 Å² total; per-residue (Å²): 136,83,77,74,71,62,61,62,60,49,47,52,48,46,48,53,52,56,58,65,62,57,78,59,75,71,48,72,42,84,60,22,43,68,46,91,77,57,60,91,91,47,64,41,81,46,28,72,37,26,32,44,38,37,41,50,34,59,48,67,49,79,43,53,54,23,22,32,39,38,37,30,22,58,72,20,42,20,20,43,31,40,46,44,22,33,58,94,46,60,69,44,26,49,22,44,23,46,29,22,42,62,74,36,31,56,59,62,45,61,67,36,57,37,21,19,76,80,55,28,41,45,30,32,27,72,39,56,68,40,74,16,23,30,52,58,44,30,60,23,37,46,68,58,24,28,71,60,61,69,35,11,47,66,88,47,93,38,20,10,32,50,47,37,43,40,58,49,34,44,78,70,78,38,51,71,69,70,64,63,63,26,38,28,39,33,36,16,58,46,57,41,95,84,19,38,58,38,59,71,44,52,50,32,57,64,25,35,41,28,35,37,26,64,38,41,26,33,40,38,37,24,22,20,63,55,71,61,53,82,63,71,60,79,70,34,28,36,29,37,41,37,26,27,74,43,70,79,81,67,78,70,81,89,49,52,68,61,50,44,48,17,46,51,52,34,51,51,54,49,52,54,52,52,53,53,52,56,70,73,96,135,83,78,75,72,60,60,61,61,50,48,51,47,46,49,53,52,56,58,64,61,56,80,67,73,71,48,71,43,84,59,22,45,68,45,90,76,58,60,91,92,48,65,42,82,46,29,72,37,28,32,44,39,37,40,48,34,61,48,66,49,78,42,52,54,22,24,30,38,39,38,30,22,58,71,21,40,19,20,43,30,40,46,45,22,32,58,92,44,60,70,44,26,48,22,45,23,46,29,22,43,62,75,37,32,57,58,61,46,61,68,36,57,37,21,20,76,80,55,28,42,44,30,32,26,71,39,56,68,40,74,15,23,31,50,58,44,30,60,24,38,45,68,57,24,28,72,59,61,72,36,10,46,65,89,46,92,39,20,10,32,50,48,37,44,38,59,49,34,44,78,71,78,37,54,70,70,71,63,64,64,27,38,30,38,32,35,17,56,46,57,42,94,84,19,38,57,38,60,71,44,51,50,31,56,63,23,34,42,28,34,38,27,62,40,42,25,32,39,38,36,25,24,20,61,56,70,62,54,82,64,72,58,80,70,35,28,35,30,37,40,38,25,27,74,44,68,80,80,65,80,70,81,88,48,52,68,60,52,45,48,17,45,52,52,34,51,51,54,50,53,52,52,53,52,53,52,54,69,75,98

InterPro domains:
  IPR017792 Urea amidolyase associated protein 1 [TIGR03425] (47-270)
  IPR018959 Domain of unknown function DUF1989 [PF09347] (51-217)

Secondary structure (DSSP, 8-state):
-----THHHHHHHHHHHHHHHS--SS-B-SSGGG-SS--TTS-GGGEEEEEEE-TTEEEEEEE-TT-EEEEEESSS---EEEEEEESS-TTSBB-HHHHHHTTTBSS--TTPEEEBTTS-EEEEEEEES---EESSS----HHHHHHHHS--STTSSS--HHHHHHHHHHTTT--GGG--PPEEESEEEEE-TTSBEEEEEE--TT-EEEEEESS-EEEEEEE---TT---SS-----EEEEEE--S--PPPTT--HHHHHHHHHHHHHHHHHHHHHHHH-/-----THHHHHHHHHHHHHHHS--SS---SSGGG-SS--TTS-GGGEEEEEEE-TTEEEEEEE-TT-EEEEEESSS---EEEEEEESS-TTSBB-HHHHHHTTTBSS--TTPEEEBTTS-EEEEEEEES---EESSS----HHHHHHHHS--STTSSS--HHHHHHHHHHTTT--GGG--PPEEESEEEEE-TTSBEEEEEE--TT-EEEEEESS-EEEEEEE---TT---SS-----EEEEEE--SPPPPPTT--HHHHHHHHHHHHHHHHHHHHHHHH-